Protein 9A62 (pdb70)

Radius of gyration: 23.17 Å; Cα contacts (8 Å, |Δi|>4): 1355; chains: 2; bounding box: 75×63×53 Å

Structure (mmCIF, N/CA/C/O backbone):
data_9A62
#
_entry.id   9A62
#
loop_
_entity.id
_entity.type
_entity.pdbx_description
1 POLYMER GATA_BACSU
2 POLYMER GATC_BACSU
#
loop_
_atom_site.group_PDB
_atom_site.id
_atom_site.type_symbol
_atom_site.label_atom_id
_atom_site.label_alt_id
_atom_site.label_comp_id
_atom_site.label_asym_id
_atom_site.label_entity_id
_atom_site.label_seq_id
_atom_site.pdbx_PDB_ins_code
_atom_site.Cartn_x
_atom_site.Cartn_y
_atom_site.Cartn_z
_atom_site.occupancy
_atom_site.B_iso_or_equiv
_atom_site.auth_seq_id
_atom_site.auth_comp_id
_atom_site.auth_asym_id
_atom_site.auth_atom_id
_atom_site.pdbx_PDB_model_num
ATOM 1 N N . MET A 1 1 ? 16.275 -27.143 0.053 1.000 0.790 1 MET A N 1
ATOM 2 C CA . MET A 1 1 ? 16.332 -25.755 -0.445 1.000 0.790 1 MET A CA 1
ATOM 3 C C . MET A 1 1 ? 14.973 -25.458 -1.043 1.000 0.790 1 MET A C 1
ATOM 4 O O . MET A 1 1 ? 14.443 -26.369 -1.671 1.000 0.790 1 MET A O 1
ATOM 20 N N . SER A 1 2 ? 14.385 -24.292 -0.768 1.000 0.900 2 SER A N 1
ATOM 21 C CA . SER A 1 2 ? 13.067 -23.946 -1.320 1.000 0.900 2 SER A CA 1
ATOM 22 C C . SER A 1 2 ? 13.224 -23.544 -2.779 1.000 0.900 2 SER A C 1
ATOM 23 O O . SER A 1 2 ? 14.221 -22.912 -3.129 1.000 0.900 2 SER A O 1
ATOM 31 N N . LEU A 1 3 ? 12.238 -23.858 -3.626 1.000 0.930 3 LEU A N 1
ATOM 32 C CA . LEU A 1 3 ? 12.234 -23.353 -5.004 1.000 0.930 3 LEU A CA 1
ATOM 33 C C . LEU A 1 3 ? 12.268 -21.827 -5.027 1.000 0.930 3 LEU A C 1
ATOM 34 O O . LEU A 1 3 ? 12.890 -21.235 -5.899 1.000 0.930 3 LEU A O 1
ATOM 50 N N . PHE A 1 4 ? 11.681 -21.178 -4.027 1.000 0.930 4 PHE A N 1
ATOM 51 C CA . PHE A 1 4 ? 11.655 -19.727 -3.958 1.000 0.930 4 PHE A CA 1
ATOM 52 C C . PHE A 1 4 ? 12.992 -19.119 -3.502 1.000 0.930 4 PHE A C 1
ATOM 53 O O . PHE A 1 4 ? 13.160 -17.905 -3.539 1.000 0.930 4 PHE A O 1
ATOM 70 N N . ASP A 1 5 ? 13.991 -19.925 -3.144 1.000 0.920 5 ASP A N 1
ATOM 71 C CA . ASP A 1 5 ? 15.357 -19.420 -2.961 1.000 0.920 5 ASP A CA 1
ATOM 72 C C . ASP A 1 5 ? 15.987 -18.980 -4.292 1.000 0.920 5 ASP A C 1
ATOM 73 O O . ASP A 1 5 ? 16.946 -18.210 -4.288 1.000 0.920 5 ASP A O 1
ATOM 82 N N . HIS A 1 6 ? 15.423 -19.445 -5.407 1.000 0.940 6 HIS A N 1
ATOM 83 C CA . HIS A 1 6 ? 15.765 -19.016 -6.751 1.000 0.940 6 HIS A CA 1
ATOM 84 C C . HIS A 1 6 ? 15.002 -17.754 -7.145 1.000 0.940 6 HIS A C 1
ATOM 85 O O . HIS A 1 6 ? 13.809 -17.604 -6.870 1.000 0.940 6 HIS A O 1
ATOM 99 N N . LYS A 1 7 ? 15.694 -16.873 -7.862 1.000 0.920 7 LYS A N 1
ATOM 100 C CA . LYS A 1 7 ? 15.096 -15.708 -8.525 1.000 0.920 7 LYS A CA 1
ATOM 101 C C . LYS A 1 7 ? 14.355 -16.109 -9.798 1.000 0.920 7 LYS A C 1
ATOM 102 O O . LYS A 1 7 ? 14.579 -17.189 -10.352 1.000 0.920 7 LYS A O 1
ATOM 121 N N . ILE A 1 8 ? 13.506 -15.228 -10.318 1.000 0.950 8 ILE A N 1
ATOM 122 C CA . ILE A 1 8 ? 12.656 -15.537 -11.477 1.000 0.950 8 ILE A CA 1
ATOM 123 C C . ILE A 1 8 ? 13.430 -15.994 -12.713 1.000 0.950 8 ILE A C 1
ATOM 124 O O . ILE A 1 8 ? 12.987 -16.896 -13.423 1.000 0.950 8 ILE A O 1
ATOM 140 N N . THR A 1 9 ? 14.591 -15.399 -12.981 1.000 0.940 9 THR A N 1
ATOM 141 C CA . THR A 1 9 ? 15.428 -15.774 -14.125 1.000 0.940 9 THR A CA 1
ATOM 142 C C . THR A 1 9 ? 15.936 -17.212 -14.008 1.000 0.940 9 THR A C 1
ATOM 143 O O . THR A 1 9 ? 15.951 -17.934 -15.005 1.000 0.940 9 THR A O 1
ATOM 154 N N . GLU A 1 10 ? 16.270 -17.666 -12.799 1.000 0.950 10 GLU A N 1
ATOM 155 C CA . GLU A 1 10 ? 16.669 -19.050 -12.518 1.000 0.950 10 GLU A CA 1
ATOM 156 C C . GLU A 1 10 ? 15.477 -20.009 -12.588 1.000 0.950 10 GLU A C 1
ATOM 157 O O . GLU A 1 10 ? 15.559 -21.034 -13.264 1.000 0.950 10 GLU A O 1
ATOM 169 N N . LEU A 1 11 ? 14.343 -19.656 -11.974 1.000 0.960 11 LEU A N 1
ATOM 170 C CA . LEU A 1 11 ? 13.116 -20.458 -12.032 1.000 0.960 11 LEU A CA 1
ATOM 171 C C . LEU A 1 11 ? 12.649 -20.689 -13.475 1.000 0.960 11 LEU A C 1
ATOM 172 O O . LEU A 1 11 ? 12.341 -21.818 -13.856 1.000 0.960 11 LEU A O 1
ATOM 188 N N . LYS A 1 12 ? 12.676 -19.648 -14.317 1.000 0.930 12 LYS A N 1
ATOM 189 C CA . LYS A 1 12 ? 12.365 -19.765 -15.750 1.000 0.930 12 LYS A CA 1
ATOM 190 C C . LYS A 1 12 ? 13.324 -20.704 -16.479 1.000 0.930 12 LYS A C 1
ATOM 191 O O . LYS A 1 12 ? 12.882 -21.495 -17.312 1.000 0.930 12 LYS A O 1
ATOM 210 N N . GLN A 1 13 ? 14.622 -20.654 -16.167 1.000 0.930 13 GLN A N 1
ATOM 211 C CA . GLN A 1 13 ? 15.585 -21.606 -16.728 1.000 0.930 13 GLN A CA 1
ATOM 212 C C . GLN A 1 13 ? 15.284 -23.047 -16.290 1.000 0.930 13 GLN A C 1
ATOM 213 O O . GLN A 1 13 ? 15.373 -23.948 -17.124 1.000 0.930 13 GLN A O 1
ATOM 227 N N . LEU A 1 14 ? 14.907 -23.272 -15.025 1.000 0.960 14 LEU A N 1
ATOM 228 C CA . LEU A 1 14 ? 14.545 -24.599 -14.506 1.000 0.960 14 LEU A CA 1
ATOM 229 C C . LEU A 1 14 ? 13.287 -25.161 -15.188 1.000 0.960 14 LEU A C 1
ATOM 230 O O . LEU A 1 14 ? 13.272 -26.337 -15.555 1.000 0.960 14 LEU A O 1
ATOM 246 N N . ILE A 1 15 ? 12.272 -24.325 -15.431 1.000 0.940 15 ILE A N 1
ATOM 247 C CA . ILE A 1 15 ? 11.062 -24.711 -16.180 1.000 0.940 15 ILE A CA 1
ATOM 248 C C . ILE A 1 15 ? 11.418 -25.082 -17.625 1.000 0.940 15 ILE A C 1
ATOM 249 O O . ILE A 1 15 ? 11.050 -26.154 -18.104 1.000 0.940 15 ILE A O 1
ATOM 265 N N . HIS A 1 16 ? 12.186 -24.238 -18.324 1.000 0.900 16 HIS A N 1
ATOM 266 C CA . HIS A 1 16 ? 12.551 -24.483 -19.725 1.000 0.900 16 HIS A CA 1
ATOM 267 C C . HIS A 1 16 ? 13.413 -25.744 -19.904 1.000 0.900 16 HIS A C 1
ATOM 268 O O . HIS A 1 16 ? 13.282 -26.462 -20.895 1.000 0.900 16 HIS A O 1
ATOM 282 N N . LYS A 1 17 ? 14.270 -26.054 -18.923 1.000 0.930 17 LYS A N 1
ATOM 283 C CA . LYS A 1 17 ? 15.047 -27.304 -18.873 1.000 0.930 17 LYS A CA 1
ATOM 284 C C . LYS A 1 17 ? 14.233 -28.519 -18.421 1.000 0.930 17 LYS A C 1
ATOM 285 O O . LYS A 1 17 ? 14.763 -29.628 -18.443 1.000 0.930 17 LYS A O 1
ATOM 304 N N . LYS A 1 18 ? 12.964 -28.332 -18.042 1.000 0.930 18 LYS A N 1
ATOM 305 C CA . LYS A 1 18 ? 12.065 -29.371 -17.513 1.000 0.930 18 LYS A CA 1
ATOM 306 C C . LYS A 1 18 ? 12.575 -30.015 -16.224 1.000 0.930 18 LYS A C 1
ATOM 307 O O . LYS A 1 18 ? 12.264 -31.169 -15.941 1.000 0.930 18 LYS A O 1
ATOM 326 N N . GLU A 1 19 ? 13.364 -29.271 -15.455 1.000 0.960 19 GLU A N 1
ATOM 327 C CA . GLU A 1 19 ? 13.811 -29.684 -14.124 1.000 0.960 19 GLU A CA 1
ATOM 328 C C . GLU A 1 19 ? 12.710 -29.455 -13.079 1.000 0.960 19 GLU A C 1
ATOM 329 O O . GLU A 1 19 ? 12.614 -30.224 -12.125 1.000 0.960 19 GLU A O 1
ATOM 341 N N . ILE A 1 20 ? 11.860 -28.440 -13.289 1.000 0.970 20 ILE A N 1
ATOM 342 C CA . ILE A 1 20 ? 10.651 -28.173 -12.496 1.000 0.970 20 ILE A CA 1
ATOM 343 C C . ILE A 1 20 ? 9.461 -27.864 -13.407 1.000 0.970 20 ILE A C 1
ATOM 344 O O . ILE A 1 20 ? 9.629 -27.486 -14.569 1.000 0.970 20 ILE A O 1
ATOM 360 N N . LYS A 1 21 ? 8.259 -27.986 -12.853 1.000 0.970 21 LYS A N 1
ATOM 361 C CA . LYS A 1 21 ? 6.986 -27.577 -13.451 1.000 0.970 21 LYS A CA 1
ATOM 362 C C . LYS A 1 21 ? 6.402 -26.354 -12.757 1.000 0.970 21 LYS A C 1
ATOM 363 O O . LYS A 1 21 ? 6.745 -26.040 -11.618 1.000 0.970 21 LYS A O 1
ATOM 382 N N . ILE A 1 22 ? 5.453 -25.700 -13.414 1.000 0.980 22 ILE A N 1
ATOM 383 C CA . ILE A 1 22 ? 4.662 -24.621 -12.818 1.000 0.980 22 ILE A CA 1
ATOM 384 C C . ILE A 1 22 ? 3.795 -25.178 -11.691 1.000 0.980 22 ILE A C 1
ATOM 385 O O . ILE A 1 22 ? 3.707 -24.559 -10.630 1.000 0.980 22 ILE A O 1
ATOM 401 N N . SER A 1 23 ? 3.238 -26.382 -11.858 1.000 0.980 23 SER A N 1
ATOM 402 C CA . SER A 1 23 ? 2.566 -27.077 -10.761 1.000 0.980 23 SER A CA 1
ATOM 403 C C . SER A 1 23 ? 3.453 -27.234 -9.525 1.000 0.980 23 SER A C 1
ATOM 404 O O . SER A 1 23 ? 2.937 -27.148 -8.417 1.000 0.980 23 SER A O 1
ATOM 412 N N . ASP A 1 24 ? 4.769 -27.422 -9.692 1.000 0.980 24 ASP A N 1
ATOM 413 C CA . ASP A 1 24 ? 5.701 -27.584 -8.567 1.000 0.980 24 ASP A CA 1
ATOM 414 C C . ASP A 1 24 ? 5.886 -26.273 -7.798 1.000 0.980 24 ASP A C 1
ATOM 415 O O . ASP A 1 24 ? 5.962 -26.285 -6.571 1.000 0.980 24 ASP A O 1
ATOM 424 N N . LEU A 1 25 ? 5.900 -25.135 -8.501 1.000 0.980 25 LEU A N 1
ATOM 425 C CA . LEU A 1 25 ? 5.935 -23.812 -7.875 1.000 0.980 25 LEU A CA 1
ATOM 426 C C . LEU A 1 25 ? 4.656 -23.535 -7.083 1.000 0.980 25 LEU A C 1
ATOM 427 O O . LEU A 1 25 ? 4.716 -23.057 -5.954 1.000 0.980 25 LEU A O 1
ATOM 443 N N . VAL A 1 26 ? 3.493 -23.860 -7.647 1.000 0.990 26 VAL A N 1
ATOM 444 C CA . VAL A 1 26 ? 2.211 -23.686 -6.951 1.000 0.990 26 VAL A CA 1
ATOM 445 C C . VAL A 1 26 ? 2.090 -24.638 -5.757 1.000 0.990 26 VAL A C 1
ATOM 446 O O . VAL A 1 26 ? 1.628 -24.232 -4.689 1.000 0.990 26 VAL A O 1
ATOM 459 N N . ASP A 1 27 ? 2.569 -25.877 -5.895 1.000 0.980 27 ASP A N 1
ATOM 460 C CA . ASP A 1 27 ? 2.694 -26.838 -4.796 1.000 0.980 27 ASP A CA 1
ATOM 461 C C . ASP A 1 27 ? 3.585 -26.315 -3.667 1.000 0.980 27 ASP A C 1
ATOM 462 O O . ASP A 1 27 ? 3.220 -26.463 -2.501 1.000 0.980 27 ASP A O 1
ATOM 471 N N . GLU A 1 28 ? 4.741 -25.729 -3.996 1.000 0.980 28 GLU A N 1
ATOM 472 C CA . GLU A 1 28 ? 5.673 -25.152 -3.020 1.000 0.980 28 GLU A CA 1
ATOM 473 C C . GLU A 1 28 ? 4.986 -24.055 -2.198 1.000 0.980 28 GLU A C 1
ATOM 474 O O . GLU A 1 28 ? 5.075 -24.066 -0.968 1.000 0.980 28 GLU A O 1
ATOM 486 N N . SER A 1 29 ? 4.226 -23.169 -2.852 1.000 0.990 29 SER A N 1
ATOM 487 C CA . SER A 1 29 ? 3.452 -22.130 -2.165 1.000 0.990 29 SER A CA 1
ATOM 488 C C . SER A 1 29 ? 2.451 -22.718 -1.181 1.000 0.990 29 SER A C 1
ATOM 489 O O . SER A 1 29 ? 2.512 -22.415 0.010 1.000 0.990 29 SER A O 1
ATOM 497 N N . TYR A 1 30 ? 1.551 -23.592 -1.637 1.000 0.990 30 TYR A N 1
ATOM 498 C CA . TYR A 1 30 ? 0.518 -24.133 -0.750 1.000 0.990 30 TYR A CA 1
ATOM 499 C C . TYR A 1 30 ? 1.094 -25.011 0.365 1.000 0.990 30 TYR A C 1
ATOM 500 O O . TYR A 1 30 ? 0.600 -24.953 1.490 1.000 0.990 30 TYR A O 1
ATOM 518 N N . LYS A 1 31 ? 2.179 -25.756 0.112 1.000 0.980 31 LYS A N 1
ATOM 519 C CA . LYS A 1 31 ? 2.890 -26.505 1.163 1.000 0.980 31 LYS A CA 1
ATOM 520 C C . LYS A 1 31 ? 3.481 -25.578 2.212 1.000 0.980 31 LYS A C 1
ATOM 521 O O . LYS A 1 31 ? 3.375 -25.869 3.402 1.000 0.980 31 LYS A O 1
ATOM 540 N N . ARG A 1 32 ? 4.104 -24.475 1.791 1.000 0.980 32 ARG A N 1
ATOM 541 C CA . ARG A 1 32 ? 4.692 -23.522 2.729 1.000 0.980 32 ARG A CA 1
ATOM 542 C C . ARG A 1 32 ? 3.617 -22.803 3.535 1.000 0.980 32 ARG A C 1
ATOM 543 O O . ARG A 1 32 ? 3.751 -22.759 4.752 1.000 0.980 32 ARG A O 1
ATOM 564 N N . ILE A 1 33 ? 2.535 -22.356 2.897 1.000 0.990 33 ILE A N 1
ATOM 565 C CA . ILE A 1 33 ? 1.366 -21.759 3.567 1.000 0.990 33 ILE A CA 1
ATOM 566 C C . ILE A 1 33 ? 0.820 -22.713 4.632 1.000 0.990 33 ILE A C 1
ATOM 567 O O . ILE A 1 33 ? 0.675 -22.336 5.790 1.000 0.990 33 ILE A O 1
ATOM 583 N N . GLN A 1 34 ? 0.603 -23.984 4.283 1.000 0.980 34 GLN A N 1
ATOM 584 C CA . GLN A 1 34 ? 0.098 -24.985 5.226 1.000 0.980 34 GLN A CA 1
ATOM 585 C C . GLN A 1 34 ? 1.058 -25.248 6.402 1.000 0.980 34 GLN A C 1
ATOM 586 O O . GLN A 1 34 ? 0.624 -25.728 7.448 1.000 0.980 34 GLN A O 1
ATOM 600 N N . ALA A 1 35 ? 2.348 -24.944 6.237 1.000 0.980 35 ALA A N 1
ATOM 601 C CA . ALA A 1 35 ? 3.374 -25.145 7.251 1.000 0.980 35 ALA A CA 1
ATOM 602 C C . ALA A 1 35 ? 3.604 -23.938 8.178 1.000 0.980 35 ALA A C 1
ATOM 603 O O . ALA A 1 35 ? 4.116 -24.151 9.279 1.000 0.980 35 ALA A O 1
ATOM 610 N N . VAL A 1 36 ? 3.314 -22.699 7.742 1.000 0.980 36 VAL A N 1
ATOM 611 C CA . VAL A 1 36 ? 3.667 -21.486 8.514 1.000 0.980 36 VAL A CA 1
ATOM 612 C C . VAL A 1 36 ? 2.576 -20.422 8.637 1.000 0.980 36 VAL A C 1
ATOM 613 O O . VAL A 1 36 ? 2.686 -19.582 9.533 1.000 0.980 36 VAL A O 1
ATOM 626 N N . ASP A 1 37 ? 1.526 -20.432 7.811 1.000 0.980 37 ASP A N 1
ATOM 627 C CA . ASP A 1 37 ? 0.513 -19.362 7.829 1.000 0.980 37 ASP A CA 1
ATOM 628 C C . ASP A 1 37 ? -0.365 -19.418 9.092 1.000 0.980 37 ASP A C 1
ATOM 629 O O . ASP A 1 37 ? -0.907 -18.407 9.530 1.000 0.980 37 ASP A O 1
ATOM 638 N N . ASP A 1 38 ? -0.448 -20.567 9.770 1.000 0.980 38 ASP A N 1
ATOM 639 C C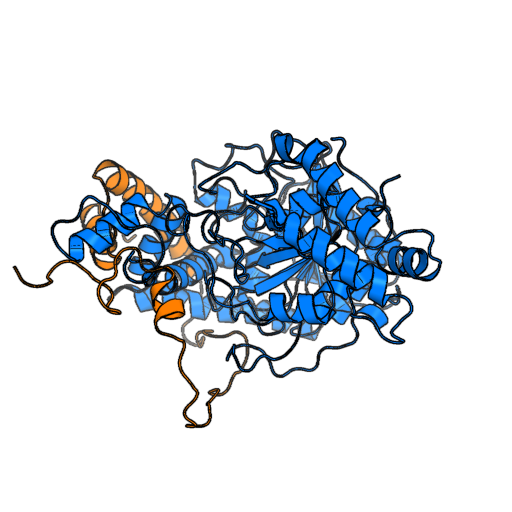A . ASP A 1 38 ? -1.074 -20.672 11.093 1.000 0.980 38 ASP A CA 1
ATOM 640 C C . ASP A 1 38 ? -0.336 -19.833 12.154 1.000 0.980 38 ASP A C 1
ATOM 641 O O . ASP A 1 38 ? -0.966 -19.289 13.067 1.000 0.980 38 ASP A O 1
ATOM 650 N N . LYS A 1 39 ? 0.983 -19.663 12.000 1.000 0.980 39 LYS A N 1
ATOM 651 C CA . LYS A 1 39 ? 1.820 -18.789 12.827 1.000 0.980 39 LYS A CA 1
ATOM 652 C C . LYS A 1 39 ? 1.836 -17.356 12.304 1.000 0.980 39 LYS A C 1
ATOM 653 O O . LYS A 1 39 ? 1.658 -16.439 13.096 1.000 0.980 39 LYS A O 1
ATOM 672 N N . VAL A 1 40 ? 2.076 -17.155 11.009 1.000 0.980 40 VAL A N 1
ATOM 673 C CA . VAL A 1 40 ? 2.319 -15.830 10.405 1.000 0.980 40 VAL A CA 1
ATOM 674 C C . VAL A 1 40 ? 1.019 -15.072 10.135 1.000 0.980 40 VAL A C 1
ATOM 675 O O . VAL A 1 40 ? 0.983 -13.855 10.313 1.000 0.980 40 VAL A O 1
ATOM 688 N N . GLN A 1 41 ? -0.059 -15.776 9.776 1.000 0.990 41 GLN A N 1
ATOM 689 C CA . GLN A 1 41 ? -1.392 -15.226 9.509 1.000 0.990 41 GLN A CA 1
ATOM 690 C C . GLN A 1 41 ? -1.380 -14.170 8.390 1.000 0.990 41 GLN A C 1
ATOM 691 O O . GLN A 1 41 ? -1.994 -13.106 8.516 1.000 0.990 41 GLN A O 1
ATOM 705 N N . ALA A 1 42 ? -0.644 -14.421 7.309 1.000 0.990 42 ALA A N 1
ATOM 706 C CA . ALA A 1 42 ? -0.508 -13.506 6.184 1.000 0.990 42 ALA A CA 1
ATOM 707 C C . ALA A 1 42 ? -1.681 -13.599 5.201 1.000 0.990 42 ALA A C 1
ATOM 708 O O . ALA A 1 42 ? -2.061 -12.572 4.635 1.000 0.990 42 ALA A O 1
ATOM 715 N N . PHE A 1 43 ? -2.292 -14.773 5.009 1.000 0.990 43 PHE A N 1
ATOM 716 C CA . PHE A 1 43 ? -3.405 -14.947 4.068 1.000 0.990 43 PHE A CA 1
ATOM 717 C C . PHE A 1 43 ? -4.792 -14.790 4.717 1.000 0.990 43 PHE A C 1
ATOM 718 O O . PHE A 1 43 ? -5.084 -15.271 5.817 1.000 0.990 43 PHE A O 1
ATOM 735 N N . LEU A 1 44 ? -5.710 -14.147 3.988 1.000 0.990 44 LEU A N 1
ATOM 736 C CA . LEU A 1 44 ? -7.145 -14.116 4.299 1.000 0.990 44 LEU A CA 1
ATOM 737 C C . LEU A 1 44 ? -7.922 -15.165 3.512 1.000 0.990 44 LEU A C 1
ATOM 738 O O . LEU A 1 44 ? -8.754 -15.866 4.086 1.000 0.990 44 LEU A O 1
ATOM 754 N N . ALA A 1 45 ? -7.636 -15.272 2.216 1.000 0.980 45 ALA A N 1
ATOM 755 C CA . ALA A 1 45 ? -8.276 -16.215 1.311 1.000 0.980 45 ALA A CA 1
ATOM 756 C C . ALA A 1 45 ? -7.226 -16.876 0.419 1.000 0.980 45 ALA A C 1
ATOM 757 O O . ALA A 1 45 ? -6.295 -16.216 -0.035 1.000 0.980 45 ALA A O 1
ATOM 764 N N . LEU A 1 46 ? -7.403 -18.164 0.140 1.000 0.990 46 LEU A N 1
ATOM 765 C CA . LEU A 1 46 ? -6.602 -18.919 -0.820 1.000 0.990 46 LEU A CA 1
ATOM 766 C C . LEU A 1 46 ? -7.457 -19.222 -2.048 1.000 0.990 46 LEU A C 1
ATOM 767 O O . LEU A 1 46 ? -8.646 -19.504 -1.909 1.000 0.990 46 LEU A O 1
ATOM 783 N N . ASP A 1 47 ? -6.851 -19.190 -3.231 1.000 0.980 47 ASP A N 1
ATOM 784 C CA . ASP A 1 47 ? -7.516 -19.518 -4.500 1.000 0.980 47 ASP A CA 1
ATOM 785 C C . ASP A 1 47 ? -7.017 -20.854 -5.076 1.000 0.980 47 ASP A C 1
ATOM 786 O O . ASP A 1 47 ? -6.777 -20.999 -6.272 1.000 0.980 47 ASP A O 1
ATOM 795 N N . GLU A 1 48 ? -6.820 -21.837 -4.192 1.000 0.980 48 GLU A N 1
ATOM 796 C CA . GLU A 1 48 ? -6.063 -23.065 -4.465 1.000 0.980 48 GLU A CA 1
ATOM 797 C C . GLU A 1 48 ? -6.572 -23.878 -5.653 1.000 0.980 48 GLU A C 1
ATOM 798 O O . GLU A 1 48 ? -5.775 -24.322 -6.480 1.000 0.980 48 GLU A O 1
ATOM 810 N N . GLU A 1 49 ? -7.885 -24.047 -5.783 1.000 0.980 49 GLU A N 1
ATOM 811 C CA . GLU A 1 49 ? -8.463 -24.821 -6.882 1.000 0.980 49 GLU A CA 1
ATOM 812 C C . GLU A 1 49 ? -8.129 -24.200 -8.247 1.000 0.980 49 GLU A C 1
ATOM 813 O O . GLU A 1 49 ? -7.621 -24.884 -9.140 1.000 0.980 49 GLU A O 1
ATOM 825 N N . ARG A 1 50 ? -8.341 -22.885 -8.391 1.000 0.980 50 ARG A N 1
ATOM 826 C CA . ARG A 1 50 ? -8.040 -22.157 -9.631 1.000 0.980 50 ARG A CA 1
ATOM 827 C C . ARG A 1 50 ? -6.545 -22.048 -9.880 1.000 0.980 50 ARG A C 1
ATOM 828 O O . ARG A 1 50 ? -6.122 -22.249 -11.015 1.000 0.980 50 ARG A O 1
ATOM 849 N N . ALA A 1 51 ? -5.748 -21.791 -8.845 1.000 0.990 51 ALA A N 1
ATOM 850 C CA . ALA A 1 51 ? -4.296 -21.729 -8.963 1.000 0.990 51 ALA A CA 1
ATOM 851 C C . ALA A 1 51 ? -3.722 -23.048 -9.503 1.000 0.990 51 ALA A C 1
ATOM 852 O O . ALA A 1 51 ? -2.930 -23.038 -10.443 1.000 0.990 51 ALA A O 1
ATOM 859 N N . ARG A 1 52 ? -4.168 -24.193 -8.967 1.000 0.990 52 ARG A N 1
ATOM 860 C CA . ARG A 1 52 ? -3.741 -25.528 -9.419 1.000 0.990 52 ARG A CA 1
ATOM 861 C C . ARG A 1 52 ? -4.233 -25.862 -10.825 1.000 0.990 52 ARG A C 1
ATOM 862 O O . ARG A 1 52 ? -3.486 -26.458 -11.600 1.000 0.990 52 ARG A O 1
ATOM 883 N N . ALA A 1 53 ? -5.470 -25.493 -11.158 1.000 0.980 53 ALA A N 1
ATOM 884 C CA . ALA A 1 53 ? -6.011 -25.693 -12.498 1.000 0.980 53 ALA A CA 1
ATOM 885 C C . ALA A 1 53 ? -5.235 -24.876 -13.547 1.000 0.980 53 ALA A C 1
ATOM 886 O O . ALA A 1 53 ? -4.810 -25.435 -14.556 1.000 0.980 53 ALA A O 1
ATOM 893 N N . TYR A 1 54 ? -4.980 -23.592 -13.276 1.000 0.980 54 TYR A N 1
ATOM 894 C CA . TYR A 1 54 ? -4.245 -22.717 -14.189 1.000 0.980 54 TYR A CA 1
ATOM 895 C C . TYR A 1 54 ? -2.772 -23.116 -14.314 1.000 0.980 54 TYR A C 1
ATOM 896 O O . TYR A 1 54 ? -2.239 -23.167 -15.417 1.000 0.980 54 TYR A O 1
ATOM 914 N N . ALA A 1 55 ? -2.120 -23.497 -13.211 1.000 0.980 55 ALA A N 1
ATOM 915 C CA . ALA A 1 55 ? -0.762 -24.037 -13.251 1.000 0.980 55 ALA A CA 1
ATOM 916 C C . ALA A 1 55 ? -0.638 -25.224 -14.216 1.000 0.980 55 ALA A C 1
ATOM 917 O O . ALA A 1 55 ? 0.308 -25.287 -14.997 1.000 0.980 55 ALA A O 1
ATOM 924 N N . LYS A 1 56 ? -1.628 -26.127 -14.201 1.000 0.970 56 LYS A N 1
ATOM 925 C CA . LYS A 1 56 ? -1.680 -27.278 -15.103 1.000 0.970 56 LYS A CA 1
ATOM 926 C C . LYS A 1 56 ? -1.866 -26.866 -16.572 1.000 0.970 56 LYS A C 1
ATOM 927 O O . LYS A 1 56 ? -1.208 -27.443 -17.431 1.000 0.970 56 LYS A O 1
ATOM 946 N N . GLU A 1 57 ? -2.701 -25.863 -16.866 1.000 0.970 57 GLU A N 1
ATOM 947 C CA . GLU A 1 57 ? -2.800 -25.286 -18.223 1.000 0.970 57 GLU A CA 1
ATOM 948 C C . GLU A 1 57 ? -1.460 -24.701 -18.688 1.000 0.970 57 GLU A C 1
ATOM 949 O O . GLU A 1 57 ? -1.041 -24.922 -19.826 1.000 0.970 57 GLU A O 1
ATOM 961 N N . LEU A 1 58 ? -0.755 -23.986 -17.807 1.000 0.970 58 LEU A N 1
ATOM 962 C CA . LEU A 1 58 ? 0.538 -23.401 -18.148 1.000 0.970 58 LEU A CA 1
ATOM 963 C C . LEU A 1 58 ? 1.621 -24.469 -18.356 1.000 0.970 58 LEU A C 1
ATOM 964 O O . LEU A 1 58 ? 2.421 -24.319 -19.279 1.000 0.970 58 LEU A O 1
ATOM 980 N N . ASP A 1 59 ? 1.616 -25.557 -17.577 1.000 0.960 59 ASP A N 1
ATOM 981 C CA . ASP A 1 59 ? 2.504 -26.713 -17.776 1.000 0.960 59 ASP A CA 1
ATOM 982 C C . ASP A 1 59 ? 2.338 -27.337 -19.168 1.000 0.960 59 ASP A C 1
ATOM 983 O O . ASP A 1 59 ? 3.316 -27.737 -19.801 1.000 0.960 59 ASP A O 1
ATOM 992 N N . GLU A 1 60 ? 1.104 -27.397 -19.670 1.000 0.930 60 GLU A N 1
ATOM 993 C CA . GLU A 1 60 ? 0.798 -27.894 -21.015 1.000 0.930 60 GLU A CA 1
ATOM 994 C C . GLU A 1 60 ? 1.210 -26.891 -22.107 1.000 0.930 60 GLU A C 1
ATOM 995 O O . GLU A 1 60 ? 1.557 -27.278 -23.226 1.000 0.930 60 GLU A O 1
ATOM 1007 N N . ALA A 1 61 ? 1.236 -25.599 -21.779 1.000 0.900 61 ALA A N 1
ATOM 1008 C CA . ALA A 1 61 ? 1.581 -24.528 -22.702 1.000 0.900 61 ALA A CA 1
ATOM 1009 C C . ALA A 1 61 ? 3.095 -24.258 -22.830 1.000 0.900 61 ALA A C 1
ATOM 1010 O O . ALA A 1 61 ? 3.470 -23.458 -23.693 1.000 0.900 61 ALA A O 1
ATOM 1017 N N . VAL A 1 62 ? 3.951 -24.904 -22.018 1.000 0.890 62 VAL A N 1
ATOM 1018 C CA . VAL A 1 62 ? 5.418 -24.698 -22.002 1.000 0.890 62 VAL A CA 1
ATOM 1019 C C . VAL A 1 62 ? 6.048 -24.973 -23.368 1.000 0.890 62 VAL A C 1
ATOM 1020 O O . VAL A 1 62 ? 6.795 -24.150 -23.882 1.000 0.890 62 VAL A O 1
ATOM 1033 N N . ASP A 1 63 ? 5.742 -26.118 -23.981 1.000 0.850 63 ASP A N 1
ATOM 1034 C CA . ASP A 1 63 ? 6.351 -26.512 -25.262 1.000 0.850 63 ASP A CA 1
ATOM 1035 C C . ASP A 1 63 ? 5.609 -25.931 -26.483 1.000 0.850 63 ASP A C 1
ATOM 1036 O O . ASP A 1 63 ? 6.124 -25.952 -27.602 1.000 0.850 63 ASP A O 1
ATOM 1045 N N . GLY A 1 64 ? 4.374 -25.454 -26.296 1.000 0.820 64 GLY A N 1
ATOM 1046 C CA . GLY A 1 64 ? 3.480 -25.051 -27.386 1.000 0.820 64 GLY A CA 1
ATOM 1047 C C . GLY A 1 64 ? 3.652 -23.609 -27.863 1.000 0.820 64 GLY A C 1
ATOM 1048 O O . GLY A 1 64 ? 3.028 -23.223 -28.853 1.000 0.820 64 GLY A O 1
ATOM 1052 N N . ARG A 1 65 ? 4.453 -22.795 -27.165 1.000 0.820 65 ARG A N 1
ATOM 1053 C CA . ARG A 1 65 ? 4.589 -21.356 -27.429 1.000 0.820 65 ARG A CA 1
ATOM 1054 C C . ARG A 1 65 ? 6.049 -20.923 -27.394 1.000 0.820 65 ARG A C 1
ATOM 1055 O O . ARG A 1 65 ? 6.834 -21.415 -26.597 1.000 0.820 65 ARG A O 1
ATOM 1076 N N . SER A 1 66 ? 6.406 -19.994 -28.279 1.000 0.800 66 SER A N 1
ATOM 1077 C CA . SER A 1 66 ? 7.746 -19.393 -28.322 1.000 0.800 66 SER A CA 1
ATOM 1078 C C . SER A 1 66 ? 7.905 -18.223 -27.356 1.000 0.800 66 SER A C 1
ATOM 1079 O O . SER A 1 66 ? 9.024 -17.886 -26.983 1.000 0.800 66 SER A O 1
ATOM 1087 N N . GLU A 1 67 ? 6.796 -17.586 -26.992 1.000 0.890 67 GLU A N 1
ATOM 1088 C CA . GLU A 1 67 ? 6.763 -16.437 -26.098 1.000 0.890 67 GLU A CA 1
ATOM 1089 C C . GLU A 1 67 ? 5.835 -16.728 -24.925 1.000 0.890 67 GLU A C 1
ATOM 1090 O O . GLU A 1 67 ? 4.741 -17.275 -25.091 1.000 0.890 67 GLU A O 1
ATOM 1102 N N . HIS A 1 68 ? 6.303 -16.342 -23.744 1.000 0.920 68 HIS A N 1
ATOM 1103 C CA . HIS A 1 68 ? 5.592 -16.459 -22.484 1.000 0.920 68 HIS A CA 1
ATOM 1104 C C . HIS A 1 68 ? 5.537 -15.096 -21.799 1.000 0.920 68 HIS A C 1
ATOM 1105 O O . HIS A 1 68 ? 6.377 -14.224 -22.041 1.000 0.920 68 HIS A O 1
ATOM 1119 N N . GLY A 1 69 ? 4.567 -14.940 -20.909 1.000 0.940 69 GLY A N 1
ATOM 1120 C CA . GLY A 1 69 ? 4.371 -13.759 -20.095 1.000 0.940 69 GLY A CA 1
ATOM 1121 C C . GLY A 1 69 ? 5.576 -13.449 -19.210 1.000 0.940 69 GLY A C 1
ATOM 1122 O O . GLY A 1 69 ? 6.394 -14.303 -18.842 1.000 0.940 69 GLY A O 1
ATOM 1126 N N . LEU A 1 70 ? 5.689 -12.176 -18.838 1.000 0.950 70 LEU A N 1
ATOM 1127 C CA . LEU A 1 70 ? 6.827 -11.685 -18.069 1.000 0.950 70 LEU A CA 1
ATOM 1128 C C . LEU A 1 70 ? 6.960 -12.370 -16.695 1.000 0.950 70 LEU A C 1
ATOM 1129 O O . LEU A 1 70 ? 8.068 -12.459 -16.169 1.000 0.950 70 LEU A O 1
ATOM 1145 N N . LEU A 1 71 ? 5.876 -12.926 -16.157 1.000 0.980 71 LEU A N 1
ATOM 1146 C CA . LEU A 1 71 ? 5.798 -13.634 -14.880 1.000 0.980 71 LEU A CA 1
ATOM 1147 C C . LEU A 1 71 ? 5.341 -15.093 -15.048 1.000 0.980 71 LEU A C 1
ATOM 1148 O O . LEU A 1 71 ? 4.766 -15.655 -14.123 1.000 0.980 71 LEU A O 1
ATOM 1164 N N . PHE A 1 72 ? 5.606 -15.703 -16.208 1.000 0.970 72 PHE A N 1
ATOM 1165 C CA . PHE A 1 72 ? 5.131 -17.041 -16.570 1.000 0.970 72 PHE A CA 1
ATOM 1166 C C . PHE A 1 72 ? 5.249 -18.083 -15.451 1.000 0.970 72 PHE A C 1
ATOM 1167 O O . PHE A 1 72 ? 6.350 -18.493 -15.079 1.000 0.970 72 PHE A O 1
ATOM 1184 N N . GLY A 1 73 ? 4.093 -18.496 -14.927 1.000 0.970 73 GLY A N 1
ATOM 1185 C CA . GLY A 1 73 ? 3.950 -19.523 -13.899 1.000 0.970 73 GLY A CA 1
ATOM 1186 C C . GLY A 1 73 ? 4.321 -19.089 -12.482 1.000 0.970 73 GLY A C 1
ATOM 1187 O O . GLY A 1 73 ? 4.293 -19.918 -11.576 1.000 0.970 73 GLY A O 1
ATOM 1191 N N . MET A 1 74 ? 4.689 -17.825 -12.259 1.000 0.980 74 MET A N 1
ATOM 1192 C CA . MET A 1 74 ? 5.154 -17.373 -10.950 1.000 0.980 74 MET A CA 1
ATOM 1193 C C . MET A 1 74 ? 3.985 -17.244 -9.962 1.000 0.980 74 MET A C 1
ATOM 1194 O O . MET A 1 74 ? 3.031 -16.512 -10.247 1.000 0.980 74 MET A O 1
ATOM 1208 N N . PRO A 1 75 ? 4.057 -17.900 -8.788 1.000 0.990 75 PRO A N 1
ATOM 1209 C CA . PRO A 1 75 ? 3.081 -17.726 -7.719 1.000 0.990 75 PRO A CA 1
ATOM 1210 C C . PRO A 1 75 ? 3.101 -16.296 -7.173 1.000 0.990 75 PRO A C 1
ATOM 1211 O O . PRO A 1 75 ? 4.170 -15.757 -6.874 1.000 0.990 75 PRO A O 1
ATOM 1222 N N . ILE A 1 76 ? 1.928 -15.690 -6.999 1.000 0.990 76 ILE A N 1
ATOM 1223 C CA . ILE A 1 76 ? 1.800 -14.337 -6.454 1.000 0.990 76 ILE A CA 1
ATOM 1224 C C . ILE A 1 76 ? 0.654 -14.219 -5.449 1.000 0.990 76 ILE A C 1
ATOM 1225 O O . ILE A 1 76 ? -0.459 -14.687 -5.684 1.000 0.990 76 ILE A O 1
ATOM 1241 N N . GLY A 1 77 ? 0.913 -13.553 -4.325 1.000 0.990 77 GLY A N 1
ATOM 1242 C CA . GLY A 1 77 ? -0.134 -13.110 -3.405 1.000 0.990 77 GLY A CA 1
ATOM 1243 C C . GLY A 1 77 ? -0.602 -11.685 -3.727 1.000 0.990 77 GLY A C 1
ATOM 1244 O O . GLY A 1 77 ? 0.197 -10.820 -4.084 1.000 0.990 77 GLY A O 1
ATOM 1248 N N . VAL A 1 78 ? -1.887 -11.388 -3.543 1.000 0.990 78 VAL A N 1
ATOM 1249 C CA . VAL A 1 78 ? -2.451 -10.060 -3.846 1.000 0.990 78 VAL A CA 1
ATOM 1250 C C . VAL A 1 78 ? -3.053 -9.438 -2.588 1.000 0.990 78 VAL A C 1
ATOM 1251 O O . VAL A 1 78 ? -3.912 -10.045 -1.958 1.000 0.990 78 VAL A O 1
ATOM 1264 N N . LYS A 1 79 ? -2.651 -8.216 -2.215 1.000 0.990 79 LYS A N 1
ATOM 1265 C CA . LYS A 1 79 ? -3.260 -7.497 -1.082 1.000 0.990 79 LYS A CA 1
ATOM 1266 C C . LYS A 1 79 ? -4.776 -7.382 -1.225 1.000 0.990 79 LYS A C 1
ATOM 1267 O O . LYS A 1 79 ? -5.294 -7.095 -2.305 1.000 0.990 79 LYS A O 1
ATOM 1286 N N . ASP A 1 80 ? -5.491 -7.550 -0.119 1.000 0.990 80 ASP A N 1
ATOM 1287 C CA . ASP A 1 80 ? -6.947 -7.664 -0.129 1.000 0.990 80 ASP A CA 1
ATOM 1288 C C . ASP A 1 80 ? -7.736 -6.350 -0.325 1.000 0.990 80 ASP A C 1
ATOM 1289 O O . ASP A 1 80 ? -8.956 -6.320 -0.181 1.000 0.990 80 ASP A O 1
ATOM 1298 N N . ASN A 1 81 ? -7.077 -5.256 -0.717 1.000 0.990 81 ASN A N 1
ATOM 1299 C CA . ASN A 1 81 ? -7.733 -4.056 -1.257 1.000 0.990 81 ASN A CA 1
ATOM 1300 C C . ASN A 1 81 ? -7.603 -3.912 -2.775 1.000 0.990 81 ASN A C 1
ATOM 1301 O O . ASN A 1 81 ? -8.095 -2.938 -3.345 1.000 0.990 81 ASN A O 1
ATOM 1312 N N . ILE A 1 82 ? -6.965 -4.872 -3.436 1.000 0.990 82 ILE A N 1
ATOM 1313 C CA . ILE A 1 82 ? -6.921 -4.964 -4.890 1.000 0.990 82 ILE A CA 1
ATOM 1314 C C . ILE A 1 82 ? -8.030 -5.923 -5.313 1.000 0.990 82 ILE A C 1
ATOM 1315 O O . ILE A 1 82 ? -8.145 -7.042 -4.812 1.000 0.990 82 ILE A O 1
ATOM 1331 N N . VAL A 1 83 ? -8.898 -5.466 -6.203 1.000 0.990 83 VAL A N 1
ATOM 1332 C CA . VAL A 1 83 ? -10.087 -6.197 -6.639 1.000 0.990 83 VAL A CA 1
ATOM 1333 C C . VAL A 1 83 ? -9.711 -7.347 -7.580 1.000 0.990 83 VAL A C 1
ATOM 1334 O O . VAL A 1 83 ? -8.942 -7.159 -8.521 1.000 0.990 83 VAL A O 1
ATOM 1347 N N . THR A 1 84 ? -10.275 -8.533 -7.335 1.000 0.990 84 THR A N 1
ATOM 1348 C CA . THR A 1 84 ? -10.000 -9.765 -8.092 1.000 0.990 84 THR A CA 1
ATOM 1349 C C . THR A 1 84 ? -11.320 -10.477 -8.388 1.000 0.990 84 THR A C 1
ATOM 1350 O O . THR A 1 84 ? -12.066 -10.805 -7.468 1.000 0.990 84 THR A O 1
ATOM 1361 N N . LYS A 1 85 ? -11.651 -10.703 -9.657 1.000 0.980 85 LYS A N 1
ATOM 1362 C CA . LYS A 1 85 ? -12.958 -11.214 -10.071 1.000 0.980 85 LYS A CA 1
ATOM 1363 C C . LYS A 1 85 ? -13.210 -12.618 -9.531 1.000 0.980 85 LYS A C 1
ATOM 1364 O O . LYS A 1 85 ? -12.431 -13.546 -9.746 1.000 0.980 85 LYS A O 1
ATOM 1383 N N . GLY A 1 86 ? -14.351 -12.795 -8.869 1.000 0.960 86 GLY A N 1
ATOM 1384 C CA . GLY A 1 86 ? -14.735 -14.084 -8.297 1.000 0.960 86 GLY A CA 1
ATOM 1385 C C . GLY A 1 86 ? -13.844 -14.536 -7.137 1.000 0.960 86 GLY A C 1
ATOM 1386 O O . GLY A 1 86 ? -13.885 -15.709 -6.775 1.000 0.960 86 GLY A O 1
ATOM 1390 N N . LEU A 1 87 ? -12.981 -13.668 -6.604 1.000 0.980 87 LEU A N 1
ATOM 1391 C CA . LEU A 1 87 ? -12.186 -13.936 -5.415 1.000 0.980 87 LEU A CA 1
ATOM 1392 C C . LEU A 1 87 ? -12.478 -12.837 -4.397 1.000 0.980 87 LEU A C 1
ATOM 1393 O O . LEU A 1 87 ? -12.208 -11.663 -4.639 1.000 0.980 87 LEU A O 1
ATOM 1409 N N . ARG A 1 88 ? -13.056 -13.252 -3.266 1.000 0.980 88 ARG A N 1
ATOM 1410 C CA . ARG A 1 88 ? -13.488 -12.398 -2.153 1.000 0.980 88 ARG A CA 1
ATOM 1411 C C . ARG A 1 88 ? -12.459 -11.296 -1.868 1.000 0.980 88 ARG A C 1
ATOM 1412 O O . ARG A 1 88 ? -11.300 -11.605 -1.617 1.000 0.980 88 ARG A O 1
ATOM 1433 N N . THR A 1 89 ? -12.907 -10.039 -1.881 1.000 0.990 89 THR A N 1
ATOM 1434 C CA . THR A 1 89 ? -12.091 -8.865 -1.532 1.000 0.990 89 THR A CA 1
ATOM 1435 C C . THR A 1 89 ? -12.747 -8.167 -0.351 1.000 0.990 89 THR A C 1
ATOM 1436 O O . THR A 1 89 ? -13.811 -7.579 -0.502 1.000 0.990 89 THR A O 1
ATOM 1447 N N . THR A 1 90 ? -12.134 -8.213 0.825 1.000 0.990 90 THR A N 1
ATOM 1448 C CA . THR A 1 90 ? -12.730 -7.687 2.066 1.000 0.990 90 THR A CA 1
ATOM 1449 C C . THR A 1 90 ? -12.091 -6.388 2.541 1.000 0.990 90 THR A C 1
ATOM 1450 O O . THR A 1 90 ? -12.647 -5.710 3.402 1.000 0.990 90 THR A O 1
ATOM 1461 N N . CYS A 1 91 ? -10.909 -6.034 2.023 1.000 0.990 91 CYS A N 1
ATOM 1462 C CA . CYS A 1 91 ? -10.085 -4.945 2.561 1.000 0.990 91 CYS A CA 1
ATOM 1463 C C . CYS A 1 91 ? -9.814 -5.096 4.067 1.000 0.990 91 CYS A C 1
ATOM 1464 O O . CYS A 1 91 ? -9.687 -4.091 4.769 1.000 0.990 91 CYS A O 1
ATOM 1472 N N . SER A 1 92 ? -9.790 -6.339 4.557 1.000 0.990 92 SER A N 1
ATOM 1473 C CA . SER A 1 92 ? -9.741 -6.680 5.980 1.000 0.990 92 SER A CA 1
ATOM 1474 C C . SER A 1 92 ? -10.827 -6.006 6.828 1.000 0.990 92 SER A C 1
ATOM 1475 O O . SER A 1 92 ? -10.595 -5.722 8.000 1.000 0.990 92 SER A O 1
ATOM 1483 N N . SER A 1 93 ? -11.999 -5.724 6.250 1.000 0.990 93 SER A N 1
ATOM 1484 C CA . SER A 1 93 ? -13.107 -5.038 6.914 1.000 0.990 93 SER A CA 1
ATOM 1485 C C . SER A 1 93 ? -14.367 -5.885 6.931 1.000 0.990 93 SER A C 1
ATOM 1486 O O . SER A 1 93 ? -14.791 -6.417 5.901 1.000 0.990 93 SER A O 1
ATOM 1494 N N . LYS A 1 94 ? -15.052 -5.894 8.079 1.000 0.990 94 LYS A N 1
ATOM 1495 C CA . LYS A 1 94 ? -16.372 -6.515 8.211 1.000 0.990 94 LYS A CA 1
ATOM 1496 C C . LYS A 1 94 ? -17.380 -5.924 7.220 1.000 0.990 94 LYS A C 1
ATOM 1497 O O . LYS A 1 94 ? -18.213 -6.654 6.694 1.000 0.990 94 LYS A O 1
ATOM 1516 N N . ILE A 1 95 ? -17.276 -4.635 6.882 1.000 0.980 95 ILE A N 1
ATOM 1517 C CA . ILE A 1 95 ? -18.211 -3.993 5.947 1.000 0.980 95 ILE A CA 1
ATOM 1518 C C . ILE A 1 95 ? -18.185 -4.596 4.530 1.000 0.980 95 ILE A C 1
ATOM 1519 O O . ILE A 1 95 ? -19.121 -4.382 3.763 1.000 0.980 95 ILE A O 1
ATOM 1535 N N . LEU A 1 96 ? -17.137 -5.349 4.176 1.000 0.990 96 LEU A N 1
ATOM 1536 C CA . LEU A 1 96 ? -16.983 -6.050 2.896 1.000 0.990 96 LEU A CA 1
ATOM 1537 C C . LEU A 1 96 ? -16.772 -7.564 3.071 1.000 0.990 96 LEU A C 1
ATOM 1538 O O . LEU A 1 96 ? -16.312 -8.234 2.147 1.000 0.990 96 LEU A O 1
ATOM 1554 N N . GLU A 1 97 ? -17.141 -8.138 4.219 1.000 0.980 97 GLU A N 1
ATOM 1555 C CA . GLU A 1 97 ? -16.907 -9.558 4.530 1.000 0.980 97 GLU A CA 1
ATOM 1556 C C . GLU A 1 97 ? -17.504 -10.543 3.517 1.000 0.980 97 GLU A C 1
ATOM 1557 O O . GLU A 1 97 ? -17.002 -11.653 3.328 1.000 0.980 97 GLU A O 1
ATOM 1569 N N . ASN A 1 98 ? -18.565 -10.126 2.834 1.000 0.950 98 ASN A N 1
ATOM 1570 C CA . ASN A 1 98 ? -19.337 -10.879 1.856 1.000 0.950 98 ASN A CA 1
ATOM 1571 C C . ASN A 1 98 ? -19.178 -10.343 0.417 1.000 0.950 98 ASN A C 1
ATOM 1572 O O . ASN A 1 98 ? -19.933 -10.758 -0.459 1.000 0.950 98 ASN A O 1
ATOM 1583 N N . PHE A 1 99 ? -18.213 -9.453 0.147 1.000 0.970 99 PHE A N 1
ATOM 1584 C CA . PHE A 1 99 ? -18.052 -8.831 -1.173 1.000 0.970 99 PHE A CA 1
ATOM 1585 C C . PHE A 1 99 ? -17.291 -9.718 -2.167 1.000 0.970 99 PHE A C 1
ATOM 1586 O O . PHE A 1 99 ? -16.084 -9.929 -2.052 1.000 0.970 99 PHE A O 1
ATOM 1603 N N . ASP A 1 100 ? -17.985 -10.221 -3.185 1.000 0.960 100 ASP A N 1
ATOM 1604 C CA . ASP A 1 100 ? -17.394 -11.021 -4.257 1.000 0.960 100 ASP A CA 1
ATOM 1605 C C . ASP A 1 100 ? -17.334 -10.227 -5.578 1.000 0.960 100 ASP A C 1
ATOM 1606 O O . ASP A 1 100 ? -18.364 -10.049 -6.247 1.000 0.960 100 ASP A O 1
ATOM 1615 N N . PRO A 1 101 ? -16.153 -9.723 -5.982 1.000 0.970 101 PRO A N 1
ATOM 1616 C CA . PRO A 1 101 ? -16.048 -8.825 -7.120 1.000 0.970 101 PRO A CA 1
ATOM 1617 C C . PRO A 1 101 ? -16.514 -9.417 -8.453 1.000 0.970 101 PRO A C 1
ATOM 1618 O O . PRO A 1 101 ? -16.308 -10.590 -8.766 1.000 0.970 101 PRO A O 1
ATOM 1629 N N . ILE A 1 102 ? -17.093 -8.556 -9.291 1.000 0.960 102 ILE A N 1
ATOM 1630 C CA . ILE A 1 102 ? -17.585 -8.897 -10.641 1.000 0.960 102 ILE A CA 1
ATOM 1631 C C . ILE A 1 102 ? -16.606 -8.523 -11.764 1.000 0.960 102 ILE A C 1
ATOM 1632 O O . ILE A 1 102 ? -16.852 -8.815 -12.935 1.000 0.960 102 ILE A O 1
ATOM 1648 N N . TYR A 1 103 ? -15.491 -7.887 -11.419 1.000 0.970 103 TYR A N 1
ATOM 1649 C CA . TYR A 1 103 ? -14.469 -7.409 -12.344 1.000 0.970 103 TYR A CA 1
ATOM 1650 C C . TYR A 1 103 ? -13.081 -7.553 -11.713 1.000 0.970 103 TYR A C 1
ATOM 1651 O O . TYR A 1 103 ? -12.980 -7.771 -10.507 1.000 0.970 103 TYR A O 1
ATOM 1669 N N . ASP A 1 104 ? -12.036 -7.440 -12.529 1.000 0.980 104 ASP A N 1
ATOM 1670 C CA . ASP A 1 104 ? -10.640 -7.437 -12.088 1.000 0.980 104 ASP A CA 1
ATOM 1671 C C . ASP A 1 104 ? -10.095 -6.013 -12.038 1.000 0.980 104 ASP A C 1
ATOM 1672 O O . ASP A 1 104 ? -10.426 -5.175 -12.881 1.000 0.980 104 ASP A O 1
ATOM 1681 N N . ALA A 1 105 ? -9.218 -5.743 -11.073 1.000 0.990 105 ALA A N 1
ATOM 1682 C CA . ALA A 1 105 ? -8.356 -4.576 -11.149 1.000 0.990 105 ALA A CA 1
ATOM 1683 C C . ALA A 1 105 ? -7.456 -4.654 -12.387 1.000 0.990 105 ALA A C 1
ATOM 1684 O O . ALA A 1 105 ? -7.029 -5.738 -12.787 1.000 0.990 105 ALA A O 1
ATOM 1691 N N . THR A 1 106 ? -7.075 -3.502 -12.938 1.000 0.990 106 THR A N 1
ATOM 1692 C CA . THR A 1 106 ? -6.191 -3.463 -14.114 1.000 0.990 106 THR A CA 1
ATOM 1693 C C . THR A 1 106 ? -4.869 -4.179 -13.847 1.000 0.990 106 THR A C 1
ATOM 1694 O O . THR A 1 106 ? -4.355 -4.874 -14.719 1.000 0.990 106 THR A O 1
ATOM 1705 N N . VAL A 1 107 ? -4.328 -4.075 -12.627 1.000 0.990 107 VAL A N 1
ATOM 1706 C CA . VAL A 1 107 ? -3.113 -4.814 -12.251 1.000 0.990 107 VAL A CA 1
ATOM 1707 C C . VAL A 1 107 ? -3.325 -6.325 -12.243 1.000 0.990 107 VAL A C 1
ATOM 1708 O O . VAL A 1 107 ? -2.417 -7.048 -12.618 1.000 0.990 107 VAL A O 1
ATOM 1721 N N . VAL A 1 108 ? -4.514 -6.814 -11.876 1.000 0.990 108 VAL A N 1
ATOM 1722 C CA . VAL A 1 108 ? -4.833 -8.249 -11.901 1.000 0.990 108 VAL A CA 1
ATOM 1723 C C . VAL A 1 108 ? -4.939 -8.742 -13.341 1.000 0.990 108 VAL A C 1
ATOM 1724 O O . VAL A 1 108 ? -4.395 -9.794 -13.655 1.000 0.990 108 VAL A O 1
ATOM 1737 N N . GLN A 1 109 ? -5.545 -7.960 -14.236 1.000 0.990 109 GLN A N 1
ATOM 1738 C CA . GLN A 1 109 ? -5.541 -8.265 -15.670 1.000 0.990 109 GLN A CA 1
ATOM 1739 C C . GLN A 1 109 ? -4.118 -8.328 -16.231 1.000 0.990 109 GLN A C 1
ATOM 1740 O O . GLN A 1 109 ? -3.748 -9.302 -16.870 1.000 0.990 109 GLN A O 1
ATOM 1754 N N . ARG A 1 110 ? -3.269 -7.355 -15.894 1.000 0.990 110 ARG A N 1
ATOM 1755 C CA . ARG A 1 110 ? -1.861 -7.362 -16.312 1.000 0.990 110 ARG A CA 1
ATOM 1756 C C . ARG A 1 110 ? -1.059 -8.526 -15.725 1.000 0.990 110 ARG A C 1
ATOM 1757 O O . ARG A 1 110 ? -0.151 -9.022 -16.379 1.000 0.990 110 ARG A O 1
ATOM 1778 N N . LEU A 1 111 ? -1.381 -8.978 -14.510 1.000 0.990 111 LEU A N 1
ATOM 1779 C CA . LEU A 1 111 ? -0.802 -10.199 -13.943 1.000 0.990 111 LEU A CA 1
ATOM 1780 C C . LEU A 1 111 ? -1.218 -11.443 -14.736 1.000 0.990 111 LEU A C 1
ATOM 1781 O O . LEU A 1 111 ? -0.374 -12.305 -14.969 1.000 0.990 111 LEU A O 1
ATOM 1797 N N . GLN A 1 112 ? -2.482 -11.527 -15.163 1.000 0.980 112 GLN A N 1
ATOM 1798 C CA . GLN A 1 112 ? -2.968 -12.604 -16.033 1.000 0.980 112 GLN A CA 1
ATOM 1799 C C . GLN A 1 112 ? -2.266 -12.561 -17.397 1.000 0.980 112 GLN A C 1
ATOM 1800 O O . GLN A 1 112 ? -1.766 -13.589 -17.844 1.000 0.980 112 GLN A O 1
ATOM 1814 N N . ASP A 1 113 ? -2.135 -11.376 -18.002 1.000 0.980 113 ASP A N 1
ATOM 1815 C CA . ASP A 1 113 ? -1.402 -11.170 -19.261 1.000 0.980 113 ASP A CA 1
ATOM 1816 C C . ASP A 1 113 ? 0.088 -11.532 -19.123 1.000 0.980 113 ASP A C 1
ATOM 1817 O O . ASP A 1 113 ? 0.708 -12.060 -20.045 1.000 0.980 113 ASP A O 1
ATOM 1826 N N . ALA A 1 114 ? 0.675 -11.275 -17.951 1.000 0.980 114 ALA A N 1
ATOM 1827 C CA . ALA A 1 114 ? 2.031 -11.687 -17.607 1.000 0.980 114 ALA A CA 1
ATOM 1828 C C . ALA A 1 114 ? 2.132 -13.163 -17.183 1.000 0.980 114 ALA A C 1
ATOM 1829 O O . ALA A 1 114 ? 3.239 -13.625 -16.912 1.000 0.980 114 ALA A O 1
ATOM 1836 N N . GLU A 1 115 ? 1.018 -13.896 -17.155 1.000 0.980 115 GLU A N 1
ATOM 1837 C CA . GLU A 1 115 ? 0.911 -15.318 -16.822 1.000 0.980 115 GLU A CA 1
ATOM 1838 C C . GLU A 1 115 ? 1.353 -15.679 -15.395 1.000 0.980 115 GLU A C 1
ATOM 1839 O O . GLU A 1 115 ? 1.845 -16.781 -15.145 1.000 0.980 115 GLU A O 1
ATOM 1851 N N . ALA A 1 116 ? 1.157 -14.762 -14.445 1.000 0.990 116 ALA A N 1
ATOM 1852 C CA . ALA A 1 116 ? 1.327 -15.041 -13.023 1.000 0.990 116 ALA A CA 1
ATOM 1853 C C . ALA A 1 116 ? 0.155 -15.877 -12.477 1.000 0.990 116 ALA A C 1
ATOM 1854 O O . ALA A 1 116 ? -0.991 -15.725 -12.906 1.000 0.990 116 ALA A O 1
ATOM 1861 N N . VAL A 1 117 ? 0.422 -16.722 -11.479 1.000 0.990 117 VAL A N 1
ATOM 1862 C CA . VAL A 1 117 ? -0.597 -17.562 -10.833 1.000 0.990 117 VAL A CA 1
ATOM 1863 C C . VAL A 1 117 ? -0.975 -16.960 -9.482 1.000 0.990 117 VAL A C 1
ATOM 1864 O O . VAL A 1 117 ? -0.165 -16.928 -8.556 1.000 0.990 117 VAL A O 1
ATOM 1877 N N . THR A 1 118 ? -2.212 -16.477 -9.351 1.000 0.990 118 THR A N 1
ATOM 1878 C CA . THR A 1 118 ? -2.695 -15.889 -8.090 1.000 0.990 118 THR A CA 1
ATOM 1879 C C . THR A 1 118 ? -2.909 -16.984 -7.049 1.000 0.990 118 THR A C 1
ATOM 1880 O O . THR A 1 118 ? -3.734 -17.868 -7.242 1.000 0.990 118 THR A O 1
ATOM 1891 N N . ILE A 1 119 ? -2.186 -16.905 -5.933 1.000 0.990 119 ILE A N 1
ATOM 1892 C CA . ILE A 1 119 ? -2.248 -17.886 -4.840 1.000 0.990 119 ILE A CA 1
ATOM 1893 C C . ILE A 1 119 ? -3.367 -17.568 -3.851 1.000 0.990 119 ILE A C 1
ATOM 1894 O O . ILE A 1 119 ? -4.007 -18.473 -3.306 1.000 0.990 119 ILE A O 1
ATOM 1910 N N . GLY A 1 120 ? -3.625 -16.284 -3.622 1.000 0.990 120 GLY A N 1
ATOM 1911 C CA . GLY A 1 120 ? -4.629 -15.848 -2.667 1.000 0.990 120 GLY A CA 1
ATOM 1912 C C . GLY A 1 120 ? -4.563 -14.360 -2.344 1.000 0.990 120 GLY A C 1
ATOM 1913 O O . GLY A 1 120 ? -3.808 -13.593 -2.952 1.000 0.990 120 GLY A O 1
ATOM 1917 N N . LYS A 1 121 ? -5.377 -13.973 -1.362 1.000 0.990 121 LYS A N 1
ATOM 1918 C CA . LYS A 1 121 ? -5.522 -12.614 -0.849 1.000 0.990 121 LYS A CA 1
ATOM 1919 C C . LYS A 1 121 ? -4.807 -12.443 0.482 1.000 0.990 121 LYS A C 1
ATOM 1920 O O . LYS A 1 121 ? -4.998 -13.244 1.397 1.000 0.990 121 LYS A O 1
ATOM 1939 N N . LEU A 1 122 ? -4.013 -11.386 0.585 1.000 0.990 122 LEU A N 1
ATOM 1940 C CA . LEU A 1 122 ? -3.149 -11.107 1.729 1.000 0.990 122 LEU A CA 1
ATOM 1941 C C . LEU A 1 122 ? -3.793 -10.108 2.690 1.000 0.990 122 LEU A C 1
ATOM 1942 O O . LEU A 1 122 ? -4.391 -9.117 2.263 1.000 0.990 122 LEU A O 1
ATOM 1958 N N . ASN A 1 123 ? -3.629 -10.376 3.982 1.000 0.990 123 ASN A N 1
ATOM 1959 C CA . ASN A 1 123 ? -4.140 -9.567 5.076 1.000 0.990 123 ASN A CA 1
ATOM 1960 C C . ASN A 1 123 ? -3.481 -8.182 5.125 1.000 0.990 123 ASN A C 1
ATOM 1961 O O . ASN A 1 123 ? -2.382 -7.948 4.612 1.000 0.990 123 ASN A O 1
ATOM 1972 N N . MET A 1 124 ? -4.182 -7.252 5.756 1.000 0.990 124 MET A N 1
ATOM 1973 C CA . MET A 1 124 ? -3.841 -5.842 5.796 1.000 0.990 124 MET A CA 1
ATOM 1974 C C . MET A 1 124 ? -4.547 -5.133 6.951 1.000 0.990 124 MET A C 1
ATOM 1975 O O . MET A 1 124 ? -5.513 -5.655 7.504 1.000 0.990 124 MET A O 1
ATOM 1989 N N . ASP A 1 125 ? -4.100 -3.922 7.288 1.000 0.990 125 ASP A N 1
ATOM 1990 C CA . ASP A 1 125 ? -4.938 -3.016 8.079 1.000 0.990 125 ASP A CA 1
ATOM 1991 C C . ASP A 1 125 ? -6.231 -2.694 7.320 1.000 0.990 125 ASP A C 1
ATOM 1992 O O . ASP A 1 125 ? -6.211 -2.503 6.097 1.000 0.990 125 ASP A O 1
ATOM 2001 N N . GLU A 1 126 ? -7.338 -2.592 8.053 1.000 0.990 126 GLU A N 1
ATOM 2002 C CA . GLU A 1 126 ? -8.662 -2.303 7.506 1.000 0.990 126 GLU A CA 1
ATOM 2003 C C . GLU A 1 126 ? -8.645 -1.071 6.583 1.000 0.990 126 GLU A C 1
ATOM 2004 O O . GLU A 1 126 ? -8.173 0.004 6.959 1.000 0.990 126 GLU A O 1
ATOM 2016 N N . PHE A 1 127 ? -9.126 -1.227 5.344 1.000 0.990 127 PHE A N 1
ATOM 2017 C CA . PHE A 1 127 ? -9.108 -0.174 4.311 1.000 0.990 127 PHE A CA 1
ATOM 2018 C C . PHE A 1 127 ? -7.745 0.499 4.090 1.000 0.990 127 PHE A C 1
ATOM 2019 O O . PHE A 1 127 ? -7.668 1.649 3.663 1.000 0.990 127 PHE A O 1
ATOM 2036 N N . ALA A 1 128 ? -6.660 -0.231 4.340 1.000 0.990 128 ALA A N 1
ATOM 2037 C CA . ALA A 1 128 ? -5.290 0.250 4.249 1.000 0.990 128 ALA A CA 1
ATOM 2038 C C . ALA A 1 128 ? -4.918 1.326 5.290 1.000 0.990 128 ALA A C 1
ATOM 2039 O O . ALA A 1 128 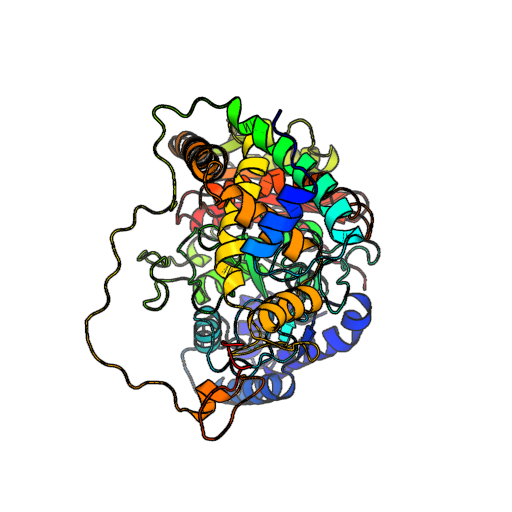? -3.889 1.985 5.132 1.000 0.990 128 ALA A O 1
ATOM 2046 N N . MET A 1 129 ? -5.711 1.475 6.358 1.000 0.980 129 MET A N 1
ATOM 2047 C CA . MET A 1 129 ? -5.530 2.490 7.398 1.000 0.980 129 MET A CA 1
ATOM 2048 C C . MET A 1 129 ? -4.821 1.906 8.620 1.000 0.980 129 MET A C 1
ATOM 2049 O O . MET A 1 129 ? -5.440 1.424 9.567 1.000 0.980 129 MET A O 1
ATOM 2063 N N . GLY A 1 130 ? -3.495 1.960 8.596 1.000 0.960 130 GLY A N 1
ATOM 2064 C CA . GLY A 1 130 ? -2.659 1.527 9.705 1.000 0.960 130 GLY A CA 1
ATOM 2065 C C . GLY A 1 130 ? -1.237 1.217 9.264 1.000 0.960 130 GLY A C 1
ATOM 2066 O O . GLY A 1 130 ? -0.917 1.221 8.070 1.000 0.960 130 GLY A O 1
ATOM 2070 N N . SER A 1 131 ? -0.406 0.971 10.268 1.000 0.970 131 SER A N 1
ATOM 2071 C CA . SER A 1 131 ? 1.048 0.878 10.144 1.000 0.970 131 SER A CA 1
ATOM 2072 C C . SER A 1 131 ? 1.580 -0.400 10.810 1.000 0.970 131 SER A C 1
ATOM 2073 O O . SER A 1 131 ? 2.781 -0.515 11.044 1.000 0.970 131 SER A O 1
ATOM 2081 N N . SER A 1 132 ? 0.699 -1.364 11.117 1.000 0.980 132 SER A N 1
ATOM 2082 C CA . SER A 1 132 ? 1.054 -2.607 11.816 1.000 0.980 132 SER A CA 1
ATOM 2083 C C . SER A 1 132 ? 0.269 -3.855 11.397 1.000 0.980 132 SER A C 1
ATOM 2084 O O . SER A 1 132 ? 0.642 -4.953 11.801 1.000 0.980 132 SER A O 1
ATOM 2092 N N . THR A 1 133 ? -0.782 -3.733 10.581 1.000 0.980 133 THR A N 1
ATOM 2093 C CA . THR A 1 133 ? -1.733 -4.816 10.242 1.000 0.980 133 THR A CA 1
ATOM 2094 C C . THR A 1 133 ? -2.580 -5.300 11.431 1.000 0.980 133 THR A C 1
ATOM 2095 O O . THR A 1 133 ? -3.371 -6.235 11.311 1.000 0.980 133 THR A O 1
ATOM 2106 N N . GLU A 1 134 ? -2.494 -4.626 12.580 1.000 0.980 134 GLU A N 1
ATOM 2107 C CA . GLU A 1 134 ? -3.301 -4.927 13.767 1.000 0.980 134 GLU A CA 1
ATOM 2108 C C . GLU A 1 134 ? -4.760 -4.476 13.626 1.000 0.980 134 GLU A C 1
ATOM 2109 O O . GLU A 1 134 ? -5.622 -4.998 14.329 1.000 0.980 134 GLU A O 1
ATOM 2121 N N . ASN A 1 135 ? -5.063 -3.545 12.710 1.000 0.970 135 ASN A N 1
ATOM 2122 C CA . ASN A 1 135 ? -6.433 -3.074 12.494 1.000 0.970 135 ASN A CA 1
ATOM 2123 C C . ASN A 1 135 ? -7.272 -4.030 11.634 1.000 0.970 135 ASN A C 1
ATOM 2124 O O . ASN A 1 135 ? -8.434 -3.731 11.376 1.000 0.970 135 ASN A O 1
ATOM 2135 N N . SER A 1 136 ? -6.718 -5.146 11.151 1.000 0.990 136 SER A N 1
ATOM 2136 C CA . SER A 1 136 ? -7.494 -6.147 10.410 1.000 0.990 136 SER A CA 1
ATOM 2137 C C . SER A 1 136 ? -8.688 -6.637 11.233 1.000 0.990 136 SER A C 1
ATOM 2138 O O . SER A 1 136 ? -8.532 -7.068 12.374 1.000 0.990 136 SER A O 1
ATOM 2146 N N . ALA A 1 137 ? -9.881 -6.657 10.635 1.000 0.990 137 ALA A N 1
ATOM 2147 C CA . ALA A 1 137 ? -11.089 -7.157 11.289 1.000 0.990 137 ALA A CA 1
ATOM 2148 C C . ALA A 1 137 ? -11.099 -8.685 11.497 1.000 0.990 137 ALA A C 1
ATOM 2149 O O . ALA A 1 137 ? -11.991 -9.198 12.172 1.000 0.990 137 ALA A O 1
ATOM 2156 N N . TYR A 1 138 ? -10.148 -9.422 10.911 1.000 0.980 138 TYR A N 1
ATOM 2157 C CA . TYR A 1 138 ? -10.180 -10.887 10.884 1.000 0.980 138 TYR A CA 1
ATOM 2158 C C . TYR A 1 138 ? -9.082 -11.532 11.712 1.000 0.980 138 TYR A C 1
ATOM 2159 O O . TYR A 1 138 ? -9.351 -12.444 12.494 1.000 0.980 138 TYR A O 1
ATOM 2177 N N . LYS A 1 139 ? -7.831 -11.129 11.479 1.000 0.970 139 LYS A N 1
ATOM 2178 C CA . LYS A 1 139 ? -6.661 -11.836 11.999 1.000 0.970 139 LYS A CA 1
ATOM 2179 C C . LYS A 1 139 ? -5.505 -10.880 12.201 1.000 0.970 139 LYS A C 1
ATOM 2180 O O . LYS A 1 139 ? -5.352 -9.906 11.470 1.000 0.970 139 LYS A O 1
ATOM 2199 N N . LEU A 1 140 ? -4.639 -11.241 13.130 1.000 0.970 140 LEU A N 1
ATOM 2200 C CA . LEU A 1 140 ? -3.420 -10.515 13.420 1.000 0.970 140 LEU A CA 1
ATOM 2201 C C . LEU A 1 140 ? -2.240 -11.159 12.686 1.000 0.970 140 LEU A C 1
ATOM 2202 O O . LEU A 1 140 ? -1.753 -12.204 13.119 1.000 0.970 140 LEU A O 1
ATOM 2218 N N . THR A 1 141 ? -1.785 -10.537 11.597 1.000 0.990 141 THR A N 1
ATOM 2219 C CA . THR A 1 141 ? -0.545 -10.950 10.923 1.000 0.990 141 THR A CA 1
ATOM 2220 C C . THR A 1 141 ? 0.653 -10.642 11.812 1.000 0.990 141 THR A C 1
ATOM 2221 O O . THR A 1 141 ? 0.701 -9.601 12.465 1.000 0.990 141 THR A O 1
ATOM 2232 N N . LYS A 1 142 ? 1.629 -11.545 11.825 1.000 0.990 142 LYS A N 1
ATOM 2233 C CA . LYS A 1 142 ? 2.833 -11.473 12.652 1.000 0.990 142 LYS A CA 1
ATOM 2234 C C . LYS A 1 142 ? 4.074 -11.378 11.782 1.000 0.990 142 LYS A C 1
ATOM 2235 O O . LYS A 1 142 ? 4.085 -11.857 10.650 1.000 0.990 142 LYS A O 1
ATOM 2254 N N . ASN A 1 143 ? 5.130 -10.770 12.308 1.000 0.990 143 ASN A N 1
ATOM 2255 C CA . ASN A 1 143 ? 6.395 -10.686 11.597 1.000 0.990 143 ASN A CA 1
ATOM 2256 C C . ASN A 1 143 ? 7.087 -12.063 11.565 1.000 0.990 143 ASN A C 1
ATOM 2257 O O . ASN A 1 143 ? 7.345 -12.632 12.627 1.000 0.990 143 ASN A O 1
ATOM 2268 N N . PRO A 1 144 ? 7.453 -12.595 10.387 1.000 0.990 144 PRO A N 1
ATOM 2269 C CA . PRO A 1 144 ? 8.206 -13.846 10.290 1.000 0.990 144 PRO A CA 1
ATOM 2270 C C . PRO A 1 144 ? 9.511 -13.859 11.095 1.000 0.990 144 PRO A C 1
ATOM 2271 O O . PRO A 1 144 ? 9.910 -14.909 11.585 1.000 0.990 144 PRO A O 1
ATOM 2282 N N . TRP A 1 145 ? 10.169 -12.705 11.250 1.000 0.990 145 TRP A N 1
ATOM 2283 C CA . TRP A 1 145 ? 11.436 -12.578 11.982 1.000 0.990 145 TRP A CA 1
ATOM 2284 C C . TRP A 1 145 ? 11.270 -12.659 13.497 1.000 0.990 145 TRP A C 1
ATOM 2285 O O . TRP A 1 145 ? 12.202 -13.040 14.201 1.000 0.990 145 TRP A O 1
ATOM 2306 N N . ASN A 1 146 ? 10.097 -12.291 14.005 1.000 0.990 146 ASN A N 1
ATOM 2307 C CA . ASN A 1 146 ? 9.739 -12.415 15.407 1.000 0.990 146 ASN A CA 1
ATOM 2308 C C . ASN A 1 146 ? 8.212 -12.392 15.527 1.000 0.990 146 ASN A C 1
ATOM 2309 O O . ASN A 1 146 ? 7.581 -11.358 15.328 1.000 0.990 146 ASN A O 1
ATOM 2320 N N . LEU A 1 147 ? 7.615 -13.525 15.897 1.000 0.980 147 LEU A N 1
ATOM 2321 C CA . LEU A 1 147 ? 6.159 -13.673 15.955 1.000 0.980 147 LEU A CA 1
ATOM 2322 C C . LEU A 1 147 ? 5.482 -12.798 17.035 1.000 0.980 147 LEU A C 1
ATOM 2323 O O . LEU A 1 147 ? 4.254 -12.712 17.060 1.000 0.980 147 LEU A O 1
ATOM 2339 N N . ASP A 1 148 ? 6.251 -12.139 17.904 1.000 0.980 148 ASP A N 1
ATOM 2340 C CA . ASP A 1 148 ? 5.742 -11.163 18.875 1.000 0.980 148 ASP A CA 1
ATOM 2341 C C . ASP A 1 148 ? 5.747 -9.716 18.338 1.000 0.980 148 ASP A C 1
ATOM 2342 O O . ASP A 1 148 ? 5.274 -8.800 19.020 1.000 0.980 148 ASP A O 1
ATOM 2351 N N . THR A 1 149 ? 6.274 -9.482 17.130 1.000 0.990 149 THR A N 1
ATOM 2352 C CA . THR A 1 149 ? 6.334 -8.159 16.495 1.000 0.990 149 THR A CA 1
ATOM 2353 C C . THR A 1 149 ? 5.424 -8.047 15.281 1.000 0.990 149 THR A C 1
ATOM 2354 O O . THR A 1 149 ? 4.975 -9.031 14.683 1.000 0.990 149 THR A O 1
ATOM 2365 N N . VAL A 1 150 ? 5.112 -6.801 14.935 1.000 0.990 150 VAL A N 1
ATOM 2366 C CA . VAL A 1 150 ? 4.227 -6.485 13.817 1.000 0.990 150 VAL A CA 1
ATOM 2367 C C . VAL A 1 150 ? 4.965 -6.634 12.478 1.000 0.990 150 VAL A C 1
ATOM 2368 O O . VAL A 1 150 ? 6.155 -6.317 12.380 1.000 0.990 150 VAL A O 1
ATOM 2381 N N . PRO A 1 151 ? 4.288 -7.070 11.406 1.000 0.990 151 PRO A N 1
ATOM 2382 C CA . PRO A 1 151 ? 4.859 -7.104 10.057 1.000 0.990 151 PRO A CA 1
ATOM 2383 C C . PRO A 1 151 ? 4.914 -5.712 9.401 1.000 0.990 151 PRO A C 1
ATOM 2384 O O . PRO A 1 151 ? 5.401 -5.572 8.285 1.000 0.990 151 PRO A O 1
ATOM 2395 N N . GLY A 1 152 ? 4.379 -4.687 10.069 1.000 0.980 152 GLY A N 1
ATOM 2396 C CA . GLY A 1 152 ? 4.157 -3.357 9.507 1.000 0.980 152 GLY A CA 1
ATOM 2397 C C . GLY A 1 152 ? 2.785 -3.257 8.848 1.000 0.980 152 GLY A C 1
ATOM 2398 O O . GLY A 1 152 ? 1.994 -4.203 8.858 1.000 0.980 152 GLY A O 1
ATOM 2402 N N . GLY A 1 153 ? 2.471 -2.102 8.276 1.000 0.980 153 GLY A N 1
ATOM 2403 C CA . GLY A 1 153 ? 1.181 -1.861 7.659 1.000 0.980 153 GLY A CA 1
ATOM 2404 C C . GLY A 1 153 ? 1.189 -0.805 6.558 1.000 0.980 153 GLY A C 1
ATOM 2405 O O . GLY A 1 153 ? 2.133 -0.052 6.372 1.000 0.980 153 GLY A O 1
ATOM 2409 N N . SER A 1 154 ? 0.143 -0.752 5.743 1.000 0.980 154 SER A N 1
ATOM 2410 C CA . SER A 1 154 ? -0.995 -1.669 5.771 1.000 0.980 154 SER A CA 1
ATOM 2411 C C . SER A 1 154 ? -0.797 -2.933 4.936 1.000 0.980 154 SER A C 1
ATOM 2412 O O . SER A 1 154 ? -1.657 -3.798 4.969 1.000 0.980 154 SER A O 1
ATOM 2420 N N . SER A 1 155 ? 0.295 -3.083 4.175 1.000 0.990 155 SER A N 1
ATOM 2421 C CA . SER A 1 155 ? 0.571 -4.316 3.405 1.000 0.990 155 SER A CA 1
ATOM 2422 C C . SER A 1 155 ? 1.378 -5.349 4.207 1.000 0.990 155 SER A C 1
ATOM 2423 O O . SER A 1 155 ? 2.266 -5.994 3.651 1.000 0.990 155 SER A O 1
ATOM 2431 N N . GLY A 1 156 ? 1.106 -5.500 5.509 1.000 0.990 156 GLY A N 1
ATOM 2432 C CA . GLY A 1 156 ? 1.855 -6.420 6.370 1.000 0.990 156 GLY A CA 1
ATOM 2433 C C . GLY A 1 156 ? 1.716 -7.879 5.951 1.000 0.990 156 GLY A C 1
ATOM 2434 O O . GLY A 1 156 ? 2.724 -8.573 5.900 1.000 0.990 156 GLY A O 1
ATOM 2438 N N . GLY A 1 157 ? 0.525 -8.334 5.540 1.000 0.990 157 GLY A N 1
ATOM 2439 C CA . GLY A 1 157 ? 0.353 -9.677 4.968 1.000 0.990 157 GLY A CA 1
ATOM 2440 C C . GLY A 1 157 ? 1.187 -9.884 3.703 1.000 0.990 157 GLY A C 1
ATOM 2441 O O . GLY A 1 157 ? 1.832 -10.916 3.552 1.000 0.990 157 GLY A O 1
ATOM 2445 N N . SER A 1 158 ? 1.264 -8.874 2.829 1.000 0.990 158 SER A N 1
ATOM 2446 C CA . SER A 1 158 ? 2.077 -8.942 1.609 1.000 0.990 158 SER A CA 1
ATOM 2447 C C . SER A 1 158 ? 3.568 -9.104 1.884 1.000 0.990 158 SER A C 1
ATOM 2448 O O . SER A 1 158 ? 4.220 -9.924 1.234 1.000 0.990 158 SER A O 1
ATOM 2456 N N . ALA A 1 159 ? 4.105 -8.348 2.841 1.000 0.990 159 ALA A N 1
ATOM 2457 C CA . ALA A 1 159 ? 5.511 -8.442 3.215 1.000 0.990 159 ALA A CA 1
ATOM 2458 C C . ALA A 1 159 ? 5.813 -9.715 4.018 1.000 0.990 159 ALA A C 1
ATOM 2459 O O . ALA A 1 159 ? 6.807 -10.389 3.743 1.000 0.990 159 ALA A O 1
ATOM 2466 N N . ALA A 1 160 ? 4.924 -10.088 4.941 1.000 0.990 160 ALA A N 1
ATOM 2467 C CA . ALA A 1 160 ? 5.056 -11.292 5.748 1.000 0.990 160 ALA A CA 1
ATOM 2468 C C . ALA A 1 160 ? 5.024 -12.567 4.895 1.000 0.990 160 ALA A C 1
ATOM 2469 O O . ALA A 1 160 ? 5.881 -13.422 5.086 1.000 0.990 160 ALA A O 1
ATOM 2476 N N . ALA A 1 161 ? 4.128 -12.674 3.908 1.000 0.990 161 ALA A N 1
ATOM 2477 C CA . ALA A 1 161 ? 4.054 -13.854 3.042 1.000 0.990 161 ALA A CA 1
ATOM 2478 C C . ALA A 1 161 ? 5.335 -14.068 2.219 1.000 0.990 161 ALA A C 1
ATOM 2479 O O . ALA A 1 161 ? 5.815 -15.194 2.068 1.000 0.990 161 ALA A O 1
ATOM 2486 N N . VAL A 1 162 ? 5.939 -12.982 1.723 1.000 0.990 162 VAL A N 1
ATOM 2487 C CA . VAL A 1 162 ? 7.210 -13.050 0.984 1.000 0.990 162 VAL A CA 1
ATOM 2488 C C . VAL A 1 162 ? 8.366 -13.417 1.915 1.000 0.990 162 VAL A C 1
ATOM 2489 O O . VAL A 1 162 ? 9.166 -14.299 1.593 1.000 0.990 162 VAL A O 1
ATOM 2502 N N . ALA A 1 163 ? 8.437 -12.791 3.091 1.000 0.990 163 ALA A N 1
ATOM 2503 C CA . ALA A 1 163 ? 9.482 -13.054 4.079 1.000 0.990 163 ALA A CA 1
ATOM 2504 C C . ALA A 1 163 ? 9.403 -14.477 4.657 1.000 0.990 163 ALA A C 1
ATOM 2505 O O . ALA A 1 163 ? 10.427 -15.136 4.824 1.000 0.990 163 ALA A O 1
ATOM 2512 N N . ALA A 1 164 ? 8.192 -14.985 4.900 1.000 0.980 164 ALA A N 1
ATOM 2513 C CA . ALA A 1 164 ? 7.949 -16.354 5.347 1.000 0.980 164 ALA A CA 1
ATOM 2514 C C . ALA A 1 164 ? 8.231 -17.403 4.256 1.000 0.980 164 ALA A C 1
ATOM 2515 O O . ALA A 1 164 ? 8.362 -18.596 4.558 1.000 0.980 164 ALA A O 1
ATOM 2522 N N . GLY A 1 165 ? 8.358 -16.967 2.998 1.000 0.980 165 GLY A N 1
ATOM 2523 C CA . GLY A 1 165 ? 8.603 -17.816 1.837 1.000 0.980 165 GLY A CA 1
ATOM 2524 C C . GLY A 1 165 ? 7.351 -18.496 1.289 1.000 0.980 165 GLY A C 1
ATOM 2525 O O . GLY A 1 165 ? 7.477 -19.475 0.571 1.000 0.980 165 GLY A O 1
ATOM 2529 N N . GLU A 1 166 ? 6.157 -18.014 1.619 1.000 0.990 166 GLU A N 1
ATOM 2530 C CA . GLU A 1 166 ? 4.888 -18.566 1.130 1.000 0.990 166 GLU A CA 1
ATOM 2531 C C . GLU A 1 166 ? 4.664 -18.258 -0.353 1.000 0.990 166 GLU A C 1
ATOM 2532 O O . GLU A 1 166 ? 4.151 -19.088 -1.105 1.000 0.990 166 GLU A O 1
ATOM 2544 N N . VAL A 1 167 ? 5.089 -17.071 -0.789 1.000 0.990 167 VAL A N 1
ATOM 2545 C CA . VAL A 1 167 ? 5.091 -16.653 -2.193 1.000 0.990 167 VAL A CA 1
ATOM 2546 C C . VAL A 1 167 ? 6.386 -15.907 -2.524 1.000 0.990 167 VAL A C 1
ATOM 2547 O O . VAL A 1 167 ? 6.901 -15.169 -1.685 1.000 0.990 167 VAL A O 1
ATOM 2560 N N . PRO A 1 168 ? 6.937 -16.060 -3.739 1.000 0.980 168 PRO A N 1
ATOM 2561 C CA . PRO A 1 168 ? 8.085 -15.268 -4.175 1.000 0.980 168 PRO A CA 1
ATOM 2562 C C . PRO A 1 168 ? 7.708 -13.814 -4.506 1.000 0.980 168 PRO A C 1
ATOM 2563 O O . PRO A 1 168 ? 8.546 -12.920 -4.376 1.000 0.980 168 PRO A O 1
ATOM 2574 N N . PHE A 1 169 ? 6.447 -13.572 -4.880 1.000 0.980 169 PHE A N 1
ATOM 2575 C CA . PHE A 1 169 ? 5.925 -12.264 -5.271 1.000 0.980 169 PHE A CA 1
ATOM 2576 C C . PHE A 1 169 ? 4.675 -11.906 -4.481 1.000 0.980 169 PHE A C 1
ATOM 2577 O O . PHE A 1 169 ? 3.797 -12.746 -4.264 1.000 0.980 169 PHE A O 1
ATOM 2594 N N . SER A 1 170 ? 4.527 -10.629 -4.142 1.000 0.990 170 SER A N 1
ATOM 2595 C CA . SER A 1 170 ? 3.240 -10.089 -3.731 1.000 0.990 170 SER A CA 1
ATOM 2596 C C . SER A 1 170 ? 3.010 -8.664 -4.225 1.000 0.990 170 SER A C 1
ATOM 2597 O O . SER A 1 170 ? 3.940 -7.914 -4.529 1.000 0.990 170 SER A O 1
ATOM 2605 N N . LEU A 1 171 ? 1.736 -8.285 -4.326 1.000 0.990 171 LEU A N 1
ATOM 2606 C CA . LEU A 1 171 ? 1.338 -6.892 -4.499 1.000 0.990 171 LEU A CA 1
ATOM 2607 C C . LEU A 1 171 ? 0.908 -6.294 -3.166 1.000 0.990 171 LEU A C 1
ATOM 2608 O O . LEU A 1 171 ? 0.202 -6.931 -2.381 1.000 0.990 171 LEU A O 1
ATOM 2624 N N . GLY A 1 172 ? 1.301 -5.043 -2.948 1.000 0.990 172 GLY A N 1
ATOM 2625 C CA . GLY A 1 172 ? 0.788 -4.183 -1.892 1.000 0.990 172 GLY A CA 1
ATOM 2626 C C . GLY A 1 172 ? 0.201 -2.890 -2.454 1.000 0.990 172 GLY A C 1
ATOM 2627 O O . GLY A 1 172 ? 0.180 -2.652 -3.663 1.000 0.990 172 GLY A O 1
ATOM 2631 N N . SER A 1 173 ? -0.246 -2.024 -1.550 1.000 0.990 173 SER A N 1
ATOM 2632 C CA . SER A 1 173 ? -0.611 -0.642 -1.865 1.000 0.990 173 SER A CA 1
ATOM 2633 C C . SER A 1 173 ? 0.048 0.290 -0.858 1.000 0.990 173 SER A C 1
ATOM 2634 O O . SER A 1 173 ? 0.140 -0.053 0.321 1.000 0.990 173 SER A O 1
ATOM 2642 N N . ASP A 1 174 ? 0.488 1.459 -1.304 1.000 0.990 174 ASP A N 1
ATOM 2643 C CA . ASP A 1 174 ? 1.235 2.434 -0.518 1.000 0.990 174 ASP A CA 1
ATOM 2644 C C . ASP A 1 174 ? 0.600 3.818 -0.652 1.000 0.990 174 ASP A C 1
ATOM 2645 O O . ASP A 1 174 ? 0.662 4.448 -1.707 1.000 0.990 174 ASP A O 1
ATOM 2654 N N . THR A 1 175 ? -0.015 4.268 0.440 1.000 0.990 175 THR A N 1
ATOM 2655 C CA . THR A 1 175 ? -0.667 5.583 0.551 1.000 0.990 175 THR A CA 1
ATOM 2656 C C . THR A 1 175 ? 0.172 6.563 1.374 1.000 0.990 175 THR A C 1
ATOM 2657 O O . THR A 1 175 ? 0.179 7.758 1.095 1.000 0.990 175 THR A O 1
ATOM 2668 N N . GLY A 1 176 ? 0.927 6.055 2.351 1.000 0.980 176 GLY A N 1
ATOM 2669 C CA . GLY A 1 176 ? 1.828 6.830 3.215 1.000 0.980 176 GLY A CA 1
ATOM 2670 C C . GLY A 1 176 ? 3.079 6.060 3.648 1.000 0.980 176 GLY A C 1
ATOM 2671 O O . GLY A 1 176 ? 3.704 6.415 4.637 1.000 0.980 176 GLY A O 1
ATOM 2675 N N . GLY A 1 177 ? 3.440 4.982 2.950 1.000 0.990 177 GLY A N 1
ATOM 2676 C CA . GLY A 1 177 ? 4.482 4.038 3.375 1.000 0.990 177 GLY A CA 1
ATOM 2677 C C . GLY A 1 177 ? 4.058 2.582 3.361 1.000 0.990 177 GLY A C 1
ATOM 2678 O O . GLY A 1 177 ? 4.873 1.709 3.632 1.000 0.990 177 GLY A O 1
ATOM 2682 N N . SER A 1 178 ? 2.806 2.298 3.009 1.000 0.990 178 SER A N 1
ATOM 2683 C CA . SER A 1 178 ? 2.209 0.987 3.231 1.000 0.990 178 SER A CA 1
ATOM 2684 C C . SER A 1 178 ? 2.758 -0.166 2.386 1.000 0.990 178 SER A C 1
ATOM 2685 O O . SER A 1 178 ? 2.297 -1.285 2.574 1.000 0.990 178 SER A O 1
ATOM 2693 N N . ILE A 1 179 ? 3.727 0.054 1.493 1.000 0.990 179 ILE A N 1
ATOM 2694 C CA . ILE A 1 179 ? 4.560 -1.012 0.900 1.000 0.990 179 ILE A CA 1
ATOM 2695 C C . ILE A 1 179 ? 5.944 -1.015 1.543 1.000 0.990 179 ILE A C 1
ATOM 2696 O O . ILE A 1 179 ? 6.431 -2.057 1.972 1.000 0.990 179 ILE A O 1
ATOM 2712 N N . ARG A 1 180 ? 6.576 0.160 1.608 1.000 0.990 180 ARG A N 1
ATOM 2713 C CA . ARG A 1 180 ? 7.970 0.309 2.038 1.000 0.990 180 ARG A CA 1
ATOM 2714 C C . ARG A 1 180 ? 8.164 -0.014 3.517 1.000 0.990 180 ARG A C 1
ATOM 2715 O O . ARG A 1 180 ? 9.119 -0.698 3.856 1.000 0.990 180 ARG A O 1
ATOM 2736 N N . GLN A 1 181 ? 7.269 0.443 4.388 1.000 0.990 181 GLN A N 1
ATOM 2737 C CA . GLN A 1 181 ? 7.360 0.203 5.828 1.000 0.990 181 GLN A CA 1
ATOM 2738 C C . GLN A 1 181 ? 7.199 -1.293 6.173 1.000 0.990 181 GLN A C 1
ATOM 2739 O O . GLN A 1 181 ? 8.101 -1.822 6.826 1.000 0.990 181 GLN A O 1
ATOM 2753 N N . PRO A 1 182 ? 6.193 -2.027 5.647 1.000 0.990 182 PRO A N 1
ATOM 2754 C CA . PRO A 1 182 ? 6.152 -3.485 5.774 1.000 0.990 182 PRO A CA 1
ATOM 2755 C C . PRO A 1 182 ? 7.381 -4.188 5.198 1.000 0.990 182 PRO A C 1
ATOM 2756 O O . PRO A 1 182 ? 7.905 -5.118 5.803 1.000 0.990 182 PRO A O 1
ATOM 2767 N N . ALA A 1 183 ? 7.875 -3.737 4.041 1.000 0.990 183 ALA A N 1
ATOM 2768 C CA . ALA A 1 183 ? 9.070 -4.319 3.442 1.000 0.990 183 ALA A CA 1
ATOM 2769 C C . ALA A 1 183 ? 10.307 -4.155 4.341 1.000 0.990 183 ALA A C 1
ATOM 2770 O O . ALA A 1 183 ? 11.036 -5.121 4.554 1.000 0.990 183 ALA A O 1
ATOM 2777 N N . SER A 1 184 ? 10.475 -2.972 4.945 1.000 0.990 184 SER A N 1
ATOM 2778 C CA . SER A 1 184 ? 11.504 -2.692 5.954 1.000 0.990 184 SER A CA 1
ATOM 2779 C C . SER A 1 184 ? 11.379 -3.633 7.152 1.000 0.990 184 SER A C 1
ATOM 2780 O O . SER A 1 184 ? 12.346 -4.293 7.515 1.000 0.990 184 SER A O 1
ATOM 2788 N N . PHE A 1 185 ? 10.182 -3.752 7.733 1.000 0.990 185 PHE A N 1
ATOM 2789 C CA . PHE A 1 185 ? 9.950 -4.567 8.930 1.000 0.990 185 PHE A CA 1
ATOM 2790 C C . PHE A 1 185 ? 10.128 -6.065 8.684 1.000 0.990 185 PHE A C 1
ATOM 2791 O O . PHE A 1 185 ? 10.610 -6.779 9.563 1.000 0.990 185 PHE A O 1
ATOM 2808 N N . CYS A 1 186 ? 9.750 -6.551 7.504 1.000 0.990 186 CYS A N 1
ATOM 2809 C CA . CYS A 1 186 ? 9.863 -7.960 7.140 1.000 0.990 186 CYS A CA 1
ATOM 2810 C C . CYS A 1 186 ? 11.153 -8.296 6.381 1.000 0.990 186 CYS A C 1
ATOM 2811 O O . CYS A 1 186 ? 11.309 -9.441 5.960 1.000 0.990 186 CYS A O 1
ATOM 2819 N N . GLY A 1 187 ? 12.082 -7.352 6.206 1.000 0.990 187 GLY A N 1
ATOM 2820 C CA . GLY A 1 187 ? 13.374 -7.618 5.567 1.000 0.990 187 GLY A CA 1
ATOM 2821 C C . GLY A 1 187 ? 13.249 -8.088 4.118 1.000 0.990 187 GLY A C 1
ATOM 2822 O O . GLY A 1 187 ? 13.963 -8.994 3.699 1.000 0.990 187 GLY A O 1
ATOM 2826 N N . VAL A 1 188 ? 12.336 -7.486 3.361 1.000 0.990 188 VAL A N 1
ATOM 2827 C CA . VAL A 1 188 ? 12.102 -7.772 1.939 1.000 0.990 188 VAL A CA 1
ATOM 2828 C C . VAL A 1 188 ? 12.223 -6.490 1.116 1.000 0.990 188 VAL A C 1
ATOM 2829 O O . VAL A 1 188 ? 12.385 -5.396 1.655 1.000 0.990 188 VAL A O 1
ATOM 2842 N N . VAL A 1 189 ? 12.166 -6.610 -0.206 1.000 0.990 189 VAL A N 1
ATOM 2843 C CA . VAL A 1 189 ? 12.208 -5.477 -1.129 1.000 0.990 189 VAL A CA 1
ATOM 2844 C C . VAL A 1 189 ? 10.791 -5.011 -1.429 1.000 0.990 189 VAL A C 1
ATOM 2845 O O . VAL A 1 189 ? 9.963 -5.795 -1.885 1.000 0.990 189 VAL A O 1
ATOM 2858 N N . GLY A 1 190 ? 10.505 -3.728 -1.211 1.000 0.990 190 GLY A N 1
ATOM 2859 C CA . GLY A 1 190 ? 9.194 -3.139 -1.490 1.000 0.990 190 GLY A CA 1
ATOM 2860 C C . GLY A 1 190 ? 9.315 -1.794 -2.186 1.000 0.990 190 GLY A C 1
ATOM 2861 O O . GLY A 1 190 ? 9.946 -0.882 -1.653 1.000 0.990 190 GLY A O 1
ATOM 2865 N N . LEU A 1 191 ? 8.683 -1.644 -3.350 1.000 0.990 191 LEU A N 1
ATOM 2866 C CA . LEU A 1 191 ? 8.712 -0.403 -4.122 1.000 0.990 191 LEU A CA 1
ATOM 2867 C C . LEU A 1 191 ? 7.318 0.210 -4.236 1.000 0.990 191 LEU A C 1
ATOM 2868 O O . LEU A 1 191 ? 6.366 -0.427 -4.680 1.000 0.990 191 LEU A O 1
ATOM 2884 N N . LYS A 1 192 ? 7.227 1.497 -3.903 1.000 0.990 192 LYS A N 1
ATOM 2885 C CA . LYS A 1 192 ? 6.133 2.358 -4.339 1.000 0.990 192 LYS A CA 1
ATOM 2886 C C . LYS A 1 192 ? 6.581 3.101 -5.602 1.000 0.990 192 LYS A C 1
ATOM 2887 O O . LYS A 1 192 ? 7.470 3.952 -5.504 1.000 0.990 192 LYS A O 1
ATOM 2906 N N . PRO A 1 193 ? 5.950 2.874 -6.762 1.000 0.990 193 PRO A N 1
ATOM 2907 C CA . PRO A 1 193 ? 6.319 3.580 -7.980 1.000 0.990 193 PRO A CA 1
ATOM 2908 C C . PRO A 1 193 ? 5.830 5.034 -7.958 1.000 0.990 193 PRO A C 1
ATOM 2909 O O . PRO A 1 193 ? 5.166 5.482 -7.016 1.000 0.990 193 PRO A O 1
ATOM 2920 N N . THR A 1 194 ? 6.154 5.797 -8.999 1.000 0.990 194 THR A N 1
ATOM 2921 C CA . THR A 1 194 ? 5.658 7.169 -9.171 1.000 0.990 194 THR A CA 1
ATOM 2922 C C . THR A 1 194 ? 4.131 7.171 -9.169 1.000 0.990 194 THR A C 1
ATOM 2923 O O . THR A 1 194 ? 3.492 6.254 -9.697 1.000 0.990 194 THR A O 1
ATOM 2934 N N . TYR A 1 195 ? 3.512 8.198 -8.586 1.000 0.980 195 TYR A N 1
ATOM 2935 C CA . TYR A 1 195 ? 2.065 8.362 -8.723 1.000 0.980 195 TYR A CA 1
ATOM 2936 C C . TYR A 1 195 ? 1.691 8.465 -10.214 1.000 0.980 195 TYR A C 1
ATOM 2937 O O . TYR A 1 195 ? 2.336 9.184 -10.971 1.000 0.980 195 TYR A O 1
ATOM 2955 N N . GLY A 1 196 ? 0.682 7.707 -10.641 1.000 0.970 196 GLY A N 1
ATOM 2956 C CA . GLY A 1 196 ? 0.293 7.519 -12.042 1.000 0.970 196 GLY A CA 1
ATOM 2957 C C . GLY A 1 196 ? 1.069 6.452 -12.835 1.000 0.970 196 GLY A C 1
ATOM 2958 O O . GLY A 1 196 ? 0.659 6.152 -13.950 1.000 0.970 196 GLY A O 1
ATOM 2962 N N . ARG A 1 197 ? 2.144 5.837 -12.314 1.000 0.980 197 ARG A N 1
ATOM 2963 C CA . ARG A 1 197 ? 2.873 4.756 -13.023 1.000 0.980 197 ARG A CA 1
ATOM 2964 C C . ARG A 1 197 ? 2.057 3.468 -13.167 1.000 0.980 197 ARG A C 1
ATOM 2965 O O . ARG A 1 197 ? 2.116 2.812 -14.206 1.000 0.980 197 ARG A O 1
ATOM 2986 N N . VAL A 1 198 ? 1.345 3.097 -12.108 1.000 0.990 198 VAL A N 1
ATOM 2987 C CA . VAL A 1 198 ? 0.489 1.908 -12.037 1.000 0.990 198 VAL A CA 1
ATOM 2988 C C . VAL A 1 198 ? -0.954 2.378 -11.906 1.000 0.990 198 VAL A C 1
ATOM 2989 O O . VAL A 1 198 ? -1.217 3.360 -11.211 1.000 0.990 198 VAL A O 1
ATOM 3002 N N . SER A 1 199 ? -1.872 1.704 -12.598 1.000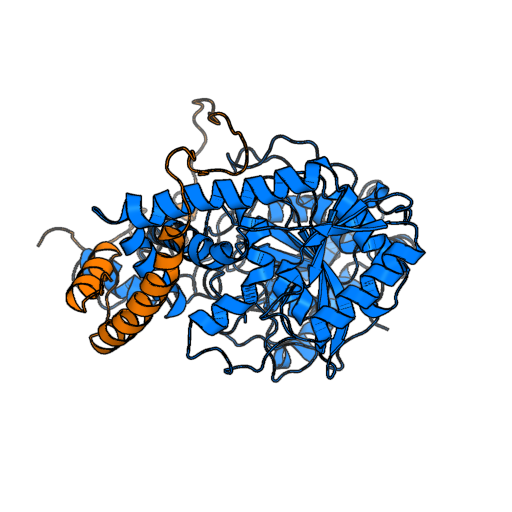 0.990 199 SER A N 1
ATOM 3003 C CA . SER A 1 199 ? -3.299 2.023 -12.531 1.000 0.990 199 SER A CA 1
ATOM 3004 C C . SER A 1 199 ? -3.877 1.733 -11.148 1.000 0.990 199 SER A C 1
ATOM 3005 O O . SER A 1 199 ? -3.561 0.721 -10.517 1.000 0.990 199 SER A O 1
ATOM 3013 N N . ARG A 1 200 ? -4.791 2.601 -10.717 1.000 0.990 200 ARG A N 1
ATOM 3014 C CA . ARG A 1 200 ? -5.607 2.443 -9.511 1.000 0.990 200 ARG A CA 1
ATOM 3015 C C . ARG A 1 200 ? -7.007 1.911 -9.824 1.000 0.990 200 ARG A C 1
ATOM 3016 O O . ARG A 1 200 ? -7.819 1.774 -8.911 1.000 0.990 200 ARG A O 1
ATOM 3037 N N . TYR A 1 201 ? -7.333 1.604 -11.082 1.000 0.980 201 TYR A N 1
ATOM 3038 C CA . TYR A 1 201 ? -8.619 0.987 -11.399 1.000 0.980 201 TYR A CA 1
ATOM 3039 C C . TYR A 1 201 ? -8.711 -0.405 -10.763 1.000 0.980 201 TYR A C 1
ATOM 3040 O O . TYR A 1 201 ? -7.899 -1.294 -11.022 1.000 0.980 201 TYR A O 1
ATOM 3058 N N . GLY A 1 202 ? -9.710 -0.576 -9.896 1.000 0.990 202 GLY A N 1
ATOM 3059 C CA . GLY A 1 202 ? -9.862 -1.763 -9.056 1.000 0.990 202 GLY A CA 1
ATOM 3060 C C . GLY A 1 202 ? -8.977 -1.787 -7.807 1.000 0.990 202 GLY A C 1
ATOM 3061 O O . GLY A 1 202 ? -8.990 -2.783 -7.095 1.000 0.990 202 GLY A O 1
ATOM 3065 N N . LEU A 1 203 ? -8.264 -0.708 -7.479 1.000 0.990 203 LEU A N 1
ATOM 3066 C CA . LEU A 1 203 ? -7.806 -0.477 -6.111 1.000 0.990 203 LEU A CA 1
ATOM 3067 C C . LEU A 1 203 ? -8.963 0.119 -5.307 1.000 0.990 203 LEU A C 1
ATOM 3068 O O . LEU A 1 203 ? -9.541 1.134 -5.705 1.000 0.990 203 LEU A O 1
ATOM 3084 N N . VAL A 1 204 ? -9.309 -0.481 -4.169 1.000 0.990 204 VAL A N 1
ATOM 3085 C CA . VAL A 1 204 ? -10.275 0.128 -3.251 1.000 0.990 204 VAL A CA 1
ATOM 3086 C C . VAL A 1 204 ? -9.639 1.378 -2.652 1.000 0.990 204 VAL A C 1
ATOM 3087 O O . VAL A 1 204 ? -8.681 1.296 -1.886 1.000 0.990 204 VAL A O 1
ATOM 3100 N N . ALA A 1 205 ? -10.161 2.535 -3.060 1.000 0.970 205 ALA A N 1
ATOM 3101 C CA . ALA A 1 205 ? -9.567 3.827 -2.758 1.000 0.970 205 ALA A CA 1
ATOM 3102 C C . ALA A 1 205 ? -9.611 4.136 -1.259 1.000 0.970 205 ALA A C 1
ATOM 3103 O O . ALA A 1 205 ? -10.684 4.170 -0.649 1.000 0.970 205 ALA A O 1
ATOM 3110 N N . PHE A 1 206 ? -8.438 4.441 -0.719 1.000 0.960 206 PHE A N 1
ATOM 3111 C CA . PHE A 1 206 ? -8.263 5.070 0.575 1.000 0.960 206 PHE A CA 1
ATOM 3112 C C . PHE A 1 206 ? -8.091 6.577 0.342 1.000 0.960 206 PHE A C 1
ATOM 3113 O O . PHE A 1 206 ? -9.072 7.319 0.441 1.000 0.960 206 PHE A O 1
ATOM 3130 N N . ALA A 1 207 ? -6.899 7.033 -0.049 1.000 0.960 207 ALA A N 1
ATOM 3131 C CA . ALA A 1 207 ? -6.639 8.426 -0.402 1.000 0.960 207 ALA A CA 1
ATOM 3132 C C . ALA A 1 207 ? -6.217 8.520 -1.870 1.000 0.960 207 ALA A C 1
ATOM 3133 O O . ALA A 1 207 ? -5.060 8.315 -2.232 1.000 0.960 207 ALA A O 1
ATOM 3140 N N . SER A 1 208 ? -7.181 8.837 -2.732 1.000 0.960 208 SER A N 1
ATOM 3141 C CA . SER A 1 208 ? -7.029 8.789 -4.187 1.000 0.960 208 SER A CA 1
ATOM 3142 C C . SER A 1 208 ? -5.823 9.556 -4.737 1.000 0.960 208 SER A C 1
ATOM 3143 O O . SER A 1 208 ? -5.264 9.118 -5.733 1.000 0.960 208 SER A O 1
ATOM 3151 N N . SER A 1 209 ? -5.406 10.667 -4.128 1.000 0.970 209 SER A N 1
ATOM 3152 C CA . SER A 1 209 ? -4.261 11.470 -4.579 1.000 0.970 209 SER A CA 1
ATOM 3153 C C . SER A 1 209 ? -2.899 10.970 -4.075 1.000 0.970 209 SER A C 1
ATOM 3154 O O . SER A 1 209 ? -1.876 11.609 -4.351 1.000 0.970 209 SER A O 1
ATOM 3162 N N . LEU A 1 210 ? -2.883 9.870 -3.315 1.000 0.980 210 LEU A N 1
ATOM 3163 C CA . LEU A 1 210 ? -1.718 9.321 -2.615 1.000 0.980 210 LEU A CA 1
ATOM 3164 C C . LEU A 1 210 ? -1.538 7.812 -2.839 1.000 0.980 210 LEU A C 1
ATOM 3165 O O . LEU A 1 210 ? -0.401 7.339 -2.847 1.000 0.980 210 LEU A O 1
ATOM 3181 N N . ASP A 1 211 ? -2.640 7.080 -3.008 1.000 0.990 211 ASP A N 1
ATOM 3182 C CA . ASP A 1 211 ? -2.678 5.632 -3.188 1.000 0.990 211 ASP A CA 1
ATOM 3183 C C . ASP A 1 211 ? -1.856 5.195 -4.400 1.000 0.990 211 ASP A C 1
ATOM 3184 O O . ASP A 1 211 ? -2.054 5.705 -5.506 1.000 0.990 211 ASP A O 1
ATOM 3193 N N . GLN A 1 212 ? -0.990 4.196 -4.214 1.000 0.990 212 GLN A N 1
ATOM 3194 C CA . GLN A 1 212 ? -0.340 3.546 -5.342 1.000 0.990 212 GLN A CA 1
ATOM 3195 C C . GLN A 1 212 ? -0.062 2.058 -5.127 1.000 0.990 212 GLN A C 1
ATOM 3196 O O . GLN A 1 212 ? 0.397 1.657 -4.061 1.000 0.990 212 GLN A O 1
ATOM 3210 N N . ILE A 1 213 ? -0.326 1.233 -6.144 1.000 0.990 213 ILE A N 1
ATOM 3211 C CA . ILE A 1 213 ? 0.017 -0.198 -6.126 1.000 0.990 213 ILE A CA 1
ATOM 3212 C C . ILE A 1 213 ? 1.501 -0.366 -6.433 1.000 0.990 213 ILE A C 1
ATOM 3213 O O . ILE A 1 213 ? 2.058 0.356 -7.262 1.000 0.990 213 ILE A O 1
ATOM 3229 N N . GLY A 1 214 ? 2.135 -1.342 -5.790 1.000 0.990 214 GLY A N 1
ATOM 3230 C CA . GLY A 1 214 ? 3.519 -1.674 -6.071 1.000 0.990 214 GLY A CA 1
ATOM 3231 C C . GLY A 1 214 ? 3.928 -3.073 -5.604 1.000 0.990 214 GLY A C 1
ATOM 3232 O O . GLY A 1 214 ? 3.193 -3.726 -4.853 1.000 0.990 214 GLY A O 1
ATOM 3236 N N . PRO A 1 215 ? 5.085 -3.541 -6.092 1.000 0.990 215 PRO A N 1
ATOM 3237 C CA . PRO A 1 215 ? 5.610 -4.878 -5.832 1.000 0.990 215 PRO A CA 1
ATOM 3238 C C . PRO A 1 215 ? 6.287 -5.020 -4.463 1.000 0.990 215 PRO A C 1
ATOM 3239 O O . PRO A 1 215 ? 7.006 -4.122 -4.011 1.000 0.990 215 PRO A O 1
ATOM 3250 N N . ILE A 1 216 ? 6.142 -6.204 -3.864 1.000 0.990 216 ILE A N 1
ATOM 3251 C CA . ILE A 1 216 ? 6.944 -6.689 -2.737 1.000 0.990 216 ILE A CA 1
ATOM 3252 C C . ILE A 1 216 ? 7.522 -8.064 -3.098 1.000 0.990 216 ILE A C 1
ATOM 3253 O O . ILE A 1 216 ? 6.803 -8.958 -3.543 1.000 0.990 216 ILE A O 1
ATOM 3269 N N . THR A 1 217 ? 8.833 -8.225 -2.944 1.000 0.990 217 THR A N 1
ATOM 3270 C CA . THR A 1 217 ? 9.606 -9.399 -3.389 1.000 0.990 217 THR A CA 1
ATOM 3271 C C . THR A 1 217 ? 10.828 -9.596 -2.495 1.000 0.990 217 THR A C 1
ATOM 3272 O O . THR A 1 217 ? 11.149 -8.734 -1.684 1.000 0.990 217 THR A O 1
ATOM 3283 N N . ARG A 1 218 ? 11.551 -10.713 -2.628 1.000 0.970 218 ARG A N 1
ATOM 3284 C CA . ARG A 1 218 ? 12.819 -10.895 -1.896 1.000 0.970 218 ARG A CA 1
ATOM 3285 C C . ARG A 1 218 ? 13.993 -10.128 -2.489 1.000 0.970 218 ARG A C 1
ATOM 3286 O O . ARG A 1 218 ? 14.858 -9.710 -1.730 1.000 0.970 218 ARG A O 1
ATOM 3307 N N . THR A 1 219 ? 14.037 -9.995 -3.811 1.000 0.980 219 THR A N 1
ATOM 3308 C CA . THR A 1 219 ? 15.172 -9.390 -4.517 1.000 0.980 219 THR A CA 1
ATOM 3309 C C . THR A 1 219 ? 14.748 -8.160 -5.301 1.000 0.980 219 THR A C 1
ATOM 3310 O O . THR A 1 219 ? 13.580 -8.030 -5.695 1.000 0.980 219 THR A O 1
ATOM 3321 N N . VAL A 1 220 ? 15.706 -7.268 -5.557 1.000 0.990 220 VAL A N 1
ATOM 3322 C CA . VAL A 1 220 ? 15.496 -6.085 -6.398 1.000 0.990 220 VAL A CA 1
ATOM 3323 C C . VAL A 1 220 ? 15.191 -6.482 -7.846 1.000 0.990 220 VAL A C 1
ATOM 3324 O O . VAL A 1 220 ? 14.335 -5.861 -8.476 1.000 0.990 220 VAL A O 1
ATOM 3337 N N . GLU A 1 221 ? 15.825 -7.541 -8.361 1.000 0.980 221 GLU A N 1
ATOM 3338 C CA . GLU A 1 221 ? 15.568 -8.070 -9.711 1.000 0.980 221 GLU A CA 1
ATOM 3339 C C . GLU A 1 221 ? 14.113 -8.539 -9.870 1.000 0.980 221 GLU A C 1
ATOM 3340 O O . GLU A 1 221 ? 13.406 -8.086 -10.773 1.000 0.980 221 GLU A O 1
ATOM 3352 N N . ASP A 1 222 ? 13.632 -9.385 -8.955 1.000 0.980 222 ASP A N 1
ATOM 3353 C CA . ASP A 1 222 ? 12.247 -9.870 -8.955 1.000 0.980 222 ASP A CA 1
ATOM 3354 C C . ASP A 1 222 ? 11.251 -8.702 -8.837 1.000 0.980 222 ASP A C 1
ATOM 3355 O O . ASP A 1 222 ? 10.202 -8.683 -9.488 1.000 0.980 222 ASP A O 1
ATOM 3364 N N . ASN A 1 223 ? 11.599 -7.687 -8.040 1.000 0.990 223 ASN A N 1
ATOM 3365 C CA . ASN A 1 223 ? 10.781 -6.492 -7.870 1.000 0.990 223 ASN A CA 1
ATOM 3366 C C . ASN A 1 223 ? 10.605 -5.733 -9.196 1.000 0.990 223 ASN A C 1
ATOM 3367 O O . ASN A 1 223 ? 9.490 -5.327 -9.532 1.000 0.990 223 ASN A O 1
ATOM 3378 N N . ALA A 1 224 ? 11.695 -5.582 -9.957 1.000 0.990 224 ALA A N 1
ATOM 3379 C CA . ALA A 1 224 ? 11.705 -4.918 -11.257 1.000 0.990 224 ALA A CA 1
ATOM 3380 C C . ALA A 1 224 ? 10.870 -5.673 -12.305 1.000 0.990 224 ALA A C 1
ATOM 3381 O O . ALA A 1 224 ? 10.103 -5.040 -13.035 1.000 0.990 224 ALA A O 1
ATOM 3388 N N . PHE A 1 225 ? 10.938 -7.013 -12.333 1.000 0.980 225 PHE A N 1
ATOM 3389 C CA . PHE A 1 225 ? 10.063 -7.847 -13.174 1.000 0.980 225 PHE A CA 1
ATOM 3390 C C . PHE A 1 225 ? 8.582 -7.578 -12.887 1.000 0.980 225 PHE A C 1
ATOM 3391 O O . PHE A 1 225 ? 7.790 -7.362 -13.809 1.000 0.980 225 PHE A O 1
ATOM 3408 N N . LEU A 1 226 ? 8.208 -7.566 -11.605 1.000 0.990 226 LEU A N 1
ATOM 3409 C CA . LEU A 1 226 ? 6.822 -7.364 -11.204 1.000 0.990 226 LEU A CA 1
ATOM 3410 C C . LEU A 1 226 ? 6.341 -5.939 -11.500 1.000 0.990 226 LEU A C 1
ATOM 3411 O O . LEU A 1 226 ? 5.233 -5.778 -12.014 1.000 0.990 226 LEU A O 1
ATOM 3427 N N . LEU A 1 227 ? 7.159 -4.908 -11.251 1.000 0.990 227 LEU A N 1
ATOM 3428 C CA . LEU A 1 227 ? 6.775 -3.537 -11.594 1.000 0.990 227 LEU A CA 1
ATOM 3429 C C . LEU A 1 227 ? 6.559 -3.375 -13.100 1.000 0.990 227 LEU A C 1
ATOM 3430 O O . LEU A 1 227 ? 5.582 -2.745 -13.508 1.000 0.990 227 LEU A O 1
ATOM 3446 N N . GLN A 1 228 ? 7.447 -3.939 -13.919 1.000 0.990 228 GLN A N 1
ATOM 3447 C CA . GLN A 1 228 ? 7.339 -3.869 -15.375 1.000 0.990 228 GLN A CA 1
ATOM 3448 C C . GLN A 1 228 ? 6.043 -4.511 -15.879 1.000 0.990 228 GLN A C 1
ATOM 3449 O O . GLN A 1 228 ? 5.390 -3.947 -16.754 1.000 0.990 228 GLN A O 1
ATOM 3463 N N . ALA A 1 229 ? 5.630 -5.637 -15.287 1.000 0.990 229 ALA A N 1
ATOM 3464 C CA . ALA A 1 229 ? 4.387 -6.317 -15.645 1.000 0.990 229 ALA A CA 1
ATOM 3465 C C . ALA A 1 229 ? 3.137 -5.466 -15.344 1.000 0.990 229 ALA A C 1
ATOM 3466 O O . ALA A 1 229 ? 2.217 -5.400 -16.158 1.000 0.990 229 ALA A O 1
ATOM 3473 N N . ILE A 1 230 ? 3.091 -4.787 -14.191 1.000 0.990 230 ILE A N 1
ATOM 3474 C CA . ILE A 1 230 ? 1.885 -4.068 -13.734 1.000 0.990 230 ILE A CA 1
ATOM 3475 C C . ILE A 1 230 ? 1.816 -2.596 -14.178 1.000 0.990 230 ILE A C 1
ATOM 3476 O O . ILE A 1 230 ? 0.763 -1.969 -14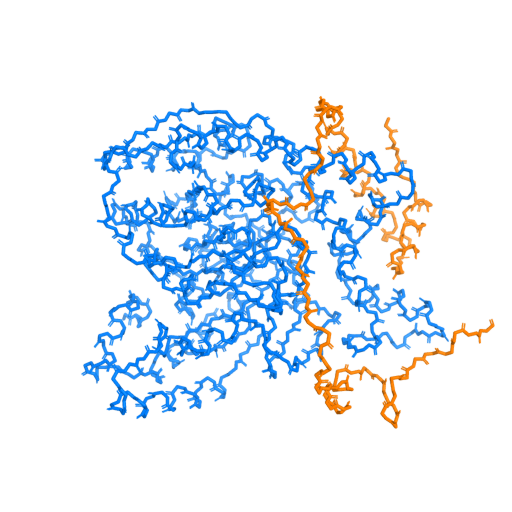.060 1.000 0.990 230 ILE A O 1
ATOM 3492 N N . SER A 1 231 ? 2.921 -2.027 -14.665 1.000 0.990 231 SER A N 1
ATOM 3493 C CA . SER A 1 231 ? 3.034 -0.598 -14.992 1.000 0.990 231 SER A CA 1
ATOM 3494 C C . SER A 1 231 ? 2.471 -0.236 -16.356 1.000 0.990 231 SER A C 1
ATOM 3495 O O . SER A 1 231 ? 2.606 -0.988 -17.314 1.000 0.990 231 SER A O 1
ATOM 3503 N N . GLY A 1 232 ? 1.937 0.977 -16.480 1.000 0.980 232 GLY A N 1
ATOM 3504 C CA . GLY A 1 232 ? 1.548 1.580 -17.753 1.000 0.980 232 GLY A CA 1
ATOM 3505 C C . GLY A 1 232 ? 0.201 2.286 -17.692 1.000 0.980 232 GLY A C 1
ATOM 3506 O O . GLY A 1 232 ? -0.573 2.123 -16.748 1.000 0.980 232 GLY A O 1
ATOM 3510 N N . VAL A 1 233 ? -0.075 3.060 -18.741 1.000 0.960 233 VAL A N 1
ATOM 3511 C CA . VAL A 1 233 ? -1.323 3.815 -18.882 1.000 0.960 233 VAL A CA 1
ATOM 3512 C C . VAL A 1 233 ? -2.546 2.893 -18.882 1.000 0.960 233 VAL A C 1
ATOM 3513 O O . VAL A 1 233 ? -2.499 1.756 -19.358 1.000 0.960 233 VAL A O 1
ATOM 3526 N N . ASP A 1 234 ? -3.654 3.396 -18.354 1.000 0.960 234 ASP A N 1
ATOM 3527 C CA . ASP A 1 234 ? -4.933 2.708 -18.311 1.000 0.960 234 ASP A CA 1
ATOM 3528 C C . ASP A 1 234 ? -6.080 3.694 -18.544 1.000 0.960 234 ASP A C 1
ATOM 3529 O O . ASP A 1 234 ? -6.308 4.619 -17.768 1.000 0.960 234 ASP A O 1
ATOM 3538 N N . LYS A 1 235 ? -6.862 3.458 -19.597 1.000 0.930 235 LYS A N 1
ATOM 3539 C CA . LYS A 1 235 ? -8.047 4.265 -19.923 1.000 0.930 235 LYS A CA 1
ATOM 3540 C C . LYS A 1 235 ? -9.123 4.246 -18.828 1.000 0.930 235 LYS A C 1
ATOM 3541 O O . LYS A 1 235 ? -9.981 5.124 -18.818 1.000 0.930 235 LYS A O 1
ATOM 3560 N N . MET A 1 236 ? -9.105 3.243 -17.948 1.000 0.940 236 MET A N 1
ATOM 356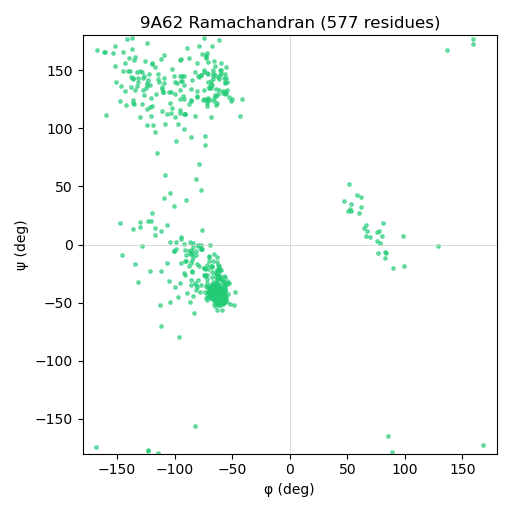1 C CA . MET A 1 236 ? -10.035 3.114 -16.824 1.000 0.940 236 MET A CA 1
ATOM 3562 C C . MET A 1 236 ? -9.598 3.927 -15.595 1.000 0.940 236 MET A C 1
ATOM 3563 O O . MET A 1 236 ? -10.391 4.104 -14.670 1.000 0.940 236 MET A O 1
ATOM 3577 N N . ASP A 1 237 ? -8.373 4.461 -15.592 1.000 0.950 237 ASP A N 1
ATOM 3578 C CA . ASP A 1 237 ? -7.847 5.343 -14.553 1.000 0.950 237 ASP A CA 1
ATOM 3579 C C . ASP A 1 237 ? -7.372 6.663 -15.170 1.000 0.950 237 ASP A C 1
ATOM 3580 O O . ASP A 1 237 ? -6.275 6.769 -15.721 1.000 0.950 237 ASP A O 1
ATOM 3589 N N . SER A 1 238 ? -8.180 7.713 -15.007 1.000 0.920 238 SER A N 1
ATOM 3590 C CA . SER A 1 238 ? -7.869 9.062 -15.494 1.000 0.920 238 SER A CA 1
ATOM 3591 C C . SER A 1 238 ? -6.629 9.688 -14.853 1.000 0.920 238 SER A C 1
ATOM 3592 O O . SER A 1 238 ? -6.213 10.753 -15.293 1.000 0.920 238 SER A O 1
ATOM 3600 N N . THR A 1 239 ? -6.075 9.088 -13.796 1.000 0.930 239 THR A N 1
ATOM 3601 C CA . THR A 1 239 ? -4.830 9.523 -13.145 1.000 0.930 239 THR A CA 1
ATOM 3602 C C . THR A 1 239 ? -3.611 8.698 -13.551 1.000 0.930 239 THR A C 1
ATOM 3603 O O . THR A 1 239 ? -2.492 9.052 -13.175 1.000 0.930 239 THR A O 1
ATOM 3614 N N . SER A 1 240 ? -3.805 7.635 -14.338 1.000 0.940 240 SER A N 1
ATOM 3615 C CA . SER A 1 240 ? -2.699 6.897 -14.937 1.000 0.940 240 SER A CA 1
ATOM 3616 C C . SER A 1 240 ? -1.953 7.805 -15.918 1.000 0.940 240 SER A C 1
ATOM 3617 O O . SER A 1 240 ? -2.535 8.493 -16.761 1.000 0.940 240 SER A O 1
ATOM 3625 N N . ALA A 1 241 ? -0.637 7.875 -15.759 1.000 0.940 241 ALA A N 1
ATOM 3626 C CA . ALA A 1 241 ? 0.196 8.762 -16.542 1.000 0.940 241 ALA A CA 1
ATOM 3627 C C . ALA A 1 241 ? 0.469 8.138 -17.911 1.000 0.940 241 ALA A C 1
ATOM 3628 O O . ALA A 1 241 ? 0.882 6.983 -18.008 1.000 0.940 241 ALA A O 1
ATOM 3635 N N . ASN A 1 242 ? 0.290 8.922 -18.974 1.000 0.920 242 ASN A N 1
ATOM 3636 C CA . ASN A 1 242 ? 0.667 8.513 -20.324 1.000 0.920 242 ASN A CA 1
ATOM 3637 C C . ASN A 1 242 ? 2.182 8.677 -20.528 1.000 0.920 242 ASN A C 1
ATOM 3638 O O . ASN A 1 242 ? 2.636 9.601 -21.203 1.000 0.920 242 ASN A O 1
ATOM 3649 N N . VAL A 1 243 ? 2.948 7.828 -19.849 1.000 0.940 243 VAL A N 1
ATOM 3650 C CA . VAL A 1 243 ? 4.411 7.777 -19.881 1.000 0.940 243 VAL A CA 1
ATOM 3651 C C . VAL A 1 243 ? 4.814 6.344 -20.192 1.000 0.940 243 VAL A C 1
ATOM 3652 O O . VAL A 1 243 ? 4.303 5.412 -19.564 1.000 0.940 243 VAL A O 1
ATOM 3665 N N . ASP A 1 244 ? 5.741 6.176 -21.132 1.000 0.960 244 ASP A N 1
ATOM 3666 C CA . ASP A 1 244 ? 6.251 4.862 -21.511 1.000 0.960 244 ASP A CA 1
ATOM 3667 C C . ASP A 1 244 ? 6.812 4.107 -20.299 1.000 0.960 244 ASP A C 1
ATOM 3668 O O . ASP A 1 244 ? 7.346 4.687 -19.341 1.000 0.960 244 ASP A O 1
ATOM 3677 N N . VAL A 1 245 ? 6.658 2.787 -20.336 1.000 0.980 245 VAL A N 1
ATOM 3678 C CA . VAL A 1 245 ? 7.218 1.881 -19.334 1.000 0.980 245 VAL A CA 1
ATOM 3679 C C . VAL A 1 245 ? 8.598 1.462 -19.832 1.000 0.980 245 VAL A C 1
ATOM 3680 O O . VAL A 1 245 ? 8.680 0.794 -20.864 1.000 0.980 245 VAL A O 1
ATOM 3693 N N . PRO A 1 246 ? 9.685 1.876 -19.162 1.000 0.970 246 PRO A N 1
ATOM 3694 C CA . PRO A 1 246 ? 11.018 1.466 -19.567 1.000 0.970 246 PRO A CA 1
ATOM 3695 C C . PRO A 1 246 ? 11.252 -0.010 -19.223 1.000 0.970 246 PRO A C 1
ATOM 3696 O O . PRO A 1 246 ? 10.576 -0.582 -18.366 1.000 0.970 246 PRO A O 1
ATOM 3707 N N . ASP A 1 247 ? 12.254 -0.608 -19.864 1.000 0.980 247 ASP A N 1
ATOM 3708 C CA . ASP A 1 247 ? 12.783 -1.903 -19.445 1.000 0.980 247 ASP A CA 1
ATOM 3709 C C . ASP A 1 247 ? 13.611 -1.724 -18.159 1.000 0.980 247 ASP A C 1
ATOM 3710 O O . ASP A 1 247 ? 14.802 -1.391 -18.210 1.000 0.980 247 ASP A O 1
ATOM 3719 N N . PHE A 1 248 ? 12.982 -1.902 -16.994 1.000 0.980 248 PHE A N 1
ATOM 3720 C CA . PHE A 1 248 ? 13.634 -1.738 -15.692 1.000 0.980 248 PHE A CA 1
ATOM 3721 C C . PHE A 1 248 ? 14.782 -2.733 -15.503 1.000 0.980 248 PHE A C 1
ATOM 3722 O O . PHE A 1 248 ? 15.767 -2.407 -14.840 1.000 0.980 248 PHE A O 1
ATOM 3739 N N . LEU A 1 249 ? 14.702 -3.910 -16.131 1.000 0.960 249 LEU A N 1
ATOM 3740 C CA . LEU A 1 249 ? 15.726 -4.953 -16.032 1.000 0.960 249 LEU A CA 1
ATOM 3741 C C . LEU A 1 249 ? 17.030 -4.520 -16.701 1.000 0.960 249 LEU A C 1
ATOM 3742 O O . LEU A 1 249 ? 18.105 -4.715 -16.136 1.000 0.960 249 LEU A O 1
ATOM 3758 N N . SER A 1 250 ? 16.947 -3.838 -17.848 1.000 0.970 250 SER A N 1
ATOM 3759 C CA . SER A 1 250 ? 18.124 -3.255 -18.512 1.000 0.970 250 SER A CA 1
ATOM 3760 C C . SER A 1 250 ? 18.860 -2.203 -17.663 1.000 0.970 250 SER A C 1
ATOM 3761 O O . SER A 1 250 ? 20.028 -1.909 -17.917 1.000 0.970 250 SER A O 1
ATOM 3769 N N . SER A 1 251 ? 18.203 -1.655 -16.631 1.000 0.950 251 SER A N 1
ATOM 3770 C CA . SER A 1 251 ? 18.782 -0.661 -15.716 1.000 0.950 251 SER A CA 1
ATOM 3771 C C . SER A 1 251 ? 19.585 -1.291 -14.567 1.000 0.950 251 SER A C 1
ATOM 3772 O O . SER A 1 251 ? 20.343 -0.586 -13.897 1.000 0.950 251 SER A O 1
ATOM 3780 N N . LEU A 1 252 ? 19.466 -2.606 -14.340 1.000 0.960 252 LEU A N 1
ATOM 3781 C CA . LEU A 1 252 ? 20.134 -3.354 -13.263 1.000 0.960 252 LEU A CA 1
ATOM 3782 C C . LEU A 1 252 ? 21.620 -3.631 -13.577 1.000 0.960 252 LEU A C 1
ATOM 3783 O O . LEU A 1 252 ? 22.113 -4.745 -13.431 1.000 0.960 252 LEU A O 1
ATOM 3799 N N . THR A 1 253 ? 22.356 -2.611 -14.021 1.000 0.900 253 THR A N 1
ATOM 3800 C CA . THR A 1 253 ? 23.735 -2.740 -14.525 1.000 0.900 253 THR A CA 1
ATOM 3801 C C . THR A 1 253 ? 24.782 -2.968 -13.434 1.000 0.900 253 THR A C 1
ATOM 3802 O O . THR A 1 253 ? 25.890 -3.405 -13.731 1.000 0.900 253 THR A O 1
ATOM 3813 N N . GLY A 1 254 ? 24.466 -2.618 -12.184 1.000 0.890 254 GLY A N 1
ATOM 3814 C CA . GLY A 1 254 ? 25.414 -2.609 -11.064 1.000 0.890 254 GLY A CA 1
ATOM 3815 C C . GLY A 1 254 ? 26.382 -1.418 -11.055 1.000 0.890 254 GLY A C 1
ATOM 3816 O O . GLY A 1 254 ? 27.086 -1.228 -10.068 1.000 0.890 254 GLY A O 1
ATOM 3820 N N . ASP A 1 255 ? 26.402 -0.590 -12.105 1.000 0.940 255 ASP A N 1
ATOM 3821 C CA . ASP A 1 255 ? 27.264 0.592 -12.179 1.000 0.940 255 ASP A CA 1
ATOM 3822 C C . ASP A 1 255 ? 26.525 1.855 -11.720 1.000 0.940 255 ASP A C 1
ATOM 3823 O O . ASP A 1 255 ? 25.588 2.328 -12.371 1.000 0.940 255 ASP A O 1
ATOM 3832 N N . ILE A 1 256 ? 26.978 2.407 -10.595 1.000 0.980 256 ILE A N 1
ATOM 3833 C CA . ILE A 1 256 ? 26.508 3.671 -10.013 1.000 0.980 256 ILE A CA 1
ATOM 3834 C C . ILE A 1 256 ? 27.637 4.700 -9.885 1.000 0.980 256 ILE A C 1
ATOM 3835 O O . ILE A 1 256 ? 27.548 5.645 -9.098 1.000 0.980 256 ILE A O 1
ATOM 3851 N N . LYS A 1 257 ? 28.726 4.538 -10.642 1.000 0.980 257 LYS A N 1
ATOM 3852 C CA . LYS A 1 257 ? 29.872 5.440 -10.566 1.000 0.980 257 LYS A CA 1
ATOM 3853 C C . LYS A 1 257 ? 29.490 6.868 -10.966 1.000 0.980 257 LYS A C 1
ATOM 3854 O O . LYS A 1 257 ? 28.927 7.106 -12.031 1.000 0.980 257 LYS A O 1
ATOM 3873 N N . GLY A 1 258 ? 29.845 7.833 -10.120 1.000 0.980 258 GLY A N 1
ATOM 3874 C CA . GLY A 1 258 ? 29.549 9.254 -10.316 1.000 0.980 258 GLY A CA 1
ATOM 3875 C C . GLY A 1 258 ? 28.116 9.662 -9.968 1.000 0.980 258 GLY A C 1
ATOM 3876 O O . GLY A 1 258 ? 27.782 10.838 -10.113 1.000 0.980 258 GLY A O 1
ATOM 3880 N N . LEU A 1 259 ? 27.288 8.724 -9.503 1.000 0.980 259 LEU A N 1
ATOM 3881 C CA . LEU A 1 259 ? 25.924 8.998 -9.070 1.000 0.980 259 LEU A CA 1
ATOM 3882 C C . LEU A 1 259 ? 25.925 9.850 -7.793 1.000 0.980 259 LEU A C 1
ATOM 3883 O O . LEU A 1 259 ? 26.715 9.611 -6.876 1.000 0.980 259 LEU A O 1
ATOM 3899 N N . LYS A 1 260 ? 25.044 10.851 -7.732 1.000 0.990 260 LYS A N 1
ATOM 3900 C CA . LYS A 1 260 ? 24.938 11.792 -6.612 1.000 0.990 260 LYS A CA 1
ATOM 3901 C C . LYS A 1 260 ? 23.762 11.452 -5.713 1.000 0.990 260 LYS A C 1
ATOM 3902 O O . LYS A 1 260 ? 22.607 11.541 -6.123 1.000 0.990 260 LYS A O 1
ATOM 3921 N N . ILE A 1 261 ? 24.065 11.124 -4.467 1.000 0.990 261 ILE A N 1
ATOM 3922 C CA . ILE A 1 261 ? 23.095 10.747 -3.446 1.000 0.990 261 ILE A CA 1
ATOM 3923 C C . ILE A 1 261 ? 22.904 11.918 -2.482 1.000 0.990 261 ILE A C 1
ATOM 3924 O O . ILE A 1 261 ? 23.842 12.381 -1.839 1.000 0.990 261 ILE A O 1
ATOM 3940 N N . ALA A 1 262 ? 21.674 12.391 -2.362 1.000 0.990 262 ALA A N 1
ATOM 3941 C CA . ALA A 1 262 ? 21.289 13.330 -1.323 1.000 0.990 262 ALA A CA 1
ATOM 3942 C C . ALA A 1 262 ? 20.919 12.574 -0.041 1.000 0.990 262 ALA A C 1
ATOM 3943 O O . ALA A 1 262 ? 20.145 11.619 -0.087 1.000 0.990 262 ALA A O 1
ATOM 3950 N N . VAL A 1 263 ? 21.419 13.023 1.108 1.000 0.990 263 VAL A N 1
ATOM 3951 C CA . VAL A 1 263 ? 21.070 12.456 2.420 1.000 0.990 263 VAL A CA 1
ATOM 3952 C C . VAL A 1 263 ? 20.415 13.545 3.268 1.000 0.990 263 VAL A C 1
ATOM 3953 O O . VAL A 1 263 ? 21.108 14.435 3.757 1.000 0.990 263 VAL A O 1
ATOM 3966 N N . PRO A 1 264 ? 19.082 13.561 3.431 1.000 0.980 264 PRO A N 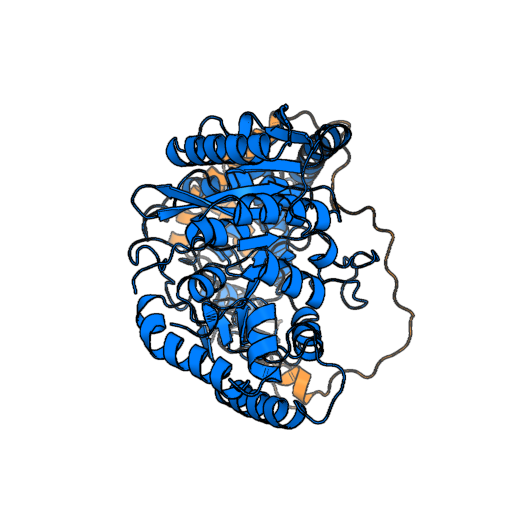1
ATOM 3967 C CA . PRO A 1 264 ? 18.424 14.600 4.206 1.000 0.980 264 PRO A CA 1
ATOM 3968 C C . PRO A 1 264 ? 18.837 14.483 5.669 1.000 0.980 264 PRO A C 1
ATOM 3969 O O . PRO A 1 264 ? 18.636 13.445 6.299 1.000 0.980 264 PRO A O 1
ATOM 3980 N N . LYS A 1 265 ? 19.380 15.556 6.241 1.000 0.970 265 LYS A N 1
ATOM 3981 C CA . LYS A 1 265 ? 19.754 15.590 7.664 1.000 0.970 265 LYS A CA 1
ATOM 3982 C C . LYS A 1 265 ? 18.558 15.340 8.584 1.000 0.970 265 LYS A C 1
ATOM 3983 O O . LYS A 1 265 ? 18.710 14.742 9.645 1.000 0.970 265 LYS A O 1
ATOM 4002 N N . GLU A 1 266 ? 17.357 15.726 8.152 1.000 0.950 266 GLU A N 1
ATOM 4003 C CA . GLU A 1 266 ? 16.104 15.437 8.848 1.000 0.950 266 GLU A CA 1
ATOM 4004 C C . GLU A 1 266 ? 15.816 13.926 8.913 1.000 0.950 266 GLU A C 1
ATOM 4005 O O . GLU A 1 266 ? 15.213 13.463 9.874 1.000 0.950 266 GLU A O 1
ATOM 4017 N N . TYR A 1 267 ? 16.297 13.135 7.946 1.000 0.960 267 TYR A N 1
ATOM 4018 C CA . TYR A 1 267 ? 16.094 11.678 7.906 1.000 0.960 267 TYR A CA 1
ATOM 4019 C C . TYR A 1 267 ? 17.072 10.924 8.809 1.000 0.960 267 TYR A C 1
ATOM 4020 O O . TYR A 1 267 ? 16.933 9.722 9.007 1.000 0.960 267 TYR A O 1
ATOM 4038 N N . LEU A 1 268 ? 18.064 11.621 9.359 1.000 0.940 268 LEU A N 1
ATOM 4039 C CA . LEU A 1 268 ? 18.993 11.113 10.365 1.000 0.940 268 LEU A CA 1
ATOM 4040 C C . LEU A 1 268 ? 18.859 11.900 11.682 1.000 0.940 268 LEU A C 1
ATOM 4041 O O . LEU A 1 268 ? 19.756 11.850 12.526 1.000 0.940 268 LEU A O 1
ATOM 4057 N N . GLY A 1 269 ? 17.781 12.678 11.819 1.000 0.860 269 GLY A N 1
ATOM 4058 C CA . GLY A 1 269 ? 17.559 13.624 12.903 1.000 0.860 269 GLY A CA 1
ATOM 4059 C C . GLY A 1 269 ? 17.002 12.991 14.175 1.000 0.860 269 GLY A C 1
ATOM 4060 O O . GLY A 1 269 ? 17.169 11.804 14.453 1.000 0.860 269 GLY A O 1
ATOM 4064 N N . GLU A 1 270 ? 16.340 13.823 14.971 1.000 0.820 270 GLU A N 1
ATOM 4065 C CA . GLU A 1 270 ? 15.654 13.393 16.185 1.000 0.820 270 GLU A CA 1
ATOM 4066 C C . GLU A 1 270 ? 14.438 12.516 15.831 1.000 0.820 270 GLU A C 1
ATOM 4067 O O . GLU A 1 270 ? 13.694 12.826 14.904 1.000 0.820 270 GLU A O 1
ATOM 4079 N N . GLY A 1 271 ? 14.261 11.396 16.538 1.000 0.860 271 GLY A N 1
ATOM 4080 C CA . GLY A 1 271 ? 13.198 10.410 16.286 1.000 0.860 271 GLY A CA 1
ATOM 4081 C C . GLY A 1 271 ? 13.640 9.178 15.490 1.000 0.860 271 GLY A C 1
ATOM 4082 O O . GLY A 1 271 ? 12.990 8.141 15.583 1.000 0.860 271 GLY A O 1
ATOM 4086 N N . VAL A 1 272 ? 14.768 9.240 14.774 1.000 0.930 272 VAL A N 1
ATOM 4087 C CA . VAL A 1 272 ? 15.361 8.056 14.134 1.000 0.930 272 VAL A CA 1
ATOM 4088 C C . VAL A 1 272 ? 16.255 7.329 15.131 1.000 0.930 272 VAL A C 1
ATOM 4089 O O . VAL A 1 272 ? 17.175 7.911 15.709 1.000 0.930 272 VAL A O 1
ATOM 4102 N N . GLY A 1 273 ? 15.976 6.043 15.330 1.000 0.940 273 GLY A N 1
ATOM 4103 C CA . GLY A 1 273 ? 16.738 5.159 16.198 1.000 0.940 273 GLY A CA 1
ATOM 4104 C C . GLY A 1 273 ? 18.197 5.052 15.765 1.000 0.940 273 GLY A C 1
ATOM 4105 O O . GLY A 1 273 ? 18.546 5.166 14.584 1.000 0.940 273 GLY A O 1
ATOM 4109 N N . LYS A 1 274 ? 19.073 4.823 16.743 1.000 0.960 274 LYS A N 1
ATOM 4110 C CA . LYS A 1 274 ? 20.520 4.774 16.527 1.000 0.960 274 LYS A CA 1
ATOM 4111 C C . LYS A 1 274 ? 20.896 3.687 15.519 1.000 0.960 274 LYS A C 1
ATOM 4112 O O . LYS A 1 274 ? 21.698 3.933 14.625 1.000 0.960 274 LYS A O 1
ATOM 4131 N N . GLU A 1 275 ? 20.286 2.519 15.639 1.000 0.970 275 GLU A N 1
ATOM 4132 C CA . GLU A 1 275 ? 20.553 1.343 14.819 1.000 0.970 275 GLU A CA 1
ATOM 4133 C C . GLU A 1 275 ? 20.169 1.591 13.354 1.000 0.970 275 GLU A C 1
ATOM 4134 O O . GLU A 1 275 ? 20.946 1.286 12.450 1.000 0.970 275 GLU A O 1
ATOM 4146 N N . ALA A 1 276 ? 19.016 2.226 13.112 1.000 0.970 276 ALA A N 1
ATOM 4147 C CA . ALA A 1 276 ? 18.591 2.630 11.772 1.000 0.970 276 ALA A CA 1
ATOM 4148 C C . ALA A 1 276 ? 19.571 3.649 11.164 1.000 0.970 276 ALA A C 1
ATOM 4149 O O . ALA A 1 276 ? 20.001 3.502 10.018 1.000 0.970 276 ALA A O 1
ATOM 4156 N N . ARG A 1 277 ? 19.995 4.647 11.951 1.000 0.970 277 ARG A N 1
ATOM 4157 C CA . ARG A 1 277 ? 20.978 5.654 11.523 1.000 0.970 277 ARG A CA 1
ATOM 4158 C C . ARG A 1 277 ? 22.327 5.025 11.171 1.000 0.970 277 ARG A C 1
ATOM 4159 O O . ARG A 1 277 ? 22.905 5.341 10.132 1.000 0.970 277 ARG A O 1
ATOM 4180 N N . GLU A 1 278 ? 22.832 4.136 12.018 1.000 0.980 278 GLU A N 1
ATOM 4181 C CA . GLU A 1 278 ? 24.109 3.448 11.807 1.000 0.980 278 GLU A CA 1
ATOM 4182 C C . GLU A 1 278 ? 24.059 2.509 10.597 1.000 0.980 278 GLU A C 1
ATOM 4183 O O . GLU A 1 278 ? 25.009 2.478 9.813 1.000 0.980 278 GLU A O 1
ATOM 4195 N N . SER A 1 279 ? 22.937 1.815 10.391 1.000 0.980 279 SER A N 1
ATOM 4196 C CA . SER A 1 279 ? 22.709 0.954 9.228 1.000 0.980 279 SER A CA 1
ATOM 4197 C C . SER A 1 279 ? 22.708 1.743 7.911 1.000 0.980 279 SER A C 1
ATOM 4198 O O . SER A 1 279 ? 23.345 1.325 6.944 1.000 0.980 279 SER A O 1
ATOM 4206 N N . VAL A 1 280 ? 22.112 2.938 7.881 1.000 0.980 280 VAL A N 1
ATOM 4207 C CA . VAL A 1 280 ? 22.150 3.820 6.699 1.000 0.980 280 VAL A CA 1
ATOM 4208 C C . VAL A 1 280 ? 23.552 4.367 6.445 1.000 0.980 280 VAL A C 1
ATOM 4209 O O . VAL A 1 280 ? 24.011 4.369 5.306 1.000 0.980 280 VAL A O 1
ATOM 4222 N N . LEU A 1 281 ? 24.275 4.793 7.485 1.000 0.980 281 LEU A N 1
ATOM 4223 C CA . LEU A 1 281 ? 25.661 5.251 7.336 1.000 0.980 281 LEU A CA 1
ATOM 4224 C C . LEU A 1 281 ? 26.581 4.129 6.833 1.000 0.980 281 LEU A C 1
ATOM 4225 O O . LEU A 1 281 ? 27.493 4.384 6.045 1.000 0.980 281 LEU A O 1
ATOM 4241 N N . ALA A 1 282 ? 26.343 2.886 7.259 1.000 0.990 282 ALA A N 1
ATOM 4242 C CA . ALA A 1 282 ? 27.034 1.721 6.719 1.000 0.990 282 ALA A CA 1
ATOM 4243 C C . ALA A 1 282 ? 26.681 1.494 5.240 1.000 0.990 282 ALA A C 1
ATOM 4244 O O . ALA A 1 282 ? 27.583 1.288 4.429 1.000 0.990 282 ALA A O 1
ATOM 4251 N N . ALA A 1 283 ? 25.405 1.616 4.866 1.000 0.990 283 ALA A N 1
ATOM 4252 C CA . ALA A 1 283 ? 24.974 1.496 3.477 1.000 0.990 283 ALA A CA 1
ATOM 4253 C C . ALA A 1 283 ? 25.566 2.587 2.568 1.000 0.990 283 ALA A C 1
ATOM 4254 O O . ALA A 1 283 ? 26.023 2.294 1.464 1.000 0.990 283 ALA A O 1
ATOM 4261 N N . LEU A 1 284 ? 25.645 3.832 3.049 1.000 0.990 284 LEU A N 1
ATOM 4262 C CA . LEU A 1 284 ? 26.275 4.940 2.326 1.000 0.990 284 LEU A CA 1
ATOM 4263 C C . LEU A 1 284 ? 27.763 4.679 2.057 1.000 0.990 284 LEU A C 1
ATOM 4264 O O . LEU A 1 284 ? 28.229 4.974 0.961 1.000 0.990 284 LEU A O 1
ATOM 4280 N N . LYS A 1 285 ? 28.495 4.051 2.990 1.000 0.990 285 LYS A N 1
ATOM 4281 C CA . LYS A 1 285 ? 29.889 3.624 2.750 1.000 0.990 285 LYS A CA 1
ATOM 4282 C C . LYS A 1 285 ? 29.998 2.560 1.659 1.000 0.990 285 LYS A C 1
ATOM 4283 O O . LYS A 1 285 ? 30.957 2.586 0.892 1.000 0.990 285 LYS A O 1
ATOM 4302 N N . VAL A 1 286 ? 29.039 1.632 1.576 1.000 0.990 286 VAL A N 1
ATOM 4303 C CA . VAL A 1 286 ? 28.994 0.639 0.488 1.000 0.990 286 VAL A CA 1
ATOM 4304 C C . VAL A 1 286 ? 28.771 1.343 -0.850 1.000 0.990 286 VAL A C 1
ATOM 4305 O O . VAL A 1 286 ? 29.532 1.125 -1.787 1.000 0.990 286 VAL A O 1
ATOM 4318 N N . LEU A 1 287 ? 27.781 2.236 -0.928 1.000 0.990 287 LEU A N 1
ATOM 4319 C CA . LEU A 1 287 ? 27.468 2.997 -2.143 1.000 0.990 287 LEU A CA 1
ATOM 4320 C C . LEU A 1 287 ? 28.634 3.896 -2.587 1.000 0.990 287 LEU A C 1
ATOM 4321 O O . LEU A 1 287 ? 28.943 3.968 -3.776 1.000 0.990 287 LEU A O 1
ATOM 4337 N N . GLU A 1 288 ? 29.323 4.529 -1.639 1.000 0.980 288 GLU A N 1
ATOM 4338 C CA . GLU A 1 288 ? 30.532 5.317 -1.895 1.000 0.980 288 GLU A CA 1
ATOM 4339 C C . GLU A 1 288 ? 31.684 4.441 -2.411 1.000 0.980 288 GLU A C 1
ATOM 4340 O O . GLU A 1 288 ? 32.355 4.794 -3.382 1.000 0.980 288 GLU A O 1
ATOM 4352 N N . GLY A 1 289 ? 31.862 3.244 -1.840 1.000 0.980 289 GLY A N 1
ATOM 4353 C CA . GLY A 1 289 ? 32.835 2.252 -2.308 1.000 0.980 289 GLY A CA 1
ATOM 4354 C C . GLY A 1 289 ? 32.589 1.762 -3.741 1.000 0.980 289 GLY A C 1
ATOM 4355 O O . GLY A 1 289 ? 33.536 1.394 -4.435 1.000 0.980 289 GLY A O 1
ATOM 4359 N N . LEU A 1 290 ? 31.341 1.814 -4.211 1.000 0.980 290 LEU A N 1
ATOM 4360 C CA . LEU A 1 290 ? 30.954 1.518 -5.595 1.000 0.980 290 LEU A CA 1
ATOM 4361 C C . LEU A 1 290 ? 31.128 2.720 -6.543 1.000 0.980 290 LEU A C 1
ATOM 4362 O O . LEU A 1 290 ? 30.914 2.601 -7.749 1.000 0.980 290 LEU A O 1
ATOM 4378 N N . GLY A 1 291 ? 31.554 3.872 -6.020 1.000 0.980 291 GLY A N 1
ATOM 4379 C CA . GLY A 1 291 ? 31.878 5.066 -6.793 1.000 0.980 291 GLY A CA 1
ATOM 4380 C C . GLY A 1 291 ? 30.773 6.117 -6.858 1.000 0.980 291 GLY A C 1
ATOM 4381 O O . GLY A 1 291 ? 30.934 7.081 -7.612 1.000 0.980 291 GLY A O 1
ATOM 4385 N N . ALA A 1 292 ? 29.677 5.962 -6.111 1.000 0.990 292 ALA A N 1
ATOM 4386 C CA . ALA A 1 292 ? 28.740 7.059 -5.890 1.000 0.990 292 ALA A CA 1
ATOM 4387 C C . ALA A 1 292 ? 29.343 8.095 -4.927 1.000 0.990 292 ALA A C 1
ATOM 4388 O O . ALA A 1 292 ? 30.301 7.832 -4.204 1.000 0.990 292 ALA A O 1
ATOM 4395 N N . THR A 1 293 ? 28.766 9.288 -4.906 1.000 0.990 293 THR A N 1
ATOM 4396 C CA . THR A 1 293 ? 29.091 10.333 -3.927 1.000 0.990 293 THR A CA 1
ATOM 4397 C C . THR A 1 293 ? 27.833 10.716 -3.187 1.000 0.990 293 THR A C 1
ATOM 4398 O O . THR A 1 293 ? 26.757 10.724 -3.787 1.000 0.990 293 THR A O 1
ATOM 4409 N N . TRP A 1 294 ? 27.960 11.069 -1.915 1.000 0.980 294 TRP A N 1
ATOM 4410 C CA . TRP A 1 294 ? 26.828 11.532 -1.132 1.000 0.980 294 TRP A CA 1
ATOM 4411 C C . TRP A 1 294 ? 27.170 12.804 -0.362 1.000 0.980 294 TRP A C 1
ATOM 4412 O O . TRP A 1 294 ? 28.314 13.024 0.029 1.000 0.980 294 TRP A O 1
ATOM 4433 N N . GLU A 1 295 ? 26.166 13.650 -0.162 1.000 0.980 295 GLU A N 1
ATOM 4434 C CA . GLU A 1 295 ? 26.264 14.861 0.651 1.000 0.980 295 GLU A CA 1
ATOM 4435 C C . GLU A 1 295 ? 24.989 15.010 1.485 1.000 0.980 295 GLU A C 1
ATOM 4436 O O . GLU A 1 295 ? 23.902 14.597 1.065 1.000 0.980 295 GLU A O 1
ATOM 4448 N N . GLU A 1 296 ? 25.107 15.616 2.666 1.000 0.980 296 GLU A N 1
ATOM 4449 C CA . GLU A 1 296 ? 23.923 15.985 3.436 1.000 0.980 296 GLU A CA 1
ATOM 4450 C C . GLU A 1 296 ? 23.170 17.135 2.762 1.000 0.980 296 GLU A C 1
ATOM 4451 O O . GLU A 1 296 ? 23.745 18.154 2.375 1.000 0.980 296 GLU A O 1
ATOM 4463 N N . VAL A 1 297 ? 21.851 16.988 2.679 1.000 0.980 297 VAL A N 1
ATOM 4464 C CA . VAL A 1 297 ? 20.929 18.013 2.182 1.000 0.980 297 VAL A CA 1
ATOM 4465 C C . VAL A 1 297 ? 19.874 18.335 3.238 1.000 0.980 297 VAL A C 1
ATOM 4466 O O . VAL A 1 297 ? 19.915 17.826 4.357 1.000 0.980 297 VAL A O 1
ATOM 4479 N N . SER A 1 298 ? 18.924 19.205 2.899 1.000 0.980 298 SER A N 1
ATOM 4480 C CA . SER A 1 298 ? 17.790 19.547 3.758 1.000 0.980 298 SER A CA 1
ATOM 4481 C C . SER A 1 298 ? 16.489 19.309 3.011 1.000 0.980 298 SER A C 1
ATOM 4482 O O . SER A 1 298 ? 16.351 19.750 1.872 1.000 0.980 298 SER A O 1
ATOM 4490 N N . LEU A 1 299 ? 15.535 18.673 3.681 1.000 0.970 299 LEU A N 1
ATOM 4491 C CA . LEU A 1 299 ? 14.127 18.650 3.291 1.000 0.970 299 LEU A CA 1
ATOM 4492 C C . LEU A 1 299 ? 13.319 19.378 4.381 1.000 0.970 299 LEU A C 1
ATOM 4493 O O . LEU A 1 299 ? 12.739 18.725 5.256 1.000 0.970 299 LEU A O 1
ATOM 4509 N N . PRO A 1 300 ? 13.322 20.724 4.392 1.000 0.960 300 PRO A N 1
ATOM 4510 C CA . PRO A 1 300 ? 12.908 21.527 5.544 1.000 0.960 300 PRO A CA 1
ATOM 4511 C C . PRO A 1 300 ? 11.442 21.345 5.949 1.000 0.960 300 PRO A C 1
ATOM 4512 O O . PRO A 1 300 ? 11.116 21.478 7.130 1.000 0.960 300 PRO A O 1
ATOM 4523 N N . HIS A 1 301 ? 10.549 21.016 5.013 1.000 0.970 301 HIS A N 1
ATOM 4524 C CA . HIS A 1 301 ? 9.132 20.819 5.312 1.000 0.970 301 HIS A CA 1
ATOM 4525 C C . HIS A 1 301 ? 8.794 19.392 5.756 1.000 0.970 301 HIS A C 1
ATOM 4526 O O . HIS A 1 301 ? 7.632 19.114 6.051 1.000 0.970 301 HIS A O 1
ATOM 4540 N N . SER A 1 302 ? 9.784 18.499 5.866 1.000 0.950 302 SER A N 1
ATOM 4541 C CA . SER A 1 302 ? 9.560 17.103 6.266 1.000 0.950 302 SER A CA 1
ATOM 4542 C C . SER A 1 302 ? 8.848 16.976 7.611 1.000 0.950 302 SER A C 1
ATOM 4543 O O . SER A 1 302 ? 7.977 16.122 7.746 1.000 0.950 302 SER A O 1
ATOM 4551 N N . LYS A 1 303 ? 9.140 17.852 8.585 1.000 0.920 303 LYS A N 1
ATOM 4552 C CA . LYS A 1 303 ? 8.481 17.803 9.903 1.000 0.920 303 LYS A CA 1
ATOM 4553 C C . LYS A 1 303 ? 6.957 17.990 9.826 1.000 0.920 303 LYS A C 1
ATOM 4554 O O . LYS A 1 303 ? 6.243 17.396 10.614 1.000 0.920 303 LYS A O 1
ATOM 4573 N N . TYR A 1 304 ? 6.466 18.738 8.833 1.000 0.960 304 TYR A N 1
ATOM 4574 C CA . TYR A 1 304 ? 5.037 19.005 8.622 1.000 0.960 304 TYR A CA 1
ATOM 4575 C C . TYR A 1 304 ? 4.335 17.917 7.798 1.000 0.960 304 TYR A C 1
ATOM 4576 O O . TYR A 1 304 ? 3.125 17.992 7.550 1.000 0.960 304 TYR A O 1
ATOM 4594 N N . ALA A 1 305 ? 5.085 16.930 7.296 1.000 0.970 305 ALA A N 1
ATOM 4595 C CA . ALA A 1 305 ? 4.558 15.911 6.400 1.000 0.970 305 ALA A CA 1
ATOM 4596 C C . ALA A 1 305 ? 3.496 15.054 7.089 1.000 0.970 305 ALA A C 1
ATOM 4597 O O . ALA A 1 305 ? 2.477 14.746 6.472 1.000 0.970 305 ALA A O 1
ATOM 4604 N N . LEU A 1 306 ? 3.690 14.739 8.373 1.000 0.950 306 LEU A N 1
ATOM 4605 C CA . LEU A 1 306 ? 2.767 13.913 9.139 1.000 0.950 306 LEU A CA 1
ATOM 4606 C C . LEU A 1 306 ? 1.387 14.575 9.264 1.000 0.950 306 LEU A C 1
ATOM 4607 O O . LEU A 1 306 ? 0.392 14.012 8.804 1.000 0.950 306 LEU A O 1
ATOM 4623 N N . ALA A 1 307 ? 1.326 15.799 9.797 1.000 0.960 307 ALA A N 1
ATOM 4624 C CA . ALA A 1 307 ? 0.079 16.555 9.908 1.000 0.960 307 ALA A CA 1
ATOM 4625 C C . ALA A 1 307 ? -0.589 16.774 8.543 1.000 0.960 307 ALA A C 1
ATOM 4626 O O . ALA A 1 307 ? -1.795 16.564 8.390 1.000 0.960 307 ALA A O 1
ATOM 4633 N N . THR A 1 308 ? 0.204 17.138 7.528 1.000 0.980 308 THR A N 1
ATOM 4634 C CA . THR A 1 308 ? -0.282 17.329 6.154 1.000 0.980 308 THR A CA 1
ATOM 4635 C C . THR A 1 308 ? -0.960 16.067 5.631 1.000 0.980 308 THR A C 1
ATOM 4636 O O . THR A 1 308 ? -2.078 16.116 5.119 1.000 0.980 308 THR A O 1
ATOM 4647 N N . TYR A 1 309 ? -0.299 14.923 5.777 1.000 0.980 309 TYR A N 1
ATOM 4648 C CA . TYR A 1 309 ? -0.803 13.645 5.306 1.000 0.980 309 TYR A CA 1
ATOM 4649 C C . TYR A 1 309 ? -2.074 13.213 6.020 1.000 0.980 309 TYR A C 1
ATOM 4650 O O . TYR A 1 309 ? -3.014 12.789 5.350 1.000 0.980 309 TYR A O 1
ATOM 4668 N N . TYR A 1 310 ? -2.144 13.325 7.345 1.000 0.950 310 TYR A N 1
ATOM 4669 C CA . TYR A 1 310 ? -3.325 12.881 8.084 1.000 0.950 310 TYR A CA 1
ATOM 4670 C C . TYR A 1 310 ? -4.559 13.727 7.778 1.000 0.950 310 TYR A C 1
ATOM 4671 O O . TYR A 1 310 ? -5.647 13.162 7.674 1.000 0.950 310 TYR A O 1
ATOM 4689 N N . LEU A 1 311 ? -4.403 15.033 7.538 1.000 0.970 311 LEU A N 1
ATOM 4690 C CA . LEU A 1 311 ? -5.497 15.865 7.037 1.000 0.970 311 LEU A CA 1
ATOM 4691 C C . LEU A 1 311 ? -5.929 15.438 5.627 1.000 0.970 311 LEU A C 1
ATOM 4692 O O . LEU A 1 311 ? -7.104 15.158 5.411 1.000 0.970 311 LEU A O 1
ATOM 4708 N N . LEU A 1 312 ? -4.995 15.335 4.674 1.000 0.980 312 LEU A N 1
ATOM 4709 C CA . LEU A 1 312 ? -5.333 15.015 3.281 1.000 0.980 312 LEU A CA 1
ATOM 4710 C C . LEU A 1 312 ? -5.910 13.604 3.122 1.000 0.980 312 LEU A C 1
ATOM 4711 O O . LEU A 1 312 ? -6.982 13.438 2.541 1.000 0.980 312 LEU A O 1
ATOM 4727 N N . SER A 1 313 ? -5.219 12.596 3.658 1.000 0.980 313 SER A N 1
ATOM 4728 C CA . SER A 1 313 ? -5.618 11.193 3.532 1.000 0.980 313 SER A CA 1
ATOM 4729 C C . SER A 1 313 ? -6.954 10.921 4.212 1.000 0.980 313 SER A C 1
ATOM 4730 O O . SER A 1 313 ? -7.807 10.272 3.615 1.000 0.980 313 SER A O 1
ATOM 4738 N N . SER A 1 314 ? -7.186 11.467 5.410 1.000 0.980 314 SER A N 1
ATOM 4739 C CA . SER A 1 314 ? -8.460 11.299 6.116 1.000 0.980 314 SER A CA 1
ATOM 4740 C C . SER A 1 314 ? -9.605 11.995 5.385 1.000 0.980 314 SER A C 1
ATOM 4741 O O . SER A 1 314 ? -10.679 11.414 5.257 1.000 0.980 314 SER A O 1
ATOM 4749 N N . SER A 1 315 ? -9.390 13.209 4.864 1.000 0.980 315 SER A N 1
ATOM 4750 C CA . SER A 1 315 ? -10.391 13.921 4.058 1.000 0.980 315 SER A CA 1
ATOM 4751 C C . SER A 1 315 ? -10.764 13.160 2.791 1.000 0.980 315 SER A C 1
ATOM 4752 O O . SER A 1 315 ? -11.942 12.998 2.487 1.000 0.980 315 SER A O 1
ATOM 4760 N N . GLU A 1 316 ? -9.783 12.646 2.056 1.000 0.980 316 GLU A N 1
ATOM 4761 C CA . GLU A 1 316 ? -10.071 11.828 0.878 1.000 0.980 316 GLU A CA 1
ATOM 4762 C C . GLU A 1 316 ? -10.731 10.497 1.257 1.000 0.980 316 GLU A C 1
ATOM 4763 O O . GLU A 1 316 ? -11.641 10.051 0.560 1.000 0.980 316 GLU A O 1
ATOM 4775 N N . ALA A 1 317 ? -10.346 9.898 2.386 1.000 0.980 317 ALA A N 1
ATOM 4776 C CA . ALA A 1 317 ? -10.959 8.682 2.905 1.000 0.980 317 ALA A CA 1
ATOM 4777 C C . ALA A 1 317 ? -12.428 8.878 3.282 1.000 0.980 317 ALA A C 1
ATOM 4778 O O . ALA A 1 317 ? -13.253 8.039 2.928 1.000 0.980 317 ALA A O 1
ATOM 4785 N N . SER A 1 318 ? -12.792 9.977 3.953 1.000 0.980 318 SER A N 1
ATOM 4786 C CA . SER A 1 318 ? -14.189 10.227 4.331 1.000 0.980 318 SER A CA 1
ATOM 4787 C C . SER A 1 318 ? -15.099 10.315 3.101 1.000 0.980 318 SER A C 1
ATOM 4788 O O . SER A 1 318 ? -16.208 9.777 3.121 1.000 0.980 318 SER A O 1
ATOM 4796 N N . ALA A 1 319 ? -14.599 10.890 2.002 1.000 0.970 319 ALA A N 1
ATOM 4797 C CA . ALA A 1 319 ? -15.283 10.906 0.714 1.000 0.970 319 ALA A CA 1
ATOM 4798 C C . ALA A 1 319 ? -15.288 9.525 0.029 1.000 0.970 319 ALA A C 1
ATOM 4799 O O . ALA A 1 319 ? -16.337 9.056 -0.417 1.000 0.970 319 ALA A O 1
ATOM 4806 N N . ASN A 1 320 ? -14.142 8.840 -0.042 1.000 0.980 320 ASN A N 1
ATOM 4807 C CA . ASN A 1 320 ? -14.022 7.558 -0.743 1.000 0.980 320 ASN A CA 1
ATOM 4808 C C . ASN A 1 320 ? -14.838 6.449 -0.074 1.000 0.980 320 ASN A C 1
ATOM 4809 O O . ASN A 1 320 ? -15.502 5.680 -0.776 1.000 0.980 320 ASN A O 1
ATOM 4820 N N . LEU A 1 321 ? -14.852 6.410 1.261 1.000 0.980 321 LEU A N 1
ATOM 4821 C CA . LEU A 1 321 ? -15.582 5.424 2.053 1.000 0.980 321 LEU A CA 1
ATOM 4822 C C . LEU A 1 321 ? -17.072 5.762 2.217 1.000 0.980 321 LEU A C 1
ATOM 4823 O O . LEU A 1 321 ? -17.820 4.932 2.734 1.000 0.980 321 LEU A O 1
ATOM 4839 N N . ALA A 1 322 ? -17.554 6.925 1.759 1.000 0.970 322 ALA A N 1
ATOM 4840 C CA . ALA A 1 322 ? -18.982 7.271 1.795 1.000 0.970 322 ALA A CA 1
ATOM 4841 C C . ALA A 1 322 ? -19.862 6.279 1.006 1.000 0.970 322 ALA A C 1
ATOM 4842 O O . ALA A 1 322 ? -21.050 6.150 1.282 1.000 0.970 322 ALA A O 1
ATOM 4849 N N . ARG A 1 323 ? -19.269 5.547 0.051 1.000 0.970 323 ARG A N 1
ATOM 4850 C CA . ARG A 1 323 ? -19.947 4.534 -0.774 1.000 0.970 323 ARG A CA 1
ATOM 4851 C C . ARG A 1 323 ? -20.310 3.243 -0.037 1.000 0.970 323 ARG A C 1
ATOM 4852 O O . ARG A 1 323 ? -21.089 2.462 -0.579 1.000 0.970 323 ARG A O 1
ATOM 4873 N N . PHE A 1 324 ? -19.697 2.977 1.119 1.000 0.980 324 PHE A N 1
ATOM 4874 C CA . PHE A 1 324 ? -19.977 1.787 1.923 1.000 0.980 324 PHE A CA 1
ATOM 4875 C C . PHE A 1 324 ? -21.174 2.088 2.822 1.000 0.980 324 PHE A C 1
ATOM 4876 O O . PHE A 1 324 ? -21.048 2.692 3.891 1.000 0.980 324 PHE A O 1
ATOM 4893 N N . ASP A 1 325 ? -22.344 1.744 2.295 1.000 0.950 325 ASP A N 1
ATOM 4894 C CA . ASP A 1 325 ? -23.655 2.143 2.800 1.000 0.950 325 ASP A CA 1
ATOM 4895 C C . ASP A 1 325 ? -24.612 0.950 2.998 1.000 0.950 325 ASP A C 1
ATOM 4896 O O . ASP A 1 325 ? -25.748 1.137 3.427 1.000 0.950 325 ASP A O 1
ATOM 4905 N N . GLY A 1 326 ? -24.161 -0.268 2.676 1.000 0.960 326 GLY A N 1
ATOM 4906 C CA . GLY A 1 326 ? -24.945 -1.504 2.741 1.000 0.960 326 GLY A CA 1
ATOM 4907 C C . GLY A 1 326 ? -26.052 -1.617 1.694 1.000 0.960 326 GLY A C 1
ATOM 4908 O O . GLY A 1 326 ? -26.848 -2.552 1.748 1.000 0.960 326 GLY A O 1
ATOM 4912 N N . ILE A 1 327 ? -26.155 -0.695 0.730 1.000 0.950 327 ILE A N 1
ATOM 4913 C CA . ILE A 1 327 ? -27.238 -0.716 -0.261 1.000 0.950 327 ILE A CA 1
ATOM 4914 C C . ILE A 1 327 ? -26.916 -1.658 -1.413 1.000 0.950 327 ILE A C 1
ATOM 4915 O O . ILE A 1 327 ? -27.681 -2.580 -1.684 1.000 0.950 327 ILE A O 1
ATOM 4931 N N . ARG A 1 328 ? -25.800 -1.406 -2.103 1.000 0.950 328 ARG A N 1
ATOM 4932 C CA . ARG A 1 328 ? -25.439 -2.105 -3.351 1.000 0.950 328 ARG A CA 1
ATOM 4933 C C . ARG A 1 328 ? -24.567 -3.335 -3.125 1.000 0.950 328 ARG A C 1
ATOM 4934 O O . ARG A 1 328 ? -24.531 -4.204 -3.987 1.000 0.950 328 ARG A O 1
ATOM 4955 N N . TYR A 1 329 ? -23.834 -3.370 -2.019 1.000 0.960 329 TYR A N 1
ATOM 4956 C CA . TYR A 1 329 ? -22.902 -4.436 -1.670 1.000 0.960 329 TYR A CA 1
ATOM 4957 C C . TYR A 1 329 ? -22.455 -4.318 -0.213 1.000 0.960 329 TYR A C 1
ATOM 4958 O O . TYR A 1 329 ? -22.632 -3.266 0.407 1.000 0.960 329 TYR A O 1
ATOM 4976 N N . GLY A 1 330 ? -21.817 -5.378 0.283 1.000 0.970 330 GLY A N 1
ATOM 4977 C CA . GLY A 1 330 ? -21.190 -5.415 1.601 1.000 0.970 330 GLY A CA 1
ATOM 4978 C C . GLY A 1 330 ? -22.153 -5.781 2.729 1.000 0.970 330 GLY A C 1
ATOM 4979 O O . GLY A 1 330 ? -23.252 -6.291 2.502 1.000 0.970 330 GLY A O 1
ATOM 4983 N N . TYR A 1 331 ? -21.721 -5.521 3.959 1.000 0.980 331 TYR A N 1
ATOM 4984 C CA . TYR A 1 331 ? -22.528 -5.701 5.158 1.000 0.980 331 TYR A CA 1
ATOM 4985 C C . TYR A 1 331 ? -23.724 -4.746 5.159 1.000 0.980 331 TYR A C 1
ATOM 4986 O O . TYR A 1 331 ? -23.626 -3.599 4.716 1.000 0.980 331 TYR A O 1
ATOM 5004 N N . ARG A 1 332 ? -24.839 -5.209 5.717 1.000 0.970 332 ARG A N 1
ATOM 5005 C CA . ARG A 1 332 ? -26.015 -4.401 6.024 1.000 0.970 332 ARG A CA 1
ATOM 5006 C C . ARG A 1 332 ? -26.476 -4.769 7.425 1.000 0.970 332 ARG A C 1
ATOM 5007 O O . ARG A 1 332 ? -26.583 -5.949 7.739 1.000 0.970 332 ARG A O 1
ATOM 5028 N N . THR A 1 333 ? -26.747 -3.755 8.235 1.000 0.960 333 THR A N 1
ATOM 5029 C CA . THR A 1 333 ? -27.327 -3.952 9.565 1.000 0.960 333 THR A CA 1
ATOM 5030 C C . THR A 1 333 ? -28.708 -4.605 9.481 1.000 0.960 333 THR A C 1
ATOM 5031 O O . THR A 1 333 ? -29.506 -4.280 8.597 1.000 0.960 333 THR A O 1
ATOM 5042 N N . ASP A 1 334 ? -29.011 -5.463 10.451 1.000 0.920 334 ASP A N 1
ATOM 5043 C CA . ASP A 1 334 ? -30.369 -5.964 10.678 1.000 0.920 334 ASP A CA 1
ATOM 5044 C C . ASP A 1 334 ? -31.204 -5.004 11.553 1.000 0.920 334 ASP A C 1
ATOM 5045 O O . ASP A 1 334 ? -32.410 -5.186 11.697 1.0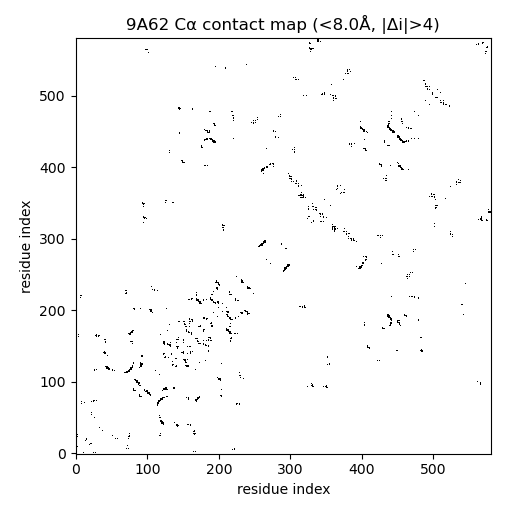00 0.920 334 ASP A O 1
ATOM 5054 N N . ASN A 1 335 ? -30.587 -3.964 12.130 1.000 0.880 335 ASN A N 1
ATOM 5055 C CA . ASN A 1 335 ? -31.189 -3.078 13.130 1.000 0.880 335 ASN A CA 1
ATOM 5056 C C . ASN A 1 335 ? -31.491 -1.684 12.556 1.000 0.880 335 ASN A C 1
ATOM 5057 O O . ASN A 1 335 ? -30.948 -0.680 13.023 1.000 0.880 335 ASN A O 1
ATOM 5068 N N . ALA A 1 336 ? -32.333 -1.604 11.523 1.000 0.890 336 ALA A N 1
ATOM 5069 C CA . ALA A 1 336 ? -32.693 -0.327 10.909 1.000 0.890 336 ALA A CA 1
ATOM 5070 C C . ALA A 1 336 ? -34.187 -0.197 10.617 1.000 0.890 336 ALA A C 1
ATOM 5071 O O . ALA A 1 336 ? -34.746 -0.944 9.814 1.000 0.890 336 ALA A O 1
ATOM 5078 N N . ASP A 1 337 ? -34.788 0.837 11.203 1.000 0.860 337 ASP A N 1
ATOM 5079 C CA . ASP A 1 337 ? -36.200 1.166 10.998 1.000 0.860 337 ASP A CA 1
ATOM 5080 C C . ASP A 1 337 ? -36.415 2.044 9.750 1.000 0.860 337 ASP A C 1
ATOM 5081 O O . ASP A 1 337 ? -37.438 1.951 9.077 1.000 0.860 337 ASP A O 1
ATOM 5090 N N . ASN A 1 338 ? -35.431 2.878 9.400 1.000 0.900 338 ASN A N 1
ATOM 5091 C CA . ASN A 1 338 ? -35.471 3.797 8.257 1.000 0.900 338 ASN A CA 1
ATOM 5092 C C . ASN A 1 338 ? -34.103 3.877 7.549 1.000 0.900 338 ASN A C 1
ATOM 5093 O O . ASN A 1 338 ? -33.113 3.294 7.989 1.000 0.900 338 ASN A O 1
ATOM 5104 N N . LEU A 1 339 ? -34.022 4.628 6.444 1.000 0.920 339 LEU A N 1
ATOM 5105 C CA . LEU A 1 339 ? -32.810 4.712 5.618 1.000 0.920 339 LEU A CA 1
ATOM 5106 C C . LEU A 1 339 ? -31.622 5.430 6.295 1.000 0.920 339 LEU A C 1
ATOM 5107 O O . LEU A 1 339 ? -30.469 5.068 6.062 1.000 0.920 339 LEU A O 1
ATOM 5123 N N . ILE A 1 340 ? -31.871 6.460 7.113 1.000 0.920 340 ILE A N 1
ATOM 5124 C CA . ILE A 1 340 ? -30.790 7.180 7.810 1.000 0.920 340 ILE A CA 1
ATOM 5125 C C . ILE A 1 340 ? -30.156 6.271 8.860 1.000 0.920 340 ILE A C 1
ATOM 5126 O O . ILE A 1 340 ? -28.926 6.244 8.975 1.000 0.920 340 ILE A O 1
ATOM 5142 N N . ASP A 1 341 ? -30.982 5.522 9.588 1.000 0.920 341 ASP A N 1
ATOM 5143 C CA . ASP A 1 341 ? -30.510 4.544 10.560 1.000 0.920 341 ASP A CA 1
ATOM 5144 C C . ASP A 1 341 ? -29.821 3.370 9.871 1.000 0.920 341 ASP A C 1
ATOM 5145 O O . ASP A 1 341 ? -28.746 2.983 10.319 1.000 0.920 341 ASP A O 1
ATOM 5154 N N . LEU A 1 342 ? -30.324 2.910 8.715 1.000 0.950 342 LEU A N 1
ATOM 5155 C CA . LEU A 1 342 ? -29.636 1.917 7.883 1.000 0.950 342 LEU A CA 1
ATOM 5156 C C . LEU A 1 342 ? -28.188 2.335 7.591 1.000 0.950 342 LEU A C 1
ATOM 5157 O O . LEU A 1 342 ? -27.274 1.552 7.843 1.000 0.950 342 LEU A O 1
ATOM 5173 N N . TYR A 1 343 ? -27.954 3.563 7.109 1.000 0.960 343 TYR A N 1
ATOM 5174 C CA . TYR A 1 343 ? -26.600 4.055 6.825 1.000 0.960 343 TYR A CA 1
ATOM 5175 C C . TYR A 1 343 ? -25.735 4.135 8.080 1.000 0.960 343 TYR A C 1
ATOM 5176 O O . TYR A 1 343 ? -24.604 3.645 8.089 1.000 0.960 343 TYR A O 1
ATOM 5194 N N . LYS A 1 344 ? -26.267 4.764 9.134 1.000 0.960 344 LYS A N 1
ATOM 5195 C CA . LYS A 1 344 ? -25.529 5.007 10.373 1.000 0.960 344 LYS A CA 1
ATOM 5196 C C . LYS A 1 344 ? -25.141 3.712 11.070 1.000 0.960 344 LYS A C 1
ATOM 5197 O O . LYS A 1 344 ? -23.977 3.581 11.439 1.000 0.960 344 LYS A O 1
ATOM 5216 N N . GLN A 1 345 ? -26.089 2.789 11.232 1.000 0.970 345 GLN A N 1
ATOM 5217 C CA . GLN A 1 345 ? -25.871 1.521 11.921 1.000 0.970 345 GLN A CA 1
ATOM 5218 C C . GLN A 1 345 ? -25.005 0.579 11.086 1.000 0.970 345 GLN A C 1
ATOM 5219 O O . GLN A 1 345 ? -24.025 0.063 11.606 1.000 0.970 345 GLN A O 1
ATOM 5233 N N . THR A 1 346 ? -25.233 0.462 9.770 1.000 0.980 346 THR A N 1
ATOM 5234 C CA . THR A 1 346 ? -24.366 -0.355 8.895 1.000 0.980 346 THR A CA 1
ATOM 5235 C C . THR A 1 346 ? -22.900 0.085 8.969 1.000 0.980 346 THR A C 1
ATOM 5236 O O . THR A 1 346 ? -22.000 -0.745 9.077 1.000 0.980 346 THR A O 1
ATOM 5247 N N . ARG A 1 347 ? -22.638 1.397 8.945 1.000 0.980 347 ARG A N 1
ATOM 5248 C CA . ARG A 1 347 ? -21.274 1.946 9.025 1.000 0.980 347 ARG A CA 1
ATOM 5249 C C . ARG A 1 347 ? -20.683 1.815 10.427 1.000 0.980 347 ARG A C 1
ATOM 5250 O O . ARG A 1 347 ? -19.490 1.561 10.559 1.000 0.980 347 ARG A O 1
ATOM 5271 N N . ALA A 1 348 ? -21.502 1.961 11.467 1.000 0.980 348 ALA A N 1
ATOM 5272 C CA . ALA A 1 348 ? -21.070 1.793 12.851 1.000 0.980 348 ALA A CA 1
ATOM 5273 C C . ALA A 1 348 ? -20.717 0.338 13.190 1.000 0.980 348 ALA A C 1
ATOM 5274 O O . ALA A 1 348 ? -19.748 0.099 13.906 1.000 0.980 348 ALA A O 1
ATOM 5281 N N . GLU A 1 349 ? -21.481 -0.619 12.667 1.000 0.980 349 GLU A N 1
ATOM 5282 C CA . GLU A 1 349 ? -21.298 -2.055 12.894 1.000 0.980 349 GLU A CA 1
ATOM 5283 C C . GLU A 1 349 ? -20.269 -2.687 11.943 1.000 0.980 349 GLU A C 1
ATOM 5284 O O . GLU A 1 349 ? -19.747 -3.764 12.246 1.000 0.980 349 GLU A O 1
ATOM 5296 N N . GLY A 1 350 ? -20.018 -2.057 10.789 1.000 0.980 350 GLY A N 1
ATOM 5297 C CA . GLY A 1 350 ? -19.146 -2.568 9.731 1.000 0.980 350 GLY A CA 1
ATOM 5298 C C . GLY A 1 350 ? -17.703 -2.057 9.765 1.000 0.980 350 GLY A C 1
ATOM 5299 O O . GLY A 1 350 ? -16.811 -2.812 9.389 1.000 0.980 350 GLY A O 1
ATOM 5303 N N . PHE A 1 351 ? -17.458 -0.812 10.194 1.000 0.990 351 PHE A N 1
ATOM 5304 C CA . PHE A 1 351 ? -16.105 -0.242 10.267 1.000 0.990 351 PHE A CA 1
ATOM 5305 C C . PHE A 1 351 ? -15.459 -0.421 11.641 1.000 0.990 351 PHE A C 1
ATOM 5306 O O . PHE A 1 351 ? -16.119 -0.260 12.668 1.000 0.990 351 PHE A O 1
ATOM 5323 N N . GLY A 1 352 ? -14.146 -0.637 11.667 1.000 0.970 352 GLY A N 1
ATOM 5324 C CA . GLY A 1 352 ? -13.327 -0.584 12.875 1.000 0.970 352 GLY A CA 1
ATOM 5325 C C . GLY A 1 352 ? -12.972 0.837 13.330 1.000 0.970 352 GLY A C 1
ATOM 5326 O O . GLY A 1 352 ? -13.201 1.839 12.644 1.000 0.970 352 GLY A O 1
ATOM 5330 N N . ASN A 1 353 ? -12.396 0.932 14.533 1.000 0.950 353 ASN A N 1
ATOM 5331 C CA . ASN A 1 353 ? -12.166 2.203 15.233 1.000 0.950 353 ASN A CA 1
ATOM 5332 C C . ASN A 1 353 ? -11.234 3.167 14.486 1.000 0.950 353 ASN A C 1
ATOM 5333 O O . ASN A 1 353 ? -11.510 4.366 14.459 1.000 0.950 353 ASN A O 1
ATOM 5344 N N . GLU A 1 354 ? -10.154 2.672 13.874 1.000 0.960 354 GLU A N 1
ATOM 5345 C CA . GLU A 1 354 ? -9.230 3.518 13.106 1.000 0.960 354 GLU A CA 1
ATOM 5346 C C . GLU A 1 354 ? -9.911 4.092 11.857 1.000 0.960 354 GLU A C 1
ATOM 5347 O O . GLU A 1 354 ? -9.818 5.292 11.588 1.000 0.960 354 GLU A O 1
ATOM 5359 N N . VAL A 1 355 ? -10.685 3.273 11.142 1.000 0.980 355 VAL A N 1
ATOM 5360 C CA . VAL A 1 355 ? -11.440 3.719 9.966 1.000 0.980 355 VAL A CA 1
ATOM 5361 C C . VAL A 1 355 ? -12.483 4.770 10.353 1.000 0.980 355 VAL A C 1
ATOM 5362 O O . VAL A 1 355 ? -12.554 5.831 9.728 1.000 0.980 355 VAL A O 1
ATOM 5375 N N . LYS A 1 356 ? -13.241 4.543 11.436 1.000 0.980 356 LYS A N 1
ATOM 5376 C CA . LYS A 1 356 ? -14.179 5.539 11.988 1.000 0.980 356 LYS A CA 1
ATOM 5377 C C . LYS A 1 356 ? -13.473 6.852 12.336 1.000 0.980 356 LYS A C 1
ATOM 5378 O O . LYS A 1 356 ? -13.952 7.922 11.950 1.000 0.980 356 LYS A O 1
ATOM 5397 N N . ARG A 1 357 ? -12.321 6.784 13.016 1.000 0.960 357 ARG A N 1
ATOM 5398 C CA . ARG A 1 357 ? -11.508 7.951 13.399 1.000 0.960 357 ARG A CA 1
ATOM 5399 C C . ARG A 1 357 ? -11.102 8.778 12.179 1.000 0.960 357 ARG A C 1
ATOM 5400 O O . ARG A 1 357 ? -11.307 9.991 12.173 1.000 0.960 357 ARG A O 1
ATOM 5421 N N . ARG A 1 358 ? -10.592 8.126 11.130 1.000 0.970 358 ARG A N 1
ATOM 5422 C CA . ARG A 1 358 ? -10.199 8.762 9.859 1.000 0.970 358 ARG A CA 1
ATOM 5423 C C . ARG A 1 358 ? -11.390 9.407 9.163 1.000 0.970 358 ARG A C 1
ATOM 5424 O O . ARG A 1 358 ? -11.301 10.553 8.732 1.000 0.970 358 ARG A O 1
ATOM 5445 N N . ILE A 1 359 ? -12.526 8.713 9.104 1.000 0.980 359 ILE A N 1
ATOM 5446 C CA . ILE A 1 359 ? -13.757 9.256 8.518 1.000 0.980 359 ILE A CA 1
ATOM 5447 C C . ILE A 1 359 ? -14.188 10.532 9.248 1.000 0.980 359 ILE A C 1
ATOM 5448 O O . ILE A 1 359 ? -14.522 11.518 8.588 1.000 0.980 359 ILE A O 1
ATOM 5464 N N . MET A 1 360 ? -14.171 10.551 10.583 1.000 0.970 360 MET A N 1
ATOM 5465 C CA . MET A 1 360 ? -14.550 11.750 11.337 1.000 0.970 360 MET A CA 1
ATOM 5466 C C . MET A 1 360 ? -13.553 12.889 11.148 1.000 0.970 360 MET A C 1
ATOM 5467 O O . MET A 1 360 ? -13.987 13.994 10.832 1.000 0.970 360 MET A O 1
ATOM 5481 N N . LEU A 1 361 ? -12.243 12.635 11.257 1.000 0.960 361 LEU A N 1
ATOM 5482 C CA . LEU A 1 361 ? -11.221 13.659 11.014 1.000 0.960 361 LEU A CA 1
ATOM 5483 C C . LEU A 1 361 ? -11.357 14.251 9.608 1.000 0.960 361 LEU A C 1
ATOM 5484 O O . LEU A 1 361 ? -11.350 15.467 9.436 1.000 0.960 361 LEU A O 1
ATOM 5500 N N . GLY A 1 362 ? -11.542 13.393 8.605 1.000 0.980 362 GLY A N 1
ATOM 5501 C CA . GLY A 1 362 ? -11.728 13.812 7.225 1.000 0.980 362 GLY A CA 1
ATOM 5502 C C . GLY A 1 362 ? -12.992 14.627 7.002 1.000 0.980 362 GLY A C 1
ATOM 5503 O O . GLY A 1 362 ? -12.956 15.646 6.315 1.000 0.980 362 GLY A O 1
ATOM 5507 N N . THR A 1 363 ? -14.107 14.200 7.598 1.000 0.970 363 THR A N 1
ATOM 5508 C CA . THR A 1 363 ? -15.388 14.920 7.539 1.000 0.970 363 THR A CA 1
ATOM 5509 C C . THR A 1 363 ? -15.283 16.279 8.229 1.000 0.970 363 THR A C 1
ATOM 5510 O O . THR A 1 363 ? -15.764 17.271 7.687 1.000 0.970 363 THR A O 1
ATOM 5521 N N . PHE A 1 364 ? -14.603 16.351 9.378 1.000 0.950 364 PHE A N 1
ATOM 5522 C CA . PHE A 1 364 ? -14.327 17.602 10.084 1.000 0.950 364 PHE A CA 1
ATOM 5523 C C . PHE A 1 364 ? -13.461 18.545 9.238 1.000 0.950 364 PHE A C 1
ATOM 5524 O O . PHE A 1 364 ? -13.856 19.681 8.988 1.000 0.950 364 PHE A O 1
ATOM 5541 N N . ALA A 1 365 ? -12.335 18.066 8.707 1.000 0.950 365 ALA A N 1
ATOM 5542 C CA . ALA A 1 365 ? -11.413 18.871 7.903 1.000 0.950 365 ALA A CA 1
ATOM 5543 C C . ALA A 1 365 ? -12.016 19.365 6.574 1.000 0.950 365 ALA A C 1
ATOM 5544 O O . ALA A 1 365 ? -11.565 20.378 6.047 1.000 0.950 365 ALA A O 1
ATOM 5551 N N . LEU A 1 366 ? -13.034 18.679 6.038 1.000 0.950 366 LEU A N 1
ATOM 5552 C CA . LEU A 1 366 ? -13.788 19.110 4.852 1.000 0.950 366 LEU A CA 1
ATOM 5553 C C . LEU A 1 366 ? -15.010 19.982 5.174 1.000 0.950 366 LEU A C 1
ATOM 5554 O O . LEU A 1 366 ? -15.635 20.519 4.259 1.000 0.950 366 LEU A O 1
ATOM 5570 N N . SER A 1 367 ? -15.383 20.109 6.447 1.000 0.910 367 SER A N 1
ATOM 5571 C CA . SER A 1 367 ? -16.599 20.817 6.840 1.000 0.910 367 SER A CA 1
ATOM 5572 C C . SER A 1 367 ? -16.497 22.338 6.653 1.000 0.910 367 SER A C 1
ATOM 5573 O O . SER A 1 367 ? -15.417 22.940 6.604 1.000 0.910 367 SER A O 1
ATOM 5581 N N . SER A 1 368 ? -17.665 22.975 6.526 1.000 0.850 368 SER A N 1
ATOM 5582 C CA . SER A 1 368 ? -17.806 24.428 6.384 1.000 0.850 368 SER A CA 1
ATOM 5583 C C . SER A 1 368 ? -17.133 25.169 7.543 1.000 0.850 368 SER A C 1
ATOM 5584 O O . SER A 1 368 ? -17.411 24.884 8.701 1.000 0.850 368 SER A O 1
ATOM 5592 N N . GLY A 1 369 ? -16.295 26.159 7.226 1.000 0.840 369 GLY A N 1
ATOM 5593 C CA . GLY A 1 369 ? -15.526 26.938 8.206 1.000 0.840 369 GLY A CA 1
ATOM 5594 C C . GLY A 1 369 ? -14.148 26.355 8.535 1.000 0.840 369 GLY A C 1
ATOM 5595 O O . GLY A 1 369 ? -13.267 27.103 8.946 1.000 0.840 369 GLY A O 1
ATOM 5599 N N . TYR A 1 370 ? -13.929 25.064 8.269 1.000 0.890 370 TYR A N 1
ATOM 5600 C CA . TYR A 1 370 ? -12.682 24.353 8.567 1.000 0.890 370 TYR A CA 1
ATOM 5601 C C . TYR A 1 370 ? -11.900 23.944 7.304 1.000 0.890 370 TYR A C 1
ATOM 5602 O O . TYR A 1 370 ? -10.677 23.822 7.357 1.000 0.890 370 TYR A O 1
ATOM 5620 N N . TYR A 1 371 ? -12.571 23.833 6.150 1.000 0.920 371 TYR A N 1
ATOM 5621 C CA . TYR A 1 371 ? -11.967 23.473 4.856 1.000 0.920 371 TYR A CA 1
ATOM 5622 C C . TYR A 1 371 ? -10.694 24.264 4.501 1.000 0.920 371 TYR A C 1
ATOM 5623 O O . TYR A 1 371 ? -9.662 23.672 4.175 1.000 0.920 371 TYR A O 1
ATOM 5641 N N . ASP A 1 372 ? -10.745 25.600 4.557 1.000 0.930 372 ASP A N 1
ATOM 5642 C CA . ASP A 1 372 ? -9.588 26.437 4.215 1.000 0.930 372 ASP A CA 1
ATOM 5643 C C . ASP A 1 372 ? -8.459 26.298 5.251 1.000 0.930 372 ASP A C 1
ATOM 5644 O O . ASP A 1 372 ? -7.283 26.273 4.880 1.000 0.930 372 ASP A O 1
ATOM 5653 N N . ALA A 1 373 ? -8.824 26.183 6.532 1.000 0.920 373 ALA A N 1
ATOM 5654 C CA . ALA A 1 373 ? -7.891 26.116 7.654 1.000 0.920 373 ALA A CA 1
ATOM 5655 C C . ALA A 1 373 ? -7.131 24.783 7.724 1.000 0.920 373 ALA A C 1
ATOM 5656 O O . ALA A 1 373 ? -5.963 24.779 8.100 1.000 0.920 373 ALA A O 1
ATOM 5663 N N . TYR A 1 374 ? -7.760 23.673 7.322 1.000 0.940 374 TYR A N 1
ATOM 5664 C CA . TYR A 1 374 ? -7.154 22.342 7.384 1.000 0.940 374 TYR A CA 1
ATOM 5665 C C . TYR A 1 374 ? -6.862 21.771 6.002 1.000 0.940 374 TYR A C 1
ATOM 5666 O O . TYR A 1 374 ? -5.699 21.683 5.614 1.000 0.940 374 TYR A O 1
ATOM 5684 N N . TYR A 1 375 ? -7.886 21.396 5.230 1.000 0.960 375 TYR A N 1
ATOM 5685 C CA . TYR A 1 375 ? -7.675 20.654 3.985 1.000 0.960 375 TYR A CA 1
ATOM 5686 C C . TYR A 1 375 ? -6.882 21.465 2.952 1.000 0.960 375 TYR A C 1
ATOM 5687 O O . TYR A 1 375 ? -5.849 21.017 2.450 1.000 0.960 375 TYR A O 1
ATOM 5705 N N . LYS A 1 376 ? -7.298 22.705 2.679 1.000 0.970 376 LYS A N 1
ATOM 5706 C CA . LYS A 1 376 ? -6.588 23.570 1.727 1.000 0.970 376 LYS A CA 1
ATOM 5707 C C . LYS A 1 376 ? -5.211 23.979 2.243 1.000 0.970 376 LYS A C 1
ATOM 5708 O O . LYS A 1 376 ? -4.262 24.031 1.461 1.000 0.970 376 LYS A O 1
ATOM 5727 N N . LYS A 1 377 ? -5.076 24.239 3.547 1.000 0.970 377 LYS A N 1
ATOM 5728 C CA . LYS A 1 377 ? -3.780 24.506 4.184 1.000 0.970 377 LYS A CA 1
ATOM 5729 C C . LYS A 1 377 ? -2.818 23.340 3.973 1.000 0.970 377 LYS A C 1
ATOM 5730 O O . LYS A 1 377 ? -1.707 23.557 3.493 1.000 0.970 377 LYS A O 1
ATOM 5749 N N . ALA A 1 378 ? -3.265 22.114 4.230 1.000 0.980 378 ALA A N 1
ATOM 5750 C CA . ALA A 1 378 ? -2.489 20.906 3.993 1.000 0.980 378 ALA A CA 1
ATOM 5751 C C . ALA A 1 378 ? -2.103 20.760 2.511 1.000 0.980 378 ALA A C 1
ATOM 5752 O O . ALA A 1 378 ? -0.950 20.466 2.211 1.000 0.980 378 ALA A O 1
ATOM 5759 N N . GLN A 1 379 ? -2.993 21.067 1.559 1.000 0.980 379 GLN A N 1
ATOM 5760 C CA . GLN A 1 379 ? -2.636 21.058 0.130 1.000 0.980 379 GLN A CA 1
ATOM 5761 C C . GLN A 1 379 ? -1.561 22.091 -0.235 1.000 0.980 379 GLN A C 1
ATOM 5762 O O . GLN A 1 379 ? -0.735 21.831 -1.110 1.000 0.980 379 GLN A O 1
ATOM 5776 N N . LYS A 1 380 ? -1.545 23.258 0.417 1.000 0.980 380 LYS A N 1
ATOM 5777 C CA . LYS A 1 380 ? -0.478 24.251 0.228 1.000 0.980 380 LYS A CA 1
ATOM 5778 C C . LYS A 1 380 ? 0.841 23.794 0.854 1.000 0.980 380 LYS A C 1
ATOM 5779 O O . LYS A 1 380 ? 1.884 23.931 0.225 1.000 0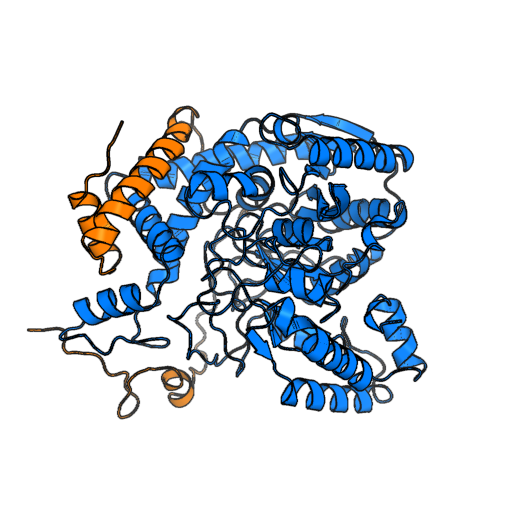.980 380 LYS A O 1
ATOM 5798 N N . VAL A 1 381 ? 0.816 23.195 2.046 1.000 0.990 381 VAL A N 1
ATOM 5799 C CA . VAL A 1 381 ? 2.029 22.621 2.662 1.000 0.990 381 VAL A CA 1
ATOM 5800 C C . VAL A 1 381 ? 2.561 21.447 1.836 1.000 0.990 381 VAL A C 1
ATOM 5801 O O . VAL A 1 381 ? 3.767 21.344 1.629 1.000 0.990 381 VAL A O 1
ATOM 5814 N N . ARG A 1 382 ? 1.680 20.635 1.240 1.000 0.990 382 ARG A N 1
ATOM 5815 C CA . ARG A 1 382 ? 2.059 19.601 0.266 1.000 0.990 382 ARG A CA 1
ATOM 5816 C C . ARG A 1 382 ? 2.846 20.177 -0.911 1.000 0.990 382 ARG A C 1
ATOM 5817 O O . ARG A 1 382 ? 3.816 19.555 -1.333 1.000 0.990 382 ARG A O 1
ATOM 5838 N N . THR A 1 383 ? 2.473 21.352 -1.424 1.000 0.980 383 THR A N 1
ATOM 5839 C CA . THR A 1 383 ? 3.239 22.036 -2.483 1.000 0.980 383 THR A CA 1
ATOM 5840 C C . THR A 1 383 ? 4.668 22.332 -2.040 1.000 0.980 383 THR A C 1
ATOM 5841 O O . THR A 1 383 ? 5.595 22.139 -2.821 1.000 0.980 383 THR A O 1
ATOM 5852 N N . LEU A 1 384 ? 4.859 22.762 -0.791 1.000 0.980 384 LEU A N 1
ATOM 5853 C CA . LEU A 1 384 ? 6.181 23.059 -0.237 1.000 0.980 384 LEU A CA 1
ATOM 5854 C C . LEU A 1 384 ? 7.012 21.791 -0.037 1.000 0.980 384 LEU A C 1
ATOM 5855 O O . LEU A 1 384 ? 8.152 21.744 -0.479 1.000 0.980 384 LEU A O 1
ATOM 5871 N N . ILE A 1 385 ? 6.414 20.732 0.512 1.000 0.980 385 ILE A N 1
ATOM 5872 C CA . ILE A 1 385 ? 7.071 19.423 0.633 1.000 0.980 385 ILE A CA 1
ATOM 5873 C C . ILE A 1 385 ? 7.494 18.910 -0.748 1.000 0.980 385 ILE A C 1
ATOM 5874 O O . ILE A 1 385 ? 8.625 18.476 -0.930 1.000 0.980 385 ILE A O 1
ATOM 5890 N N . LYS A 1 386 ? 6.611 18.995 -1.750 1.000 0.980 386 LYS A N 1
ATOM 5891 C CA . LYS A 1 386 ? 6.939 18.614 -3.128 1.000 0.980 386 LYS A CA 1
ATOM 5892 C C . LYS A 1 386 ? 8.076 19.472 -3.702 1.000 0.980 386 LYS A C 1
ATOM 5893 O O . LYS A 1 386 ? 8.962 18.919 -4.349 1.000 0.980 386 LYS A O 1
ATOM 5912 N N . LYS A 1 387 ? 8.067 20.786 -3.450 1.000 0.980 387 LYS A N 1
ATOM 5913 C CA . LYS A 1 387 ? 9.129 21.699 -3.885 1.000 0.980 387 LYS A CA 1
ATOM 5914 C C . LYS A 1 387 ? 10.483 21.336 -3.268 1.000 0.980 387 LYS A C 1
ATOM 5915 O O . LYS A 1 387 ? 11.476 21.381 -3.984 1.000 0.980 387 LYS A O 1
ATOM 5934 N N . ASP A 1 388 ? 10.521 20.918 -2.003 1.000 0.980 388 ASP A N 1
ATOM 5935 C CA . ASP A 1 388 ? 11.766 20.474 -1.360 1.000 0.980 388 ASP A CA 1
ATOM 5936 C C . ASP A 1 388 ? 12.417 19.309 -2.128 1.000 0.980 388 ASP A C 1
ATOM 5937 O O . ASP A 1 388 ? 13.623 19.322 -2.368 1.000 0.980 388 ASP A O 1
ATOM 5946 N N . PHE A 1 389 ? 11.623 18.321 -2.566 1.000 0.980 389 PHE A N 1
ATOM 5947 C CA . PHE A 1 389 ? 12.121 17.219 -3.399 1.000 0.980 389 PHE A CA 1
ATOM 5948 C C . PHE A 1 389 ? 12.612 17.703 -4.764 1.000 0.980 389 PHE A C 1
ATOM 5949 O O . PHE A 1 389 ? 13.687 17.300 -5.203 1.000 0.980 389 PHE A O 1
ATOM 5966 N N . GLU A 1 390 ? 11.836 18.554 -5.440 1.000 0.980 390 GLU A N 1
ATOM 5967 C CA . GLU A 1 390 ? 12.213 19.100 -6.749 1.000 0.980 390 GLU A CA 1
ATOM 5968 C C . GLU A 1 390 ? 13.554 19.847 -6.678 1.000 0.980 390 GLU A C 1
ATOM 5969 O O . GLU A 1 390 ? 14.437 19.564 -7.485 1.000 0.980 390 GLU A O 1
ATOM 5981 N N . ASP A 1 391 ? 13.745 20.703 -5.667 1.000 0.980 391 ASP A N 1
ATOM 5982 C CA . ASP A 1 391 ? 14.969 21.491 -5.465 1.000 0.980 391 ASP A CA 1
ATOM 5983 C C . ASP A 1 391 ? 16.203 20.599 -5.198 1.000 0.980 391 ASP A C 1
ATOM 5984 O O . ASP A 1 391 ? 17.310 20.897 -5.658 1.000 0.980 391 ASP A O 1
ATOM 5993 N N . VAL A 1 392 ? 16.035 19.479 -4.484 1.000 0.990 392 VAL A N 1
ATOM 5994 C CA . VAL A 1 392 ? 17.106 18.484 -4.290 1.000 0.990 392 VAL A CA 1
ATOM 5995 C C . VAL A 1 392 ? 17.408 17.744 -5.601 1.000 0.990 392 VAL A C 1
ATOM 5996 O O . VAL A 1 392 ? 18.572 17.603 -5.986 1.000 0.990 392 VAL A O 1
ATOM 6009 N N . PHE A 1 393 ? 16.387 17.313 -6.342 1.000 0.980 393 PHE A N 1
ATOM 6010 C CA . PHE A 1 393 ? 16.559 16.566 -7.593 1.000 0.980 393 PHE A CA 1
ATOM 6011 C C . PHE A 1 393 ? 17.124 17.385 -8.765 1.000 0.980 393 PHE A C 1
ATOM 6012 O O . PHE A 1 393 ? 17.550 16.795 -9.766 1.000 0.980 393 PHE A O 1
ATOM 6029 N N . GLU A 1 394 ? 17.203 18.715 -8.645 1.000 0.980 394 GLU A N 1
ATOM 6030 C CA . GLU A 1 394 ? 17.986 19.552 -9.564 1.000 0.980 394 GLU A CA 1
ATOM 6031 C C . GLU A 1 394 ? 19.486 19.208 -9.536 1.000 0.980 394 GLU A C 1
ATOM 6032 O O . GLU A 1 394 ? 20.186 19.409 -10.529 1.000 0.980 394 GLU A O 1
ATOM 6044 N N . LYS A 1 395 ? 19.998 18.699 -8.405 1.000 0.980 395 LYS A N 1
ATOM 6045 C CA . LYS A 1 395 ? 21.443 18.506 -8.172 1.000 0.980 395 LYS A CA 1
ATOM 6046 C C . LYS A 1 395 ? 21.850 17.069 -7.869 1.000 0.980 395 LYS A C 1
ATOM 6047 O O . LYS A 1 395 ? 23.018 16.731 -8.078 1.000 0.980 395 LYS A O 1
ATOM 6066 N N . TYR A 1 396 ? 20.916 16.258 -7.386 1.000 0.990 396 TYR A N 1
ATOM 6067 C CA . TYR A 1 396 ? 21.145 14.876 -6.975 1.000 0.990 396 TYR A CA 1
ATOM 6068 C C . TYR A 1 396 ? 20.288 13.914 -7.812 1.000 0.990 396 TYR A C 1
ATOM 6069 O O . TYR A 1 396 ? 19.261 14.291 -8.387 1.000 0.990 396 TYR A O 1
ATOM 6087 N N . ASP A 1 397 ? 20.735 12.667 -7.919 1.000 0.990 397 ASP A N 1
ATOM 6088 C CA . ASP A 1 397 ? 20.082 11.628 -8.718 1.000 0.990 397 ASP A CA 1
ATOM 6089 C C . ASP A 1 397 ? 19.038 10.872 -7.898 1.000 0.990 397 ASP A C 1
ATOM 6090 O O . ASP A 1 397 ? 17.933 10.622 -8.374 1.000 0.990 397 ASP A O 1
ATOM 6099 N N . VAL A 1 398 ? 19.373 10.570 -6.643 1.000 0.990 398 VAL A N 1
ATOM 6100 C CA . VAL A 1 398 ? 18.495 9.900 -5.678 1.000 0.990 398 VAL A CA 1
ATOM 6101 C C . VAL A 1 398 ? 18.638 10.529 -4.298 1.000 0.990 398 VAL A C 1
ATOM 6102 O O . VAL A 1 398 ? 19.641 11.175 -3.993 1.000 0.990 398 VAL A O 1
ATOM 6115 N N . ILE A 1 399 ? 17.645 10.299 -3.448 1.000 0.990 399 ILE A N 1
ATOM 6116 C CA . ILE A 1 399 ? 17.687 10.620 -2.021 1.000 0.990 399 ILE A CA 1
ATOM 6117 C C . ILE A 1 399 ? 17.735 9.304 -1.245 1.000 0.990 399 ILE A C 1
ATOM 6118 O O . ILE A 1 399 ? 16.986 8.380 -1.562 1.000 0.990 399 ILE A O 1
ATOM 6134 N N . VAL A 1 400 ? 18.602 9.211 -0.238 1.000 0.990 400 VAL A N 1
ATOM 6135 C CA . VAL A 1 400 ? 18.776 8.007 0.586 1.000 0.990 400 VAL A CA 1
ATOM 6136 C C . VAL A 1 400 ? 18.576 8.322 2.063 1.000 0.990 400 VAL A C 1
ATOM 6137 O O . VAL A 1 400 ? 19.050 9.339 2.567 1.000 0.990 400 VAL A O 1
ATOM 6150 N N . GLY A 1 401 ? 17.893 7.420 2.764 1.000 0.990 401 GLY A N 1
ATOM 6151 C CA . GLY A 1 401 ? 17.713 7.474 4.211 1.000 0.990 401 GLY A CA 1
ATOM 6152 C C . GLY A 1 401 ? 17.131 6.174 4.766 1.000 0.990 401 GLY A C 1
ATOM 6153 O O . GLY A 1 401 ? 16.970 5.205 4.021 1.000 0.990 401 GLY A O 1
ATOM 6157 N N . PRO A 1 402 ? 16.801 6.123 6.063 1.000 0.990 402 PRO A N 1
ATOM 6158 C CA . PRO A 1 402 ? 16.090 4.985 6.619 1.000 0.990 402 PRO A CA 1
ATOM 6159 C C . PRO A 1 402 ? 14.677 4.920 6.031 1.000 0.990 402 PRO A C 1
ATOM 6160 O O . PRO A 1 402 ? 14.074 5.941 5.689 1.000 0.990 402 PRO A O 1
ATOM 6171 N N . THR A 1 403 ? 14.131 3.714 5.921 1.000 0.990 403 THR A N 1
ATOM 6172 C CA . THR A 1 403 ? 12.709 3.542 5.592 1.000 0.990 403 THR A CA 1
ATOM 6173 C C . THR A 1 403 ? 11.840 3.795 6.812 1.000 0.990 403 THR A C 1
ATOM 6174 O O . THR A 1 403 ? 10.800 4.435 6.708 1.000 0.990 403 THR A O 1
ATOM 6185 N N . THR A 1 404 ? 12.278 3.304 7.969 1.000 0.980 404 THR A N 1
ATOM 6186 C CA . THR A 1 404 ? 11.564 3.396 9.242 1.000 0.980 404 THR A CA 1
ATOM 6187 C C . THR A 1 404 ? 12.503 3.920 10.325 1.000 0.980 404 THR A C 1
ATOM 6188 O O . THR A 1 404 ? 13.711 3.677 10.252 1.000 0.980 404 THR A O 1
ATOM 6199 N N . PRO A 1 405 ? 11.986 4.646 11.332 1.000 0.960 405 PRO A N 1
ATOM 6200 C CA . PRO A 1 405 ? 12.819 5.167 12.413 1.000 0.960 405 PRO A CA 1
ATOM 6201 C C . PRO A 1 405 ? 13.384 4.054 13.305 1.000 0.960 405 PRO A C 1
ATOM 6202 O O . PRO A 1 405 ? 14.453 4.218 13.884 1.000 0.960 405 PRO A O 1
ATOM 6213 N N . THR A 1 406 ? 12.690 2.922 13.406 1.000 0.960 406 THR A N 1
ATOM 6214 C CA . THR A 1 406 ? 13.062 1.770 14.234 1.000 0.960 406 THR A CA 1
ATOM 6215 C C . THR A 1 406 ? 12.842 0.465 13.458 1.000 0.960 406 THR A C 1
ATOM 6216 O O . THR A 1 406 ? 12.192 0.480 12.403 1.000 0.960 406 THR A O 1
ATOM 6227 N N . PRO A 1 407 ? 13.343 -0.675 13.967 1.000 0.970 407 PRO A N 1
ATOM 6228 C CA . PRO A 1 407 ? 12.847 -1.994 13.579 1.000 0.970 407 PRO A CA 1
ATOM 6229 C C . PRO A 1 407 ? 11.363 -2.174 13.935 1.000 0.970 407 PRO A C 1
ATOM 6230 O O . PRO A 1 407 ? 10.755 -1.315 14.585 1.000 0.970 407 PRO A O 1
ATOM 6241 N N . ALA A 1 408 ? 10.797 -3.318 13.544 1.000 0.980 408 ALA A N 1
ATOM 6242 C CA . ALA A 1 408 ? 9.438 -3.703 13.912 1.000 0.980 408 ALA A CA 1
ATOM 6243 C C . ALA A 1 408 ? 9.228 -3.692 15.439 1.000 0.980 408 ALA A C 1
ATOM 6244 O O . ALA A 1 408 ? 10.001 -4.285 16.189 1.000 0.980 408 ALA A O 1
ATOM 6251 N N . PHE A 1 409 ? 8.158 -3.046 15.896 1.000 0.970 409 PHE A N 1
ATOM 6252 C CA . PHE A 1 409 ? 7.780 -2.978 17.311 1.000 0.970 409 PHE A CA 1
ATOM 6253 C C . PHE A 1 409 ? 6.867 -4.143 17.718 1.000 0.970 409 PHE A C 1
ATOM 6254 O O . PHE A 1 409 ? 6.371 -4.893 16.868 1.000 0.970 409 PHE A O 1
ATOM 6271 N N . LYS A 1 410 ? 6.642 -4.323 19.025 1.000 0.970 410 LYS A N 1
ATOM 6272 C CA . LYS A 1 410 ? 5.806 -5.423 19.519 1.000 0.970 410 LYS A CA 1
ATOM 6273 C C . LYS A 1 410 ? 4.333 -5.196 19.215 1.000 0.970 410 LYS A C 1
ATOM 6274 O O . LYS A 1 410 ? 3.826 -4.076 19.259 1.000 0.970 410 LYS A O 1
ATOM 6293 N N . ILE A 1 411 ? 3.626 -6.294 18.991 1.000 0.970 411 ILE A N 1
ATOM 6294 C CA . ILE A 1 411 ? 2.166 -6.292 18.903 1.000 0.970 411 ILE A CA 1
ATOM 6295 C C . ILE A 1 411 ? 1.580 -5.661 20.175 1.000 0.970 411 ILE A C 1
ATOM 6296 O O . ILE A 1 411 ? 1.970 -5.991 21.297 1.000 0.970 411 ILE A O 1
ATOM 6312 N N . GLY A 1 412 ? 0.634 -4.745 19.997 1.000 0.940 412 GLY A N 1
ATOM 6313 C CA . GLY A 1 412 ? -0.046 -4.022 21.063 1.000 0.940 412 GLY A CA 1
ATOM 6314 C C . GLY A 1 412 ? 0.711 -2.809 21.611 1.000 0.940 412 GLY A C 1
ATOM 6315 O O . GLY A 1 412 ? 0.096 -2.012 22.322 1.000 0.940 412 GLY A O 1
ATOM 6319 N N . GLU A 1 413 ? 1.993 -2.621 21.280 1.000 0.900 413 GLU A N 1
ATOM 6320 C CA . GLU A 1 413 ? 2.863 -1.595 21.879 1.000 0.900 413 GLU A CA 1
ATOM 6321 C C . GLU A 1 413 ? 2.372 -0.166 21.603 1.000 0.900 413 GLU A C 1
ATOM 6322 O O . GLU A 1 413 ? 2.221 0.630 22.530 1.000 0.900 413 GLU A O 1
ATOM 6334 N N . ASN A 1 414 ? 2.020 0.128 20.348 1.000 0.830 414 ASN A N 1
ATOM 6335 C CA . ASN A 1 414 ? 1.677 1.477 19.878 1.000 0.830 414 ASN A CA 1
ATOM 6336 C C . ASN A 1 414 ? 0.173 1.683 19.627 1.000 0.830 414 ASN A C 1
ATOM 6337 O O . ASN A 1 414 ? -0.234 2.619 18.947 1.000 0.830 414 ASN A O 1
ATOM 6348 N N . THR A 1 415 ? -0.680 0.811 20.166 1.000 0.800 415 THR A N 1
ATOM 6349 C CA . THR A 1 415 ? -2.127 0.811 19.865 1.000 0.800 415 THR A CA 1
ATOM 6350 C C . THR A 1 415 ? -2.933 1.847 20.656 1.000 0.800 415 THR A C 1
ATOM 6351 O O . THR A 1 415 ? -4.070 2.155 20.299 1.000 0.800 415 THR A O 1
ATOM 6362 N N . LYS A 1 416 ? -2.367 2.391 21.742 1.000 0.770 416 LYS A N 1
ATOM 6363 C CA . LYS A 1 416 ? -3.085 3.292 22.660 1.000 0.770 416 LYS A CA 1
ATOM 6364 C C . LYS A 1 416 ? -3.101 4.742 22.201 1.000 0.770 416 LYS A C 1
ATOM 6365 O O . LYS A 1 416 ? -4.139 5.391 22.297 1.000 0.770 416 LYS A O 1
ATOM 6384 N N . ASP A 1 417 ? -1.957 5.238 21.748 1.000 0.810 417 ASP A N 1
ATOM 6385 C CA . ASP A 1 417 ? -1.811 6.610 21.280 1.000 0.810 417 ASP A CA 1
ATOM 6386 C C . ASP A 1 417 ? -1.695 6.629 19.748 1.000 0.810 417 ASP A C 1
ATOM 6387 O O . ASP A 1 417 ? -0.686 6.166 19.207 1.000 0.810 417 ASP A O 1
ATOM 6396 N N . PRO A 1 418 ? -2.699 7.177 19.039 1.000 0.810 418 PRO A N 1
ATOM 6397 C CA . PRO A 1 418 ? -2.670 7.279 17.586 1.000 0.810 418 PRO A CA 1
ATOM 6398 C C . PRO A 1 418 ? -1.437 8.025 17.069 1.000 0.810 418 PRO A C 1
ATOM 6399 O O . PRO A 1 418 ? -0.846 7.594 16.084 1.000 0.810 418 PRO A O 1
ATOM 6410 N N . LEU A 1 419 ? -1.008 9.103 17.737 1.000 0.820 419 LEU A N 1
ATOM 6411 C CA . LEU A 1 419 ? 0.128 9.909 17.276 1.000 0.820 419 LEU A CA 1
ATOM 6412 C C . LEU A 1 419 ? 1.438 9.118 17.299 1.000 0.820 419 LEU A C 1
ATOM 6413 O O . LEU A 1 419 ? 2.241 9.233 16.373 1.000 0.820 419 LEU A O 1
ATOM 6429 N N . THR A 1 420 ? 1.623 8.266 18.308 1.000 0.810 420 THR A N 1
ATOM 6430 C CA . THR A 1 420 ? 2.774 7.359 18.381 1.000 0.810 420 THR A CA 1
ATOM 6431 C C . THR A 1 420 ? 2.790 6.382 17.204 1.000 0.810 420 THR A C 1
ATOM 6432 O O . THR A 1 420 ? 3.824 6.213 16.559 1.000 0.810 420 THR A O 1
ATOM 6443 N N . MET A 1 421 ? 1.644 5.780 16.861 1.000 0.820 421 MET A N 1
ATOM 6444 C CA . MET A 1 421 ? 1.550 4.915 15.678 1.000 0.820 421 MET A CA 1
ATOM 6445 C C . MET A 1 421 ? 1.898 5.689 14.398 1.000 0.820 421 MET A C 1
ATOM 6446 O O . MET A 1 421 ? 2.649 5.191 13.560 1.000 0.820 421 MET A O 1
ATOM 6460 N N . TYR A 1 422 ? 1.405 6.922 14.272 1.000 0.820 422 TYR A N 1
ATOM 6461 C CA . TYR A 1 422 ? 1.597 7.767 13.095 1.000 0.820 422 TYR A CA 1
ATOM 6462 C C . TYR A 1 422 ? 3.064 8.184 12.895 1.000 0.820 422 TYR A C 1
ATOM 6463 O O . TYR A 1 422 ? 3.518 8.297 11.756 1.000 0.820 422 TYR A O 1
ATOM 6481 N N . ALA A 1 423 ? 3.834 8.350 13.974 1.000 0.850 423 ALA A N 1
ATOM 6482 C CA . ALA A 1 423 ? 5.252 8.711 13.912 1.000 0.850 423 ALA A CA 1
ATOM 6483 C C . ALA A 1 423 ? 6.122 7.685 13.156 1.000 0.850 423 ALA A C 1
ATOM 6484 O O . ALA A 1 423 ? 7.175 8.046 12.630 1.000 0.850 423 ALA A O 1
ATOM 6491 N N . ASN A 1 424 ? 5.670 6.431 13.030 1.000 0.870 424 ASN A N 1
ATOM 6492 C CA . ASN A 1 424 ? 6.370 5.405 12.249 1.000 0.870 424 ASN A CA 1
ATOM 6493 C C . ASN A 1 424 ? 6.464 5.743 10.753 1.000 0.870 424 ASN A C 1
ATOM 6494 O O . ASN A 1 424 ? 7.394 5.294 10.083 1.000 0.870 424 ASN A O 1
ATOM 6505 N N . ASP A 1 425 ? 5.540 6.558 10.239 1.000 0.910 425 ASP A N 1
ATOM 6506 C CA . ASP A 1 425 ? 5.442 6.887 8.815 1.000 0.910 425 ASP A CA 1
ATOM 6507 C C . ASP A 1 425 ? 6.178 8.196 8.452 1.000 0.910 425 ASP A C 1
ATOM 6508 O O . ASP A 1 425 ? 6.108 8.675 7.314 1.000 0.910 425 ASP A O 1
ATOM 6517 N N . ILE A 1 426 ? 6.907 8.795 9.405 1.000 0.920 426 ILE A N 1
ATOM 6518 C CA . ILE A 1 426 ? 7.551 10.112 9.252 1.000 0.920 426 ILE A CA 1
ATOM 6519 C C . ILE A 1 426 ? 8.532 10.176 8.069 1.000 0.920 426 ILE A C 1
ATOM 6520 O O . ILE A 1 426 ? 8.661 11.216 7.424 1.000 0.920 426 ILE A O 1
ATOM 6536 N N . LEU A 1 427 ? 9.184 9.055 7.743 1.000 0.960 427 LEU A N 1
ATOM 6537 C CA . LEU A 1 427 ? 10.165 8.950 6.656 1.000 0.960 427 LEU A CA 1
ATOM 6538 C C . LEU A 1 427 ? 9.557 8.469 5.331 1.000 0.960 427 LEU A C 1
ATOM 6539 O O . LEU A 1 427 ? 10.179 8.611 4.277 1.000 0.960 427 LEU A O 1
ATOM 6555 N N . THR A 1 428 ? 8.353 7.895 5.347 1.000 0.980 428 THR A N 1
ATOM 6556 C CA . THR A 1 428 ? 7.714 7.334 4.150 1.000 0.980 428 THR A CA 1
ATOM 6557 C C . THR A 1 428 ? 6.686 8.271 3.532 1.000 0.980 428 THR A C 1
ATOM 6558 O O . THR A 1 428 ? 6.608 8.348 2.302 1.000 0.980 428 THR A O 1
ATOM 6569 N N . ILE A 1 429 ? 5.939 9.010 4.355 1.000 0.980 429 ILE A N 1
ATOM 6570 C CA . ILE A 1 429 ? 4.882 9.942 3.940 1.000 0.980 429 ILE A CA 1
ATOM 6571 C C . ILE A 1 429 ? 5.350 11.016 2.943 1.000 0.980 429 ILE A C 1
ATOM 6572 O O . ILE A 1 429 ? 4.633 11.237 1.957 1.000 0.980 429 ILE A O 1
ATOM 6588 N N . PRO A 1 430 ? 6.507 11.695 3.133 1.000 0.980 430 PRO A N 1
ATOM 6589 C CA . PRO A 1 430 ? 6.937 12.760 2.224 1.000 0.980 430 PRO A CA 1
ATOM 6590 C C . PRO A 1 430 ? 6.983 12.308 0.755 1.000 0.980 430 PRO A C 1
ATOM 6591 O O . PRO A 1 430 ? 6.630 13.068 -0.145 1.000 0.980 430 PRO A O 1
ATOM 6602 N N . VAL A 1 431 ? 7.318 11.035 0.522 1.000 0.980 431 VAL A N 1
ATOM 6603 C CA . VAL A 1 431 ? 7.381 10.400 -0.803 1.000 0.980 431 VAL A CA 1
ATOM 6604 C C . VAL A 1 431 ? 5.999 10.319 -1.464 1.000 0.980 431 VAL A C 1
ATOM 6605 O O . VAL A 1 431 ? 5.867 10.593 -2.657 1.000 0.980 431 VAL A O 1
ATOM 6618 N N . ASN A 1 432 ? 4.943 9.982 -0.713 1.000 0.990 432 ASN A N 1
ATOM 6619 C CA . ASN A 1 432 ? 3.567 9.961 -1.229 1.000 0.990 432 ASN A CA 1
ATOM 6620 C C . ASN A 1 432 ? 3.041 11.377 -1.474 1.000 0.990 432 ASN A C 1
ATOM 6621 O O . ASN A 1 432 ? 2.422 11.636 -2.506 1.000 0.990 432 ASN A O 1
ATOM 6632 N N . LEU A 1 433 ? 3.336 12.312 -0.563 1.000 0.990 433 LEU A N 1
ATOM 6633 C CA . LEU A 1 433 ? 2.947 13.716 -0.710 1.000 0.990 433 LEU A CA 1
ATOM 6634 C C . LEU A 1 433 ? 3.563 14.346 -1.964 1.000 0.990 433 LEU A C 1
ATOM 6635 O O . LEU A 1 433 ? 2.856 15.038 -2.700 1.000 0.990 433 LEU A O 1
ATOM 6651 N N . ALA A 1 434 ? 4.836 14.057 -2.243 1.000 0.980 434 ALA A N 1
ATOM 6652 C CA . ALA A 1 434 ? 5.532 14.510 -3.446 1.000 0.980 434 ALA A CA 1
ATOM 6653 C C . ALA A 1 434 ? 5.197 13.679 -4.703 1.000 0.980 434 ALA A C 1
ATOM 6654 O O . ALA A 1 434 ? 5.398 14.147 -5.824 1.000 0.980 434 ALA A O 1
ATOM 6661 N N . GLY A 1 435 ? 4.663 12.464 -4.547 1.000 0.980 435 GLY A N 1
ATOM 6662 C CA . GLY A 1 435 ? 4.290 11.578 -5.655 1.000 0.980 435 GLY A CA 1
ATOM 6663 C C . GLY A 1 435 ? 5.466 10.884 -6.350 1.000 0.980 435 GLY A C 1
ATOM 6664 O O . GLY A 1 435 ? 5.276 10.287 -7.408 1.000 0.980 435 GLY A O 1
ATOM 6668 N N . VAL A 1 436 ? 6.661 10.963 -5.770 1.000 0.990 436 VAL A N 1
ATOM 6669 C CA . VAL A 1 436 ? 7.914 10.409 -6.306 1.000 0.990 436 VAL A CA 1
ATOM 6670 C C . VAL A 1 436 ? 8.035 8.908 -6.016 1.000 0.990 436 VAL A C 1
ATOM 6671 O O . VAL A 1 436 ? 7.374 8.427 -5.096 1.000 0.990 436 VAL A O 1
ATOM 6684 N N . PRO A 1 437 ? 8.807 8.124 -6.783 1.000 0.990 437 PRO A N 1
ATOM 6685 C CA . PRO A 1 437 ? 9.021 6.711 -6.489 1.000 0.990 437 PRO A CA 1
ATOM 6686 C C . PRO A 1 437 ? 9.971 6.514 -5.303 1.000 0.990 437 PRO A C 1
ATOM 6687 O O . PRO A 1 437 ? 10.886 7.307 -5.089 1.000 0.990 437 PRO A O 1
ATOM 6698 N N . GLY A 1 438 ? 9.785 5.423 -4.563 1.000 0.990 438 GLY A N 1
ATOM 6699 C CA . GLY A 1 438 ? 10.698 5.013 -3.501 1.000 0.990 438 GLY A CA 1
ATOM 6700 C C . GLY A 1 438 ? 10.707 3.501 -3.307 1.000 0.990 438 GLY A C 1
ATOM 6701 O O . GLY A 1 438 ? 9.653 2.865 -3.349 1.000 0.990 438 GLY A O 1
ATOM 6705 N N . ILE A 1 439 ? 11.888 2.940 -3.070 1.000 0.990 439 ILE A N 1
ATOM 6706 C CA . ILE A 1 439 ? 12.093 1.528 -2.724 1.000 0.990 439 ILE A CA 1
ATOM 6707 C C . ILE A 1 439 ? 12.639 1.415 -1.308 1.000 0.990 439 ILE A C 1
ATOM 6708 O O . ILE A 1 439 ? 13.397 2.281 -0.881 1.000 0.990 439 ILE A O 1
ATOM 6724 N N . SER A 1 440 ? 12.265 0.353 -0.605 1.000 0.990 440 SER A N 1
ATOM 6725 C CA . SER A 1 440 ? 12.936 -0.118 0.602 1.000 0.990 440 SER A CA 1
ATOM 6726 C C . SER A 1 440 ? 13.650 -1.426 0.289 1.000 0.990 440 SER A C 1
ATOM 6727 O O . SER A 1 440 ? 13.043 -2.315 -0.314 1.000 0.990 440 SER A O 1
ATOM 6735 N N . VAL A 1 441 ? 14.921 -1.530 0.674 1.000 0.990 441 VAL A N 1
ATOM 6736 C CA . VAL A 1 441 ? 15.729 -2.754 0.571 1.000 0.990 441 VAL A CA 1
ATOM 6737 C C . VAL A 1 441 ? 16.382 -3.084 1.916 1.000 0.990 441 VAL A C 1
ATOM 6738 O O . VAL A 1 441 ? 16.726 -2.156 2.651 1.000 0.990 441 VAL A O 1
ATOM 6751 N N . PRO A 1 442 ? 16.607 -4.364 2.259 1.000 0.990 442 PRO A N 1
ATOM 6752 C CA . PRO A 1 442 ? 17.245 -4.733 3.523 1.000 0.990 442 PRO A CA 1
ATOM 6753 C C . PRO A 1 442 ? 18.667 -4.172 3.637 1.000 0.990 442 PRO A C 1
ATOM 6754 O O . PRO A 1 442 ? 19.466 -4.330 2.715 1.000 0.990 442 PRO A O 1
ATOM 6765 N N . CYS A 1 443 ? 19.013 -3.557 4.770 1.000 0.980 443 CYS A N 1
ATOM 6766 C CA . CYS A 1 443 ? 20.337 -2.947 4.980 1.000 0.980 443 CYS A CA 1
ATOM 6767 C C . CYS A 1 443 ? 20.977 -3.230 6.345 1.000 0.980 443 CYS A C 1
ATOM 6768 O O . CYS A 1 443 ? 21.953 -2.584 6.735 1.000 0.980 443 CYS A O 1
ATOM 6776 N N . GLY A 1 444 ? 20.440 -4.186 7.097 1.000 0.980 444 GLY A N 1
ATOM 6777 C CA . GLY A 1 444 ? 20.981 -4.567 8.394 1.000 0.980 444 GLY A CA 1
ATOM 6778 C C . GLY A 1 444 ? 19.961 -5.286 9.257 1.000 0.980 444 GLY A C 1
ATOM 6779 O O . GLY A 1 444 ? 18.800 -5.428 8.878 1.000 0.980 444 GLY A O 1
ATOM 6783 N N . LEU A 1 445 ? 20.425 -5.720 10.426 1.000 0.980 445 LEU A N 1
ATOM 6784 C CA . LEU A 1 445 ? 19.596 -6.251 11.500 1.000 0.980 445 LEU A CA 1
ATOM 6785 C C . LEU A 1 445 ? 19.912 -5.484 12.788 1.000 0.980 445 LEU A C 1
ATOM 6786 O O . LEU A 1 445 ? 21.072 -5.158 13.041 1.000 0.980 445 LEU A O 1
ATOM 6802 N N . ALA A 1 446 ? 18.901 -5.262 13.618 1.000 0.970 446 ALA A N 1
ATOM 6803 C CA . ALA A 1 446 ? 19.024 -4.744 14.974 1.000 0.970 446 ALA A CA 1
ATOM 6804 C C . ALA A 1 446 ? 18.256 -5.669 15.918 1.000 0.970 446 ALA A C 1
ATOM 6805 O O . ALA A 1 446 ? 17.074 -5.920 15.697 1.000 0.970 446 ALA A O 1
ATOM 6812 N N . ASP A 1 447 ? 18.942 -6.242 16.911 1.000 0.960 447 ASP A N 1
ATOM 6813 C CA . ASP A 1 447 ? 18.390 -7.280 17.798 1.000 0.960 447 ASP A CA 1
ATOM 6814 C C . ASP A 1 447 ? 17.658 -8.412 17.042 1.000 0.960 447 ASP A C 1
ATOM 6815 O O . ASP A 1 447 ? 16.633 -8.930 17.477 1.000 0.960 447 ASP A O 1
ATOM 6824 N N . GLY A 1 448 ? 18.192 -8.793 15.873 1.000 0.970 448 GLY A N 1
ATOM 6825 C CA . GLY A 1 448 ? 17.638 -9.835 14.999 1.000 0.970 448 GLY A CA 1
ATOM 6826 C C . GLY A 1 448 ? 16.502 -9.382 14.073 1.000 0.970 448 GLY A C 1
ATOM 6827 O O . GLY A 1 448 ? 16.108 -10.148 13.199 1.000 0.970 448 GLY A O 1
ATOM 6831 N N . LEU A 1 449 ? 16.008 -8.148 14.211 1.000 0.980 449 LEU A N 1
ATOM 6832 C CA . LEU A 1 449 ? 14.945 -7.593 13.372 1.000 0.980 449 LEU A CA 1
ATOM 6833 C C . LEU A 1 449 ? 15.507 -6.793 12.188 1.000 0.980 449 LEU A C 1
ATOM 6834 O O . LEU A 1 449 ? 16.477 -6.051 12.369 1.000 0.980 449 LEU A O 1
ATOM 6850 N N . PRO A 1 450 ? 14.902 -6.887 10.993 1.000 0.990 450 PRO A N 1
ATOM 6851 C CA . PRO A 1 450 ? 15.374 -6.160 9.821 1.000 0.990 450 PRO A CA 1
ATOM 6852 C C . PRO A 1 450 ? 15.281 -4.638 9.912 1.000 0.990 450 PRO A C 1
ATOM 6853 O O . PRO A 1 450 ? 14.427 -4.068 10.593 1.000 0.990 450 PRO A O 1
ATOM 6864 N N . LEU A 1 451 ? 16.168 -3.993 9.155 1.000 0.990 451 LEU A N 1
ATOM 6865 C CA . LEU A 1 451 ? 16.177 -2.563 8.866 1.000 0.990 451 LEU A CA 1
ATOM 6866 C C . LEU A 1 451 ? 16.136 -2.348 7.348 1.000 0.990 451 LEU A C 1
ATOM 6867 O O . LEU A 1 451 ? 16.799 -3.073 6.600 1.000 0.990 451 LEU A O 1
ATOM 6883 N N . GLY A 1 452 ? 15.396 -1.333 6.899 1.000 0.990 452 GLY A N 1
ATOM 6884 C CA . GLY A 1 452 ? 15.257 -0.993 5.482 1.000 0.990 452 GLY A CA 1
ATOM 6885 C C . GLY A 1 452 ? 15.950 0.313 5.085 1.000 0.990 452 GLY A C 1
ATOM 6886 O O . GLY A 1 452 ? 15.696 1.369 5.673 1.000 0.990 452 GLY A O 1
ATOM 6890 N N . LEU A 1 453 ? 16.734 0.275 4.008 1.000 0.990 453 LEU A N 1
ATOM 6891 C CA . LEU A 1 453 ? 17.301 1.433 3.319 1.000 0.990 453 LEU A CA 1
ATOM 6892 C C . LEU A 1 453 ? 16.300 1.925 2.284 1.000 0.990 453 LEU A C 1
ATOM 6893 O O . LEU A 1 453 ? 15.931 1.190 1.369 1.000 0.990 453 LEU A O 1
ATOM 6909 N N . GLN A 1 454 ? 15.886 3.177 2.418 1.000 0.990 454 GLN A N 1
ATOM 6910 C CA . GLN A 1 454 ? 15.006 3.818 1.461 1.000 0.990 454 GLN A CA 1
ATOM 6911 C C . GLN A 1 454 ? 15.824 4.559 0.402 1.000 0.990 454 GLN A C 1
ATOM 6912 O O . GLN A 1 454 ? 16.662 5.394 0.745 1.000 0.990 454 GLN A O 1
ATOM 6926 N N . ILE A 1 455 ? 15.547 4.293 -0.876 1.000 0.990 455 ILE A N 1
ATOM 6927 C CA . ILE A 1 455 ? 16.108 5.026 -2.020 1.000 0.990 455 ILE A CA 1
ATOM 6928 C C . ILE A 1 455 ? 14.940 5.653 -2.788 1.000 0.990 455 ILE A C 1
ATOM 6929 O O . ILE A 1 455 ? 14.043 4.949 -3.254 1.000 0.990 455 ILE A O 1
ATOM 6945 N N . ILE A 1 456 ? 14.930 6.980 -2.896 1.000 0.990 456 ILE A N 1
ATOM 6946 C CA . ILE A 1 456 ? 13.863 7.783 -3.510 1.000 0.990 456 ILE A CA 1
ATOM 6947 C C . ILE A 1 456 ? 14.401 8.390 -4.804 1.000 0.990 456 ILE A C 1
ATOM 6948 O O . ILE A 1 456 ? 15.501 8.943 -4.818 1.000 0.990 456 ILE A O 1
ATOM 6964 N N . GLY A 1 457 ? 13.627 8.306 -5.882 1.000 0.990 457 GLY A N 1
ATOM 6965 C CA . GLY A 1 457 ? 14.010 8.821 -7.199 1.000 0.990 457 GLY A CA 1
ATOM 6966 C C . GLY A 1 457 ? 13.146 9.983 -7.669 1.000 0.990 457 GLY A C 1
ATOM 6967 O O . GLY A 1 457 ? 12.209 10.401 -6.994 1.000 0.990 457 GLY A O 1
ATOM 6971 N N . LYS A 1 458 ? 13.447 10.482 -8.868 1.000 0.980 458 LYS A N 1
ATOM 6972 C CA . LYS A 1 458 ? 12.647 11.500 -9.564 1.000 0.980 458 LYS A CA 1
ATOM 6973 C C . LYS A 1 458 ? 11.351 10.885 -10.087 1.000 0.980 458 LYS A C 1
ATOM 6974 O O . LYS A 1 458 ? 11.253 9.669 -10.252 1.000 0.980 458 LYS A O 1
ATOM 6993 N N . HIS A 1 459 ? 10.348 11.713 -10.382 1.000 0.970 459 HIS A N 1
ATOM 6994 C CA . HIS A 1 459 ? 9.125 11.232 -11.033 1.000 0.970 459 HIS A CA 1
ATOM 6995 C C . HIS A 1 459 ? 9.464 10.452 -12.310 1.000 0.970 459 HIS A C 1
ATOM 6996 O O . HIS A 1 459 ? 10.160 10.965 -13.182 1.000 0.970 459 HIS A O 1
ATOM 7010 N N . PHE A 1 460 ? 8.933 9.233 -12.407 1.000 0.980 460 PHE A N 1
ATOM 7011 C CA . PHE A 1 460 ? 9.114 8.282 -13.509 1.000 0.980 460 PHE A CA 1
ATOM 7012 C C . PHE A 1 460 ? 10.545 7.763 -13.714 1.000 0.980 460 PHE A C 1
ATOM 7013 O O . PHE A 1 460 ? 10.823 7.145 -14.740 1.000 0.980 460 PHE A O 1
ATOM 7030 N N . ASP A 1 461 ? 11.428 7.961 -12.734 1.000 0.980 461 ASP A N 1
ATOM 7031 C CA . ASP A 1 461 ? 12.809 7.471 -12.744 1.000 0.980 461 ASP A CA 1
ATOM 7032 C C . ASP A 1 461 ? 12.983 6.249 -11.822 1.000 0.980 461 ASP A C 1
ATOM 7033 O O . ASP A 1 461 ? 13.930 6.142 -11.039 1.000 0.980 461 ASP A O 1
ATOM 7042 N N . GLU A 1 462 ? 12.036 5.304 -11.888 1.000 0.990 462 GLU A N 1
ATOM 7043 C CA . GLU A 1 462 ? 12.159 4.033 -11.164 1.000 0.990 462 GLU A CA 1
ATOM 7044 C C . GLU A 1 462 ? 13.397 3.236 -11.617 1.000 0.990 462 GLU A C 1
ATOM 7045 O O . GLU A 1 462 ? 13.992 2.522 -10.814 1.000 0.990 462 GLU A O 1
ATOM 7057 N N . SER A 1 463 ? 13.846 3.417 -12.866 1.000 0.990 463 SER A N 1
ATOM 7058 C CA . SER A 1 463 ? 15.092 2.845 -13.393 1.000 0.990 463 SER A CA 1
ATOM 7059 C C . SER A 1 463 ? 16.319 3.212 -12.555 1.000 0.990 463 SER A C 1
ATOM 7060 O O . SER A 1 463 ? 17.106 2.327 -12.214 1.000 0.990 463 SER A O 1
ATOM 7068 N N . THR A 1 464 ? 16.495 4.485 -12.179 1.000 0.990 464 THR A N 1
ATOM 7069 C CA . THR A 1 464 ? 17.641 4.893 -11.349 1.000 0.990 464 THR A CA 1
ATOM 7070 C C . THR A 1 464 ? 17.526 4.362 -9.924 1.000 0.990 464 THR A C 1
ATOM 7071 O O . THR A 1 464 ? 18.525 3.909 -9.361 1.000 0.990 464 THR A O 1
ATOM 7082 N N . VAL A 1 465 ? 16.315 4.350 -9.357 1.000 0.990 465 VAL A N 1
ATOM 7083 C CA . VAL A 1 465 ? 16.051 3.759 -8.035 1.000 0.990 465 VAL A CA 1
ATOM 7084 C C . VAL A 1 465 ? 16.451 2.285 -8.019 1.000 0.990 465 VAL A C 1
ATOM 7085 O O . VAL A 1 465 ? 17.222 1.869 -7.155 1.000 0.990 465 VAL A O 1
ATOM 7098 N N . TYR A 1 466 ? 15.998 1.513 -9.010 1.000 0.990 466 TYR A N 1
ATOM 7099 C CA . TYR A 1 466 ? 16.356 0.107 -9.154 1.000 0.990 466 TYR A CA 1
ATOM 7100 C C . TYR A 1 466 ? 17.850 -0.105 -9.360 1.000 0.990 466 TYR A C 1
ATOM 7101 O O . TYR A 1 466 ? 18.422 -0.993 -8.736 1.000 0.990 466 TYR A O 1
ATOM 7119 N N . ARG A 1 467 ? 18.505 0.725 -10.178 1.000 0.990 467 ARG A N 1
ATOM 7120 C CA . ARG A 1 467 ? 19.952 0.636 -10.402 1.000 0.990 467 ARG A CA 1
ATOM 7121 C C . ARG A 1 467 ? 20.742 0.763 -9.097 1.000 0.990 467 ARG A C 1
ATOM 7122 O O . ARG A 1 467 ? 21.618 -0.058 -8.840 1.000 0.990 467 ARG A O 1
ATOM 7143 N N . VAL A 1 468 ? 20.419 1.756 -8.264 1.000 0.990 468 VAL A N 1
ATOM 7144 C CA . VAL A 1 468 ? 21.089 1.971 -6.967 1.000 0.990 468 VAL A CA 1
ATOM 7145 C C . VAL A 1 468 ? 20.752 0.860 -5.976 1.000 0.990 468 VAL A C 1
ATOM 7146 O O . VAL A 1 468 ? 21.656 0.321 -5.337 1.000 0.990 468 VAL A O 1
ATOM 7159 N N . ALA A 1 469 ? 19.476 0.478 -5.887 1.000 0.990 469 ALA A N 1
ATOM 7160 C CA . ALA A 1 469 ? 19.013 -0.590 -5.007 1.000 0.990 469 ALA A CA 1
ATOM 7161 C C . ALA A 1 469 ? 19.680 -1.931 -5.334 1.000 0.990 469 ALA A C 1
ATOM 7162 O O . ALA A 1 469 ? 20.173 -2.610 -4.438 1.000 0.990 469 ALA A O 1
ATOM 7169 N N . HIS A 1 470 ? 19.757 -2.276 -6.619 1.000 0.990 470 HIS A N 1
ATOM 7170 C CA . HIS A 1 470 ? 20.380 -3.506 -7.088 1.000 0.990 470 HIS A CA 1
ATOM 7171 C C . HIS A 1 470 ? 21.897 -3.483 -6.879 1.000 0.990 470 HIS A C 1
ATOM 7172 O O . HIS A 1 470 ? 22.459 -4.470 -6.420 1.000 0.990 470 HIS A O 1
ATOM 7186 N N . ALA A 1 471 ? 22.575 -2.358 -7.137 1.000 0.990 471 ALA A N 1
ATOM 7187 C CA . ALA A 1 471 ? 24.010 -2.232 -6.870 1.000 0.990 471 ALA A CA 1
ATOM 7188 C C . ALA A 1 471 ? 24.344 -2.446 -5.380 1.000 0.990 471 ALA A C 1
ATOM 7189 O O . ALA A 1 471 ? 25.289 -3.164 -5.059 1.000 0.990 471 ALA A O 1
ATOM 7196 N N . PHE A 1 472 ? 23.542 -1.883 -4.469 1.000 0.990 472 PHE A N 1
ATOM 7197 C CA . PHE A 1 472 ? 23.683 -2.119 -3.030 1.000 0.990 472 PHE A CA 1
ATOM 7198 C C . PHE A 1 472 ? 23.372 -3.570 -2.633 1.000 0.990 472 PHE A C 1
ATOM 7199 O O . PHE A 1 472 ? 24.133 -4.177 -1.876 1.000 0.990 472 PHE A O 1
ATOM 7216 N N . GLU A 1 473 ? 22.284 -4.141 -3.163 1.000 0.980 473 GLU A N 1
ATOM 7217 C CA . GLU A 1 473 ? 21.889 -5.531 -2.909 1.000 0.980 473 GLU A CA 1
ATOM 7218 C C . GLU A 1 473 ? 23.002 -6.508 -3.305 1.000 0.980 473 GLU A C 1
ATOM 7219 O O . GLU A 1 473 ? 23.344 -7.382 -2.514 1.000 0.980 473 GLU A O 1
ATOM 7231 N N . GLN A 1 474 ? 23.618 -6.327 -4.480 1.000 0.980 474 GLN A N 1
ATOM 7232 C CA . GLN A 1 474 ? 24.696 -7.195 -4.972 1.000 0.980 474 GLN A CA 1
ATOM 7233 C C . GLN A 1 474 ? 26.035 -6.992 -4.245 1.000 0.980 474 GLN A C 1
ATOM 7234 O O . GLN A 1 474 ? 26.889 -7.877 -4.270 1.000 0.980 474 GLN A O 1
ATOM 7248 N N . ALA A 1 475 ? 26.236 -5.842 -3.598 1.000 0.980 475 ALA A N 1
ATOM 7249 C CA . ALA A 1 475 ? 27.452 -5.527 -2.847 1.000 0.980 475 ALA A CA 1
ATOM 7250 C C . ALA A 1 475 ? 27.376 -5.909 -1.359 1.000 0.980 475 ALA A C 1
ATOM 7251 O O . ALA A 1 475 ? 28.326 -5.677 -0.609 1.000 0.980 475 ALA A O 1
ATOM 7258 N N . THR A 1 476 ? 26.256 -6.477 -0.917 1.000 0.980 476 THR A N 1
ATOM 7259 C CA . THR A 1 476 ? 26.018 -6.882 0.470 1.000 0.980 476 THR A CA 1
ATOM 7260 C C . THR A 1 476 ? 25.338 -8.250 0.520 1.000 0.980 476 THR A C 1
ATOM 7261 O O . THR A 1 476 ? 25.015 -8.843 -0.505 1.000 0.980 476 THR A O 1
ATOM 7272 N N . ASP A 1 477 ? 25.105 -8.763 1.728 1.000 0.970 477 ASP A N 1
ATOM 7273 C CA . ASP A 1 477 ? 24.446 -10.058 1.940 1.000 0.970 477 ASP A CA 1
ATOM 7274 C C . ASP A 1 477 ? 23.113 -9.935 2.694 1.000 0.970 477 ASP A C 1
ATOM 7275 O O . ASP A 1 477 ? 22.517 -10.943 3.066 1.000 0.970 477 ASP A O 1
ATOM 7284 N N . HIS A 1 478 ? 22.614 -8.713 2.923 1.000 0.970 478 HIS A N 1
ATOM 7285 C CA . HIS A 1 478 ? 21.406 -8.487 3.727 1.000 0.970 478 HIS A CA 1
ATOM 7286 C C . HIS A 1 478 ? 20.175 -9.208 3.162 1.000 0.970 478 HIS A C 1
ATOM 7287 O O . HIS A 1 478 ? 19.417 -9.806 3.919 1.000 0.970 478 HIS A O 1
ATOM 7301 N N . HIS A 1 479 ? 20.029 -9.226 1.835 1.000 0.930 479 HIS A N 1
ATOM 7302 C CA . HIS A 1 479 ? 18.940 -9.905 1.122 1.000 0.930 479 HIS A CA 1
ATOM 7303 C C . HIS A 1 479 ? 18.972 -11.442 1.243 1.000 0.930 479 HIS A C 1
ATOM 7304 O O . HIS A 1 479 ? 17.999 -12.111 0.902 1.000 0.930 479 HIS A O 1
ATOM 7318 N N . LYS A 1 480 ? 20.087 -12.027 1.707 1.000 0.940 480 LYS A N 1
ATOM 7319 C CA . LYS A 1 480 ? 20.245 -13.483 1.872 1.000 0.940 480 LYS A CA 1
ATOM 7320 C C . LYS A 1 480 ? 19.749 -13.982 3.228 1.000 0.940 480 LYS A C 1
ATOM 7321 O O . LYS A 1 480 ? 19.539 -15.185 3.384 1.000 0.940 480 LYS A O 1
ATOM 7340 N N . ALA A 1 481 ? 19.598 -13.087 4.205 1.000 0.950 481 ALA A N 1
ATOM 7341 C CA . ALA A 1 481 ? 19.124 -13.432 5.536 1.000 0.950 481 ALA A CA 1
ATOM 7342 C C . ALA A 1 481 ? 17.629 -13.788 5.507 1.000 0.950 481 ALA A C 1
ATOM 7343 O O . ALA A 1 481 ? 16.864 -13.247 4.709 1.000 0.950 481 ALA A O 1
ATOM 7350 N N . LYS A 1 482 ? 17.220 -14.726 6.368 1.000 0.940 482 LYS A N 1
ATOM 7351 C CA . LYS A 1 482 ? 15.849 -15.246 6.404 1.000 0.940 482 LYS A CA 1
ATOM 7352 C C . LYS A 1 482 ? 15.369 -15.456 7.837 1.000 0.940 482 LYS A C 1
ATOM 7353 O O . LYS A 1 482 ? 16.188 -15.803 8.689 1.000 0.940 482 LYS A O 1
ATOM 7372 N N . PRO A 1 483 ? 14.057 -15.314 8.076 1.000 0.960 483 PRO A N 1
ATOM 7373 C CA . PRO A 1 483 ? 13.448 -15.714 9.335 1.000 0.960 483 PRO A CA 1
ATOM 7374 C C . PRO A 1 483 ? 13.511 -17.238 9.526 1.000 0.960 483 PRO A C 1
ATOM 7375 O O . PRO A 1 483 ? 13.362 -18.003 8.568 1.000 0.960 483 PRO A O 1
ATOM 7386 N N . GLU A 1 484 ? 13.684 -17.684 10.771 1.000 0.900 484 GLU A N 1
ATOM 7387 C CA . GLU A 1 484 ? 13.550 -19.095 11.155 1.000 0.900 484 GLU A CA 1
ATOM 7388 C C . GLU A 1 484 ? 12.103 -19.371 11.607 1.000 0.900 484 GLU A C 1
ATOM 7389 O O . GLU A 1 484 ? 11.668 -18.853 12.636 1.000 0.900 484 GLU A O 1
ATOM 7401 N N . LEU A 1 485 ? 11.353 -20.176 10.837 1.000 0.910 485 LEU A N 1
ATOM 7402 C CA . LEU A 1 485 ? 9.927 -20.485 11.067 1.000 0.910 485 LEU A CA 1
ATOM 7403 C C . LEU A 1 485 ? 9.614 -21.979 11.134 1.000 0.910 485 LEU A C 1
ATOM 7404 O O . LEU A 1 485 ? 10.148 -22.722 10.276 1.000 0.910 485 LEU A O 1
ATOM 7421 N N . MET B 2 1 ? -6.427 28.120 20.375 1.000 0.460 1 MET B N 1
ATOM 7422 C CA . MET B 2 1 ? -6.607 26.661 20.339 1.000 0.460 1 MET B CA 1
ATOM 7423 C C . MET B 2 1 ? -8.076 26.400 20.181 1.000 0.460 1 MET B C 1
ATOM 7424 O O . MET B 2 1 ? -8.849 26.736 21.076 1.000 0.460 1 MET B O 1
ATOM 7440 N N . SER B 2 2 ? -8.451 25.908 19.012 1.000 0.540 2 SER B N 1
ATOM 7441 C CA . SER B 2 2 ? -9.788 25.364 18.838 1.000 0.540 2 SER B CA 1
ATOM 7442 C C . SER B 2 2 ? -9.841 24.042 19.609 1.000 0.540 2 SER B C 1
ATOM 7443 O O . SER B 2 2 ? -8.940 23.228 19.468 1.000 0.540 2 SER B O 1
ATOM 7451 N N . ARG B 2 3 ? -10.808 23.872 20.515 1.000 0.740 3 ARG B N 1
ATOM 7452 C CA . ARG B 2 3 ? -11.060 22.573 21.150 1.000 0.740 3 ARG B CA 1
ATOM 7453 C C . ARG B 2 3 ? -12.303 21.990 20.524 1.000 0.740 3 ARG B C 1
ATOM 7454 O O . ARG B 2 3 ? -13.303 22.705 20.456 1.000 0.740 3 ARG B O 1
ATOM 7475 N N . ILE B 2 4 ? -12.241 20.730 20.107 1.000 0.860 4 ILE B N 1
ATOM 7476 C CA . ILE B 2 4 ? -13.429 20.041 19.609 1.000 0.860 4 ILE B CA 1
ATOM 7477 C C . ILE B 2 4 ? -14.260 19.557 20.798 1.000 0.860 4 ILE B C 1
ATOM 7478 O O . ILE B 2 4 ? -13.769 18.921 21.730 1.000 0.860 4 ILE B O 1
ATOM 7494 N N . SER B 2 5 ? -15.536 19.906 20.802 1.000 0.910 5 SER B N 1
ATOM 7495 C CA . SER B 2 5 ? -16.483 19.484 21.829 1.000 0.910 5 SER B CA 1
ATOM 7496 C C . SER B 2 5 ? -17.123 18.133 21.498 1.000 0.910 5 SER B C 1
ATOM 7497 O O . SER B 2 5 ? -17.190 17.717 20.341 1.000 0.910 5 SER B O 1
ATOM 7505 N N . ILE B 2 6 ? -17.686 17.471 22.517 1.000 0.940 6 ILE B N 1
ATOM 7506 C CA . ILE B 2 6 ? -18.482 16.242 22.332 1.000 0.940 6 ILE B CA 1
ATOM 7507 C C . ILE B 2 6 ? -19.658 16.456 21.369 1.000 0.940 6 ILE B C 1
ATOM 7508 O O . ILE B 2 6 ? -20.016 15.556 20.612 1.000 0.940 6 ILE B O 1
ATOM 7524 N N . GLU B 2 7 ? -20.258 17.649 21.392 1.000 0.940 7 GLU B N 1
ATOM 7525 C CA . GLU B 2 7 ? -21.371 18.011 20.511 1.000 0.940 7 GLU B CA 1
ATOM 7526 C C . GLU B 2 7 ? -20.909 18.153 19.059 1.000 0.940 7 GLU B C 1
ATOM 7527 O O . GLU B 2 7 ? -21.562 17.642 18.149 1.000 0.940 7 GLU B O 1
ATOM 7539 N N . GLU B 2 8 ? -19.746 18.763 18.824 1.000 0.930 8 GLU B N 1
ATOM 7540 C CA . GLU B 2 8 ? -19.150 18.814 17.488 1.000 0.930 8 GLU B CA 1
ATOM 7541 C C . GLU B 2 8 ? -18.783 17.415 16.976 1.000 0.930 8 GLU B C 1
ATOM 7542 O O . GLU B 2 8 ? -19.076 17.112 15.821 1.000 0.930 8 GLU B O 1
ATOM 7554 N N . VAL B 2 9 ? -18.237 16.524 17.818 1.000 0.950 9 VAL B N 1
ATOM 7555 C CA . VAL B 2 9 ? -17.957 15.123 17.433 1.000 0.950 9 VAL B CA 1
ATOM 7556 C C . VAL B 2 9 ? -19.229 14.394 17.010 1.000 0.950 9 VAL B C 1
ATOM 7557 O O . VAL B 2 9 ? -19.253 13.738 15.967 1.000 0.950 9 VAL B O 1
ATOM 7570 N N . LYS B 2 10 ? -20.319 14.548 17.766 1.000 0.960 10 LYS B N 1
ATOM 7571 C CA . LYS B 2 10 ? -21.627 13.980 17.407 1.000 0.960 10 LYS B CA 1
ATOM 7572 C C . LYS B 2 10 ? -22.177 14.572 16.113 1.000 0.960 10 LYS B C 1
ATOM 7573 O O . LYS B 2 10 ? -22.712 13.837 15.281 1.000 0.960 10 LYS B O 1
ATOM 7592 N N . HIS B 2 11 ? -22.027 15.880 15.910 1.000 0.950 11 HIS B N 1
ATOM 7593 C CA . HIS B 2 11 ? -22.440 16.539 14.676 1.000 0.950 11 HIS B CA 1
ATOM 7594 C C . HIS B 2 11 ? -21.647 16.023 13.464 1.000 0.950 11 HIS B C 1
ATOM 7595 O O . HIS B 2 11 ? -22.243 15.661 12.449 1.000 0.950 11 HIS B O 1
ATOM 7609 N N . VAL B 2 12 ? -20.321 15.902 13.581 1.000 0.960 12 VAL B N 1
ATOM 7610 C CA . VAL B 2 12 ? -19.446 15.336 12.542 1.000 0.960 12 VAL B CA 1
ATOM 7611 C C . VAL B 2 12 ? -19.813 13.880 12.249 1.000 0.960 12 VAL B C 1
ATOM 7612 O O . VAL B 2 12 ? -19.923 13.509 11.081 1.000 0.960 12 VAL B O 1
ATOM 7625 N N . ALA B 2 13 ? -20.080 13.065 13.272 1.000 0.970 13 ALA B N 1
ATOM 7626 C CA . ALA B 2 13 ? -20.538 11.687 13.092 1.000 0.970 13 ALA B CA 1
ATOM 7627 C C . ALA B 2 13 ? -21.881 11.626 12.345 1.000 0.970 13 ALA B C 1
ATOM 7628 O O . ALA B 2 13 ? -22.058 10.820 11.428 1.000 0.970 13 ALA B O 1
ATOM 7635 N N . HIS B 2 14 ? -22.808 12.541 12.643 1.000 0.960 14 HIS B N 1
ATOM 7636 C CA . HIS B 2 14 ? -24.051 12.669 11.888 1.000 0.960 14 HIS B CA 1
ATOM 7637 C C . HIS B 2 14 ? -23.809 13.027 10.412 1.000 0.960 14 HIS B C 1
ATOM 7638 O O . HIS B 2 14 ? -24.411 12.396 9.531 1.000 0.960 14 HIS B O 1
ATOM 7652 N N . LEU B 2 15 ? -22.923 13.992 10.128 1.000 0.950 15 LEU B N 1
ATOM 7653 C CA . LEU B 2 15 ? -22.531 14.366 8.762 1.000 0.950 15 LEU B CA 1
ATOM 7654 C C . LEU B 2 15 ? -21.898 13.186 8.011 1.000 0.950 15 LEU B C 1
ATOM 7655 O O . LEU B 2 15 ? -22.249 12.939 6.860 1.000 0.950 15 LEU B O 1
ATOM 7671 N N . ALA B 2 16 ? -21.053 12.406 8.686 1.000 0.970 16 ALA B N 1
ATOM 7672 C CA . ALA B 2 16 ? -20.393 11.214 8.152 1.000 0.970 16 ALA B CA 1
ATOM 7673 C C . ALA B 2 16 ? -21.296 9.965 8.059 1.000 0.970 16 ALA B C 1
ATOM 7674 O O . ALA B 2 16 ? -20.829 8.898 7.639 1.000 0.970 16 ALA B O 1
ATOM 7681 N N . ARG B 2 17 ? -22.569 10.082 8.476 1.000 0.970 17 ARG B N 1
ATOM 7682 C CA . ARG B 2 17 ? -23.533 8.975 8.603 1.000 0.970 17 ARG B CA 1
ATOM 7683 C C . ARG B 2 17 ? -22.956 7.818 9.416 1.000 0.970 17 ARG B C 1
ATOM 7684 O O . ARG B 2 17 ? -22.957 6.680 8.969 1.000 0.970 17 ARG B O 1
ATOM 7705 N N . LEU B 2 18 ? -22.441 8.120 10.599 1.000 0.970 18 LEU B N 1
ATOM 7706 C CA . LEU B 2 18 ? -21.866 7.148 11.516 1.000 0.970 18 LEU B CA 1
ATOM 7707 C C . LEU B 2 18 ? -22.625 7.214 12.842 1.000 0.970 18 LEU B C 1
ATOM 7708 O O . LEU B 2 18 ? -22.660 8.268 13.478 1.000 0.970 18 LEU B O 1
ATOM 7724 N N . ALA B 2 19 ? -23.265 6.115 13.245 1.000 0.960 19 ALA B N 1
ATOM 7725 C CA . ALA B 2 19 ? -23.713 5.999 14.628 1.000 0.960 19 ALA B CA 1
ATOM 7726 C C . ALA B 2 19 ? -22.482 5.828 15.525 1.000 0.960 19 ALA B C 1
ATOM 7727 O O . ALA B 2 19 ? -21.566 5.073 15.205 1.000 0.960 19 ALA B O 1
ATOM 7734 N N . ILE B 2 20 ? -22.466 6.560 16.631 1.000 0.960 20 ILE B N 1
ATOM 7735 C CA . ILE B 2 20 ? -21.445 6.439 17.663 1.000 0.960 20 ILE B CA 1
ATOM 7736 C C . ILE B 2 20 ? -22.134 6.351 19.015 1.000 0.960 20 ILE B C 1
ATOM 7737 O O . ILE B 2 20 ? -23.128 7.036 19.270 1.000 0.960 20 ILE B O 1
ATOM 7753 N N . THR B 2 21 ? -21.607 5.495 19.875 1.000 0.950 21 THR B N 1
ATOM 7754 C CA . THR B 2 21 ? -22.009 5.425 21.280 1.000 0.950 21 THR B CA 1
ATOM 7755 C C . THR B 2 21 ? -21.487 6.640 22.051 1.000 0.950 21 THR B C 1
ATOM 7756 O O . THR B 2 21 ? -20.594 7.352 21.596 1.000 0.950 21 THR B O 1
ATOM 7767 N N . GLU B 2 22 ? -22.013 6.893 23.251 1.000 0.960 22 GLU B N 1
ATOM 7768 C CA . GLU B 2 22 ? -21.457 7.933 24.134 1.000 0.960 22 GLU B CA 1
ATOM 7769 C C . GLU B 2 22 ? -20.001 7.652 24.528 1.000 0.960 22 GLU B C 1
ATOM 7770 O O . GLU B 2 22 ? -19.192 8.570 24.678 1.000 0.960 22 GLU B O 1
ATOM 7782 N N . GLU B 2 23 ? -19.655 6.376 24.685 1.000 0.960 23 GLU B N 1
ATOM 7783 C CA . GLU B 2 23 ? -18.290 5.944 24.975 1.000 0.960 23 GLU B CA 1
ATOM 7784 C C . GLU B 2 23 ? -17.364 6.228 23.786 1.000 0.960 23 GLU B C 1
ATOM 7785 O O . GLU B 2 23 ? -16.317 6.850 23.969 1.000 0.960 23 GLU B O 1
ATOM 7797 N N . GLU B 2 24 ? -17.782 5.882 22.563 1.000 0.950 24 GLU B N 1
ATOM 7798 C CA . GLU B 2 24 ? -17.068 6.258 21.337 1.000 0.950 24 GLU B CA 1
ATOM 7799 C C . GLU B 2 24 ? -16.983 7.780 21.174 1.000 0.950 24 GLU B C 1
ATOM 7800 O O . GLU B 2 24 ? -15.925 8.288 20.821 1.000 0.950 24 GLU B O 1
ATOM 7812 N N . ALA B 2 25 ? -18.048 8.530 21.470 1.000 0.960 25 ALA B N 1
ATOM 7813 C CA . ALA B 2 25 ? -18.047 9.987 21.365 1.000 0.960 25 ALA B CA 1
ATOM 7814 C C . ALA B 2 25 ? -16.986 10.617 22.277 1.000 0.960 25 ALA B C 1
ATOM 7815 O O . ALA B 2 25 ? -16.229 11.477 21.826 1.000 0.960 25 ALA B O 1
ATOM 7822 N N . LYS B 2 26 ? -16.875 10.163 23.533 1.000 0.950 26 LYS B N 1
ATOM 7823 C CA . LYS B 2 26 ? -15.800 10.587 24.446 1.000 0.950 26 LYS B CA 1
ATOM 7824 C C . LYS B 2 26 ? -14.421 10.230 23.900 1.000 0.950 26 LYS B C 1
ATOM 7825 O O . LYS B 2 26 ? -13.579 11.116 23.778 1.000 0.950 26 LYS B O 1
ATOM 7844 N N . MET B 2 27 ? -14.219 8.964 23.528 1.000 0.930 27 MET B N 1
ATOM 7845 C CA . MET B 2 27 ? -12.945 8.475 22.993 1.000 0.930 27 MET B CA 1
ATOM 7846 C C . MET B 2 27 ? -12.503 9.281 21.764 1.000 0.930 27 MET B C 1
ATOM 7847 O O . MET B 2 27 ? -11.357 9.718 21.673 1.000 0.930 27 MET B O 1
ATOM 7861 N N . PHE B 2 28 ? -13.415 9.509 20.823 1.000 0.950 28 PHE B N 1
ATOM 7862 C CA . PHE B 2 28 ? -13.131 10.262 19.612 1.000 0.950 28 PHE B CA 1
ATOM 7863 C C . PHE B 2 28 ? -12.957 11.754 19.869 1.000 0.950 28 PHE B C 1
ATOM 7864 O O . PHE B 2 28 ? -12.174 12.373 19.160 1.000 0.950 28 PHE B O 1
ATOM 7881 N N . THR B 2 29 ? -13.603 12.328 20.886 1.000 0.950 29 THR B N 1
ATOM 7882 C CA . THR B 2 29 ? -13.350 13.722 21.287 1.000 0.950 29 THR B CA 1
ATOM 7883 C C . THR B 2 29 ? -11.901 13.899 21.714 1.000 0.950 29 THR B C 1
ATOM 7884 O O . THR B 2 29 ? -11.222 14.759 21.170 1.000 0.950 29 THR B O 1
ATOM 7895 N N . GLU B 2 30 ? -11.387 13.046 22.601 1.000 0.930 30 GLU B N 1
ATOM 7896 C CA . GLU B 2 30 ? -9.988 13.131 23.046 1.000 0.930 30 GLU B CA 1
ATOM 7897 C C . GLU B 2 30 ? -8.996 12.881 21.898 1.000 0.930 30 GLU B C 1
ATOM 7898 O O . GLU B 2 30 ? -8.023 13.618 21.734 1.000 0.930 30 GLU B O 1
ATOM 7910 N N . GLN B 2 31 ? -9.259 11.874 21.059 1.000 0.920 31 GLN B N 1
ATOM 7911 C CA . GLN B 2 31 ? -8.376 11.523 19.942 1.000 0.920 31 GLN B CA 1
ATOM 7912 C C . GLN B 2 31 ? -8.371 12.587 18.837 1.000 0.920 31 GLN B C 1
ATOM 7913 O O . GLN B 2 31 ? -7.304 12.949 18.342 1.000 0.920 31 GLN B O 1
ATOM 7927 N N . LEU B 2 32 ? -9.540 13.101 18.441 1.000 0.940 32 LEU B N 1
ATOM 7928 C CA . LEU B 2 32 ? -9.636 14.150 17.426 1.000 0.940 32 LEU B CA 1
ATOM 7929 C C . LEU B 2 32 ? -9.046 15.465 17.940 1.000 0.940 32 LEU B C 1
ATOM 7930 O O . LEU B 2 32 ? -8.327 16.103 17.179 1.000 0.940 32 LEU B O 1
ATOM 7946 N N . ASP B 2 33 ? -9.263 15.838 19.208 1.000 0.930 33 ASP B N 1
ATOM 7947 C CA . ASP B 2 33 ? -8.668 17.051 19.795 1.000 0.930 33 ASP B CA 1
ATOM 7948 C C . ASP B 2 33 ? -7.133 16.999 19.735 1.000 0.930 33 ASP B C 1
ATOM 7949 O O . ASP B 2 33 ? -6.489 17.976 19.349 1.000 0.930 33 ASP B O 1
ATOM 7958 N N . SER B 2 34 ? -6.543 15.830 20.021 1.000 0.920 34 SER B N 1
ATOM 7959 C CA . SER B 2 34 ? -5.094 15.611 19.947 1.000 0.920 34 SER B CA 1
ATOM 7960 C C . SER B 2 34 ? -4.555 15.692 18.514 1.000 0.920 34 SER B C 1
ATOM 7961 O O . SER B 2 34 ? -3.574 16.394 18.264 1.000 0.920 34 SER B O 1
ATOM 7969 N N . ILE B 2 35 ? -5.222 15.046 17.549 1.000 0.920 35 ILE B N 1
ATOM 7970 C CA . ILE B 2 35 ? -4.800 15.068 16.138 1.000 0.920 35 ILE B CA 1
ATOM 7971 C C . ILE B 2 35 ? -4.976 16.464 15.524 1.000 0.920 35 ILE B C 1
ATOM 7972 O O . ILE B 2 35 ? -4.117 16.916 14.770 1.000 0.920 35 ILE B O 1
ATOM 7988 N N . ILE B 2 36 ? -6.060 17.169 15.858 1.000 0.920 36 ILE B N 1
ATOM 7989 C CA . ILE B 2 36 ? -6.309 18.541 15.396 1.000 0.920 36 ILE B CA 1
ATOM 7990 C C . ILE B 2 36 ? -5.269 19.492 15.992 1.000 0.920 36 ILE B C 1
ATOM 7991 O O . ILE B 2 36 ? -4.689 20.282 15.251 1.000 0.920 36 ILE B O 1
ATOM 8007 N N . SER B 2 37 ? -4.984 19.379 17.293 1.000 0.910 37 SER B N 1
ATOM 8008 C CA . SER B 2 37 ? -3.943 20.173 17.958 1.000 0.910 37 SER B CA 1
ATOM 8009 C C . SER B 2 37 ? -2.565 19.930 17.345 1.000 0.910 37 SER B C 1
ATOM 8010 O O . SER B 2 37 ? -1.816 20.879 17.137 1.000 0.910 37 SER B O 1
ATOM 8018 N N . PHE B 2 38 ? -2.239 18.678 17.006 1.000 0.920 38 PHE B N 1
ATOM 8019 C CA . PHE B 2 38 ? -1.016 18.361 16.273 1.000 0.920 38 PHE B CA 1
ATOM 8020 C C . PHE B 2 38 ? -1.018 19.009 14.881 1.000 0.920 38 PHE B C 1
ATOM 8021 O O . PHE B 2 38 ? -0.051 19.657 14.500 1.000 0.920 38 PHE B O 1
ATOM 8038 N N . ALA B 2 39 ? -2.130 18.928 14.146 1.000 0.930 39 ALA B N 1
ATOM 8039 C CA . ALA B 2 39 ? -2.252 19.517 12.816 1.000 0.930 39 ALA B CA 1
ATOM 8040 C C . ALA B 2 39 ? -2.223 21.059 12.793 1.000 0.930 39 ALA B C 1
ATOM 8041 O O . ALA B 2 39 ? -1.938 21.646 11.745 1.000 0.930 39 ALA B O 1
ATOM 8048 N N . GLU B 2 40 ? -2.472 21.735 13.922 1.000 0.920 40 GLU B N 1
ATOM 8049 C CA . GLU B 2 40 ? -2.302 23.189 14.038 1.000 0.920 40 GLU B CA 1
ATOM 8050 C C . GLU B 2 40 ? -0.831 23.625 13.835 1.000 0.920 40 GLU B C 1
ATOM 8051 O O . GLU B 2 40 ? -0.614 24.796 13.515 1.000 0.920 40 GLU B O 1
ATOM 8063 N N . GLU B 2 41 ? 0.161 22.716 13.892 1.000 0.940 41 GLU B N 1
ATOM 8064 C CA . GLU B 2 41 ? 1.571 23.001 13.540 1.000 0.940 41 GLU B CA 1
ATOM 8065 C C . GLU B 2 41 ? 1.726 23.552 12.113 1.000 0.940 41 GLU B C 1
ATOM 8066 O O . GLU B 2 41 ? 2.623 24.342 11.817 1.000 0.940 41 GLU B O 1
ATOM 8078 N N . LEU B 2 42 ? 0.808 23.193 11.208 1.000 0.970 42 LEU B N 1
ATOM 8079 C CA . LEU B 2 42 ? 0.825 23.678 9.831 1.000 0.970 42 LEU B CA 1
ATOM 8080 C C . LEU B 2 42 ? 0.643 25.202 9.758 1.000 0.970 42 LEU B C 1
ATOM 8081 O O . LEU B 2 42 ? 1.040 25.818 8.766 1.000 0.970 42 LEU B O 1
ATOM 8097 N N . ASN B 2 43 ? 0.074 25.833 10.792 1.000 0.940 43 ASN B N 1
ATOM 8098 C CA . ASN B 2 43 ? -0.082 27.287 10.869 1.000 0.940 43 ASN B CA 1
ATOM 8099 C C . ASN B 2 43 ? 1.252 28.033 11.011 1.000 0.940 43 ASN B C 1
ATOM 8100 O O . ASN B 2 43 ? 1.307 29.216 10.679 1.000 0.940 43 ASN B O 1
ATOM 8111 N N . GLU B 2 44 ? 2.325 27.360 11.434 1.000 0.960 44 GLU B N 1
ATOM 8112 C CA . GLU B 2 44 ? 3.683 27.920 11.468 1.000 0.960 44 GLU B CA 1
ATOM 8113 C C . GLU B 2 44 ? 4.238 28.182 10.055 1.000 0.960 44 GLU B C 1
ATOM 8114 O O . GLU B 2 44 ? 5.128 29.014 9.867 1.000 0.960 44 GLU B O 1
ATOM 8126 N N . VAL B 2 45 ? 3.714 27.478 9.043 1.000 0.970 45 VAL B N 1
ATOM 8127 C CA . VAL B 2 45 ? 4.185 27.547 7.655 1.000 0.970 45 VAL B CA 1
ATOM 8128 C C . VAL B 2 45 ? 3.516 28.707 6.919 1.000 0.970 45 VAL B C 1
ATOM 8129 O O . VAL B 2 45 ? 2.289 28.745 6.798 1.000 0.970 45 VAL B O 1
ATOM 8142 N N . ASN B 2 46 ? 4.296 29.630 6.347 1.000 0.960 46 ASN B N 1
ATOM 8143 C CA . ASN B 2 46 ? 3.747 30.672 5.474 1.000 0.960 46 ASN B CA 1
ATOM 8144 C C . ASN B 2 46 ? 3.298 30.067 4.135 1.000 0.960 46 ASN B C 1
ATOM 8145 O O . ASN B 2 46 ? 4.095 29.486 3.400 1.000 0.960 46 ASN B O 1
ATOM 8156 N N . THR B 2 47 ? 2.016 30.234 3.810 1.000 0.960 47 THR B N 1
ATOM 8157 C CA . THR B 2 47 ? 1.392 29.664 2.608 1.000 0.960 47 THR B CA 1
ATOM 8158 C C . THR B 2 47 ? 0.606 30.690 1.786 1.000 0.960 47 THR B C 1
ATOM 8159 O O . THR B 2 47 ? -0.285 30.319 1.017 1.000 0.960 47 THR B O 1
ATOM 8170 N N . ASP B 2 48 ? 0.859 31.984 1.961 1.000 0.940 48 ASP B N 1
ATOM 8171 C CA . ASP B 2 48 ? 0.015 33.025 1.359 1.000 0.940 48 ASP B CA 1
ATOM 8172 C C . ASP B 2 48 ? 0.086 33.000 -0.172 1.000 0.940 48 ASP B C 1
ATOM 8173 O O . ASP B 2 48 ? -0.946 32.901 -0.833 1.000 0.940 48 ASP B O 1
ATOM 8182 N N . ASN B 2 49 ? 1.298 32.944 -0.730 1.000 0.950 49 ASN B N 1
ATOM 8183 C CA . ASN B 2 49 ? 1.552 32.863 -2.176 1.000 0.950 49 ASN B CA 1
ATOM 8184 C C . ASN B 2 49 ? 1.882 31.435 -2.641 1.000 0.950 49 ASN B C 1
ATOM 8185 O O . ASN B 2 49 ? 2.697 31.238 -3.542 1.000 0.950 49 ASN B O 1
ATOM 8196 N N . VAL B 2 50 ? 1.289 30.432 -1.990 1.000 0.970 50 VAL B N 1
ATOM 8197 C CA . VAL B 2 50 ? 1.476 29.020 -2.340 1.000 0.970 50 VAL B CA 1
ATOM 8198 C C . VAL B 2 50 ? 0.178 28.478 -2.921 1.000 0.970 50 VAL B C 1
ATOM 8199 O O . VAL B 2 50 ? -0.834 28.390 -2.223 1.000 0.970 50 VAL B O 1
ATOM 8212 N N . GLU B 2 51 ? 0.215 28.113 -4.200 1.000 0.950 51 GLU B N 1
ATOM 8213 C CA . GLU B 2 51 ? -0.889 27.402 -4.844 1.000 0.950 51 GLU B CA 1
ATOM 8214 C C . GLU B 2 51 ? -1.006 25.982 -4.263 1.000 0.950 51 GLU B C 1
ATOM 8215 O O . GLU B 2 51 ? 0.016 25.326 -4.034 1.000 0.950 51 GLU B O 1
ATOM 8227 N N . PRO B 2 52 ? -2.224 25.487 -3.991 1.000 0.960 52 PRO B N 1
ATOM 8228 C CA . PRO B 2 52 ? -2.431 24.160 -3.421 1.000 0.960 52 PRO B CA 1
ATOM 8229 C C . PRO B 2 52 ? -2.119 23.043 -4.431 1.000 0.960 52 PRO B C 1
ATOM 8230 O O . PRO B 2 52 ? -2.506 23.115 -5.595 1.000 0.960 52 PRO B O 1
ATOM 8241 N N . THR B 2 53 ? -1.479 21.962 -3.974 1.000 0.950 53 THR B N 1
ATOM 8242 C CA . THR B 2 53 ? -1.270 20.744 -4.775 1.000 0.950 53 THR B CA 1
ATOM 8243 C C . THR B 2 53 ? -2.418 19.766 -4.542 1.000 0.950 53 THR B C 1
ATOM 8244 O O . THR B 2 53 ? -2.436 19.024 -3.559 1.000 0.950 53 THR B O 1
ATOM 8255 N N . THR B 2 54 ? -3.375 19.744 -5.469 1.000 0.890 54 THR B N 1
ATOM 8256 C CA . THR B 2 54 ? -4.455 18.741 -5.508 1.000 0.890 54 THR B CA 1
ATOM 8257 C C . THR B 2 54 ? -3.981 17.436 -6.155 1.000 0.890 54 THR B C 1
ATOM 8258 O O . THR B 2 54 ? -4.286 16.345 -5.678 1.000 0.890 54 THR B O 1
ATOM 8269 N N . HIS B 2 55 ? -3.172 17.552 -7.211 1.000 0.860 55 HIS B N 1
ATOM 8270 C CA . HIS B 2 55 ? -2.527 16.445 -7.906 1.000 0.860 55 HIS B CA 1
ATOM 8271 C C . HIS B 2 55 ? -1.047 16.732 -8.141 1.000 0.860 55 HIS B C 1
ATOM 8272 O O . HIS B 2 55 ? -0.660 17.823 -8.554 1.000 0.860 55 HIS B O 1
ATOM 8286 N N . VAL B 2 56 ? -0.219 15.718 -7.887 1.000 0.900 56 VAL B N 1
ATOM 8287 C CA . VAL B 2 56 ? 1.244 15.779 -8.049 1.000 0.900 56 VAL B CA 1
ATOM 8288 C C . VAL B 2 56 ? 1.675 15.799 -9.513 1.000 0.900 56 VAL B C 1
ATOM 8289 O O . VAL B 2 56 ? 2.725 16.352 -9.833 1.000 0.900 56 VAL B O 1
ATOM 8302 N N . LEU B 2 57 ? 0.853 15.243 -10.406 1.000 0.820 57 LEU B N 1
ATOM 8303 C CA . LEU B 2 57 ? 1.057 15.294 -11.847 1.000 0.820 57 LEU B CA 1
ATOM 8304 C C . LEU B 2 57 ? 0.339 16.505 -12.441 1.000 0.820 57 LEU B C 1
ATOM 8305 O O . LEU B 2 57 ? -0.824 16.771 -12.131 1.000 0.820 57 LEU B O 1
ATOM 8321 N N . LYS B 2 58 ? 1.002 17.205 -13.367 1.000 0.780 58 LYS B N 1
ATOM 8322 C CA . LYS B 2 58 ? 0.357 18.239 -14.186 1.000 0.780 58 LYS B CA 1
ATOM 8323 C C . LYS B 2 58 ? -0.537 17.579 -15.228 1.000 0.780 58 LYS B C 1
ATOM 8324 O O . LYS B 2 58 ? -0.118 17.342 -16.358 1.000 0.780 58 LYS B O 1
ATOM 8343 N N . MET B 2 59 ? -1.765 17.275 -14.835 1.000 0.720 59 MET B N 1
ATOM 8344 C CA . MET B 2 59 ? -2.737 16.643 -15.716 1.000 0.720 59 MET B CA 1
ATOM 8345 C C . MET B 2 59 ? -3.647 17.679 -16.366 1.000 0.720 59 MET B C 1
ATOM 8346 O O . MET B 2 59 ? -4.000 18.701 -15.778 1.000 0.720 59 MET B O 1
ATOM 8360 N N . LYS B 2 60 ? -4.019 17.396 -17.612 1.000 0.740 60 LYS B N 1
ATOM 8361 C CA . LYS B 2 60 ? -5.133 18.056 -18.292 1.000 0.740 60 LYS B CA 1
ATOM 8362 C C . LYS B 2 60 ? -6.371 17.179 -18.130 1.000 0.740 60 LYS B C 1
ATOM 8363 O O . LYS B 2 60 ? -6.236 15.983 -17.887 1.000 0.740 60 LYS B O 1
ATOM 8382 N N . ASN B 2 61 ? -7.555 17.764 -18.284 1.000 0.770 61 ASN B N 1
ATOM 8383 C CA . ASN B 2 61 ? -8.814 17.023 -18.215 1.000 0.770 61 ASN B CA 1
ATOM 8384 C C . ASN B 2 61 ? -8.775 15.803 -19.142 1.000 0.770 61 ASN B C 1
ATOM 8385 O O . ASN B 2 61 ? -8.544 15.944 -20.344 1.000 0.770 61 ASN B O 1
ATOM 8396 N N . VAL B 2 62 ? -9.003 14.622 -18.570 1.000 0.810 62 VAL B N 1
ATOM 8397 C CA . VAL B 2 62 ? -9.108 13.371 -19.318 1.000 0.810 62 VAL B CA 1
ATOM 8398 C C . VAL B 2 62 ? -10.576 13.172 -19.670 1.000 0.810 62 VAL B C 1
ATOM 8399 O O . VAL B 2 62 ? -11.411 12.991 -18.787 1.000 0.810 62 VAL B O 1
ATOM 8412 N N . MET B 2 63 ? -10.887 13.263 -20.962 1.000 0.840 63 MET B N 1
ATOM 8413 C CA . MET B 2 63 ? -12.243 13.119 -21.493 1.000 0.840 63 MET B CA 1
ATOM 8414 C C . MET B 2 63 ? -12.418 11.730 -22.116 1.000 0.840 63 MET B C 1
ATOM 8415 O O . MET B 2 63 ? -11.461 11.144 -22.621 1.000 0.840 63 MET B O 1
ATOM 8429 N N . ARG B 2 64 ? -13.651 11.223 -22.101 1.000 0.840 64 ARG B N 1
ATOM 8430 C CA . ARG B 2 64 ? -14.063 10.003 -22.805 1.000 0.840 64 ARG B CA 1
ATOM 8431 C C . ARG B 2 64 ? -14.965 10.399 -23.972 1.000 0.840 64 ARG B C 1
ATOM 8432 O O . ARG B 2 64 ? -15.818 11.264 -23.783 1.000 0.840 64 ARG B O 1
ATOM 8453 N N . GLU B 2 65 ? -14.800 9.755 -25.128 1.000 0.870 65 GLU B N 1
ATOM 8454 C CA . GLU B 2 65 ? -15.757 9.866 -26.238 1.000 0.870 65 GLU B CA 1
ATOM 8455 C C . GLU B 2 65 ? -17.166 9.476 -25.764 1.000 0.870 65 GLU B C 1
ATOM 8456 O O . GLU B 2 65 ? -17.335 8.522 -24.991 1.000 0.870 65 GLU B O 1
ATOM 8468 N N . ASP B 2 66 ? -18.182 10.211 -26.217 1.000 0.910 66 ASP B N 1
ATOM 8469 C CA . ASP B 2 66 ? -19.582 9.978 -25.840 1.000 0.910 66 ASP B CA 1
ATOM 8470 C C . ASP B 2 66 ? -20.204 8.838 -26.664 1.000 0.910 66 ASP B C 1
ATOM 8471 O O . ASP B 2 66 ? -21.203 8.989 -27.364 1.000 0.910 66 ASP B O 1
ATOM 8480 N N . GLU B 2 67 ? -19.564 7.671 -26.609 1.000 0.930 67 GLU B N 1
ATOM 8481 C CA . GLU B 2 67 ? -20.055 6.434 -27.206 1.000 0.930 67 GLU B CA 1
ATOM 8482 C C . GLU B 2 67 ? -20.705 5.561 -26.129 1.000 0.930 67 GLU B C 1
ATOM 8483 O O . GLU B 2 67 ? -20.138 5.305 -25.053 1.000 0.930 67 GLU B O 1
ATOM 8495 N N . ALA B 2 68 ? -21.924 5.100 -26.410 1.000 0.910 68 ALA B N 1
ATOM 8496 C CA . ALA B 2 68 ? -22.659 4.219 -25.518 1.000 0.910 68 ALA B CA 1
ATOM 8497 C C . ALA B 2 68 ? -22.039 2.813 -25.518 1.000 0.910 68 ALA B C 1
ATOM 8498 O O . ALA B 2 68 ? -21.937 2.159 -26.554 1.000 0.910 68 ALA B O 1
ATOM 8505 N N . GLY B 2 69 ? -21.664 2.329 -24.334 1.000 0.880 69 GLY B N 1
ATOM 8506 C CA . GLY B 2 69 ? -21.247 0.944 -24.117 1.000 0.880 69 GLY B CA 1
ATOM 8507 C C . GLY B 2 69 ? -22.407 0.068 -23.649 1.000 0.880 69 GLY B C 1
ATOM 8508 O O . GLY B 2 69 ? -23.397 0.558 -23.101 1.000 0.880 69 GLY B O 1
ATOM 8512 N N . LYS B 2 70 ? -22.281 -1.253 -23.815 1.000 0.920 70 LYS B N 1
ATOM 8513 C CA . LYS B 2 70 ? -23.224 -2.201 -23.212 1.000 0.920 70 LYS B CA 1
ATOM 8514 C C . LYS B 2 70 ? -23.039 -2.192 -21.692 1.000 0.920 70 LYS B C 1
ATOM 8515 O O . LYS B 2 70 ? -21.932 -2.402 -21.205 1.000 0.920 70 LYS B O 1
ATOM 8534 N N . GLY B 2 71 ? -24.120 -1.943 -20.957 1.000 0.910 71 GLY B N 1
ATOM 8535 C CA . GLY B 2 71 ? -24.116 -2.019 -19.498 1.000 0.910 71 GLY B CA 1
ATOM 8536 C C . GLY B 2 71 ? -23.937 -3.448 -18.981 1.000 0.910 71 GLY B C 1
ATOM 8537 O O . GLY B 2 71 ? -24.017 -4.420 -19.738 1.000 0.910 71 GLY B O 1
ATOM 8541 N N . LEU B 2 72 ? -23.727 -3.564 -17.671 1.000 0.920 72 LEU B N 1
ATOM 8542 C CA . LEU B 2 72 ? -23.660 -4.855 -16.996 1.000 0.920 72 LEU B CA 1
ATOM 8543 C C . LEU B 2 72 ? -25.024 -5.566 -17.018 1.000 0.920 72 LEU B C 1
ATOM 8544 O O . LEU B 2 72 ? -26.064 -4.901 -16.945 1.000 0.920 72 LEU B O 1
ATOM 8560 N N . PRO B 2 73 ? -25.039 -6.908 -17.081 1.000 0.930 73 PRO B N 1
ATOM 8561 C CA . PRO B 2 73 ? -26.239 -7.685 -16.810 1.000 0.930 73 PRO B CA 1
ATOM 8562 C C . PRO B 2 73 ? -26.805 -7.350 -15.431 1.000 0.930 73 PRO B C 1
ATOM 8563 O O . PRO B 2 73 ? -26.057 -7.157 -14.474 1.000 0.930 73 PRO B O 1
ATOM 8574 N N . VAL B 2 74 ? -28.135 -7.336 -15.314 1.000 0.930 74 VAL B N 1
ATOM 8575 C CA . VAL B 2 74 ? -28.807 -7.085 -14.027 1.000 0.930 74 VAL B CA 1
ATOM 8576 C C . VAL B 2 74 ? -28.355 -8.093 -12.967 1.000 0.930 74 VAL B C 1
ATOM 8577 O O . VAL B 2 74 ? -28.183 -7.719 -11.814 1.000 0.930 74 VAL B O 1
ATOM 8590 N N . GLU B 2 75 ? -28.092 -9.340 -13.360 1.000 0.930 75 GLU B N 1
ATOM 8591 C CA . GLU B 2 75 ? -27.567 -10.383 -12.472 1.000 0.930 75 GLU B CA 1
ATOM 8592 C C . GLU B 2 75 ? -26.218 -9.991 -11.844 1.000 0.930 75 GLU B C 1
ATOM 8593 O O . GLU B 2 75 ? -26.071 -10.078 -10.628 1.000 0.930 75 GLU B O 1
ATOM 8605 N N . ASP B 2 76 ? -25.274 -9.455 -12.627 1.000 0.930 76 ASP B N 1
ATOM 8606 C CA . ASP B 2 76 ? -23.982 -8.975 -12.111 1.000 0.930 76 ASP B CA 1
ATOM 8607 C C . ASP B 2 76 ? -24.146 -7.726 -11.227 1.000 0.930 76 ASP B C 1
ATOM 8608 O O . ASP B 2 76 ? -23.457 -7.588 -10.215 1.000 0.930 76 ASP B O 1
ATOM 8617 N N . VAL B 2 77 ? -25.081 -6.826 -11.573 1.000 0.920 77 VAL B N 1
ATOM 8618 C CA . VAL B 2 77 ? -25.390 -5.619 -10.777 1.000 0.920 77 VAL B CA 1
ATOM 8619 C C . VAL B 2 77 ? -25.962 -5.990 -9.408 1.000 0.920 77 VAL B C 1
ATOM 8620 O O . VAL B 2 77 ? -25.654 -5.338 -8.412 1.000 0.920 77 VAL B O 1
ATOM 8633 N N . MET B 2 78 ? -26.790 -7.033 -9.360 1.000 0.940 78 MET B N 1
ATOM 8634 C CA . MET B 2 78 ? -27.477 -7.472 -8.146 1.000 0.940 78 MET B CA 1
ATOM 8635 C C . MET B 2 78 ? -26.671 -8.491 -7.340 1.000 0.940 78 MET B C 1
ATOM 8636 O O . MET B 2 78 ? -26.993 -8.699 -6.177 1.000 0.940 78 MET B O 1
ATOM 8650 N N . LYS B 2 79 ? -25.612 -9.088 -7.910 1.000 0.950 79 LYS B N 1
ATOM 8651 C CA . LYS B 2 79 ? -24.844 -10.193 -7.306 1.000 0.950 79 LYS B CA 1
ATOM 8652 C C . LYS B 2 79 ? -24.449 -9.950 -5.847 1.000 0.950 79 LYS B C 1
ATOM 8653 O O . LYS B 2 79 ? -24.493 -10.871 -5.042 1.000 0.950 79 LYS B O 1
ATOM 8672 N N . ASN B 2 80 ? -24.032 -8.726 -5.524 1.000 0.960 80 ASN B N 1
ATOM 8673 C CA . ASN B 2 80 ? -23.579 -8.367 -4.181 1.000 0.960 80 ASN B CA 1
ATOM 8674 C C . ASN B 2 80 ? -24.637 -7.621 -3.356 1.000 0.960 80 ASN B C 1
ATOM 8675 O O . ASN B 2 80 ? -24.383 -7.345 -2.187 1.000 0.960 80 ASN B O 1
ATOM 8686 N N . ALA B 2 81 ? -25.790 -7.272 -3.933 1.000 0.960 81 ALA B N 1
ATOM 8687 C CA . ALA B 2 81 ? -26.808 -6.495 -3.238 1.000 0.960 81 ALA B CA 1
ATOM 8688 C C . ALA B 2 81 ? -27.342 -7.294 -2.035 1.000 0.960 81 ALA B C 1
ATOM 8689 O O . ALA B 2 81 ? -27.887 -8.378 -2.240 1.000 0.960 81 ALA B O 1
ATOM 8696 N N . PRO B 2 82 ? -27.244 -6.772 -0.795 1.000 0.950 82 PRO B N 1
ATOM 8697 C CA . PRO B 2 82 ? -27.693 -7.513 0.387 1.000 0.950 82 PRO B CA 1
ATOM 8698 C C . PRO B 2 82 ? -29.196 -7.813 0.383 1.000 0.950 82 PRO B C 1
ATOM 8699 O O . PRO B 2 82 ? -29.638 -8.773 1.003 1.000 0.950 82 PRO B O 1
ATOM 8710 N N . ASP B 2 83 ? -29.986 -6.992 -0.315 1.000 0.940 83 ASP B N 1
ATOM 8711 C CA . ASP B 2 83 ? -31.417 -7.209 -0.507 1.000 0.940 83 ASP B CA 1
ATOM 8712 C C . ASP B 2 83 ? -31.861 -6.684 -1.875 1.000 0.940 83 ASP B C 1
ATOM 8713 O O . ASP B 2 83 ? -31.686 -5.504 -2.207 1.000 0.940 83 ASP B O 1
ATOM 8722 N N . HIS B 2 84 ? -32.464 -7.563 -2.669 1.000 0.940 84 HIS B N 1
ATOM 8723 C CA . HIS B 2 84 ? -32.999 -7.235 -3.979 1.000 0.940 84 HIS B CA 1
ATOM 8724 C C . HIS B 2 84 ? -34.281 -8.026 -4.256 1.000 0.940 84 HIS B C 1
ATOM 8725 O O . HIS B 2 84 ? -34.464 -9.155 -3.800 1.000 0.940 84 HIS B O 1
ATOM 8739 N N . LYS B 2 85 ? -35.184 -7.436 -5.040 1.000 0.930 85 LYS B N 1
ATOM 8740 C CA . LYS B 2 85 ? -36.427 -8.072 -5.486 1.000 0.930 85 LYS B CA 1
ATOM 8741 C C . LYS B 2 85 ? -36.730 -7.647 -6.916 1.000 0.930 85 LYS B C 1
ATOM 8742 O O . LYS B 2 85 ? -36.660 -6.465 -7.231 1.000 0.930 85 LYS B O 1
ATOM 8761 N N . ASP B 2 86 ? -37.052 -8.615 -7.771 1.000 0.930 86 ASP B N 1
ATOM 8762 C CA . ASP B 2 86 ? -37.478 -8.384 -9.160 1.000 0.930 86 ASP B CA 1
ATOM 8763 C C . ASP B 2 86 ? -36.502 -7.512 -9.979 1.000 0.930 86 ASP B C 1
ATOM 8764 O O . ASP B 2 86 ? -36.906 -6.701 -10.805 1.000 0.930 86 ASP B O 1
ATOM 8773 N N . GLY B 2 87 ? -35.196 -7.651 -9.729 1.000 0.930 87 GLY B N 1
ATOM 8774 C CA . GLY B 2 87 ? -34.164 -6.856 -10.405 1.000 0.930 87 GLY B CA 1
ATOM 8775 C C . GLY B 2 87 ? -34.012 -5.418 -9.892 1.000 0.930 87 GLY B C 1
ATOM 8776 O O . GLY B 2 87 ? -33.311 -4.632 -10.524 1.000 0.930 87 GLY B O 1
ATOM 8780 N N . TYR B 2 88 ? -34.624 -5.066 -8.758 1.000 0.940 88 TYR B N 1
ATOM 8781 C CA . TYR B 2 88 ? -34.435 -3.788 -8.066 1.000 0.940 88 TYR B CA 1
ATOM 8782 C C . TYR B 2 88 ? -33.760 -3.999 -6.702 1.000 0.940 88 TYR B C 1
ATOM 8783 O O . TYR B 2 88 ? -34.067 -4.960 -5.994 1.000 0.940 88 TYR B O 1
ATOM 8801 N N . ILE B 2 89 ? -32.867 -3.083 -6.305 1.000 0.940 89 ILE B N 1
ATOM 8802 C CA . ILE B 2 89 ? -32.274 -3.069 -4.956 1.000 0.940 89 ILE B CA 1
ATOM 8803 C C . ILE B 2 89 ? -33.323 -2.544 -3.979 1.000 0.940 89 ILE B C 1
ATOM 8804 O O . ILE B 2 89 ? -33.840 -1.439 -4.162 1.000 0.940 89 ILE B O 1
ATOM 8820 N N . ARG B 2 90 ? -33.627 -3.321 -2.937 1.000 0.910 90 ARG B N 1
ATOM 8821 C CA . ARG B 2 90 ? -34.617 -2.941 -1.929 1.000 0.910 90 ARG B CA 1
ATOM 8822 C C . ARG B 2 90 ? -33.927 -2.289 -0.732 1.000 0.910 90 ARG B C 1
ATOM 8823 O O . ARG B 2 90 ? -32.921 -2.778 -0.213 1.000 0.910 90 ARG B O 1
ATOM 8844 N N . VAL B 2 91 ? -34.487 -1.165 -0.308 1.000 0.900 91 VAL B N 1
ATOM 8845 C CA . VAL B 2 91 ? -34.060 -0.373 0.850 1.000 0.900 91 VAL B CA 1
ATOM 8846 C C . VAL B 2 91 ? -35.297 0.037 1.654 1.000 0.900 91 VAL B C 1
ATOM 8847 O O . VAL B 2 91 ? -36.396 0.032 1.088 1.000 0.900 91 VAL B O 1
ATOM 8860 N N . PRO B 2 92 ? -35.159 0.387 2.944 1.000 0.860 92 PRO B N 1
ATOM 8861 C CA . PRO B 2 92 ? -36.259 0.939 3.728 1.000 0.860 92 PRO B CA 1
ATOM 8862 C C . PRO B 2 92 ? -36.881 2.187 3.082 1.000 0.860 92 PRO B C 1
ATOM 8863 O O . PRO B 2 92 ? -36.212 2.929 2.356 1.000 0.860 92 PRO B O 1
ATOM 8874 N N . SER B 2 93 ? -38.167 2.416 3.369 1.000 0.760 93 SER B N 1
ATOM 8875 C CA . SER B 2 93 ? -38.887 3.637 2.986 1.000 0.760 93 SER B CA 1
ATOM 8876 C C . SER B 2 93 ? -38.169 4.882 3.533 1.000 0.760 93 SER B C 1
ATOM 8877 O O . SER B 2 93 ? -37.671 4.874 4.656 1.000 0.760 93 SER B O 1
ATOM 8885 N N . ILE B 2 94 ? -38.083 5.944 2.722 1.000 0.670 94 ILE B N 1
ATOM 8886 C CA . ILE B 2 94 ? -37.431 7.215 3.103 1.000 0.670 94 ILE B CA 1
ATOM 8887 C C . ILE B 2 94 ? -38.357 8.090 3.948 1.000 0.670 94 ILE B C 1
ATOM 8888 O O . ILE B 2 94 ? -37.891 8.846 4.796 1.000 0.670 94 ILE B O 1
ATOM 8904 N N . LEU B 2 95 ? -39.647 8.055 3.629 1.000 0.590 95 LEU B N 1
ATOM 8905 C CA . LEU B 2 95 ? -40.651 8.943 4.192 1.000 0.590 95 LEU B CA 1
ATOM 8906 C C . LEU B 2 95 ? -41.384 8.187 5.301 1.000 0.590 95 LEU B C 1
ATOM 8907 O O . LEU B 2 95 ? -42.147 7.272 4.993 1.000 0.590 95 LEU B O 1
ATOM 8923 N N . ASP B 2 96 ? -41.132 8.595 6.541 1.000 0.450 96 ASP B N 1
ATOM 8924 C CA . ASP B 2 96 ? -42.116 8.628 7.632 1.000 0.450 96 ASP B CA 1
ATOM 8925 C C . ASP B 2 96 ? -42.480 10.098 7.915 1.000 0.450 96 ASP B C 1
ATOM 8926 O O . ASP B 2 96 ? -41.632 10.980 7.617 1.000 0.450 96 ASP B O 1
#

B-factor: mean 0.95, std 0.06, range [0.45, 0.99]

Secondary structure (DSSP, 8-state):
--GGGS-HHHHHHHHHTTSS-HHHHHHHHHHHHHHHHHHH--EEEE-HHHHHHHHHHHHHHTTT-S---TTTT-EEEEETTB-BTTB---TT-GGGTT---SS--HHHHHHHHTT-EEEEEEP-SGGG--SSSTT-SS----BTTBTTB---SSSHHHHHHHHHTS-SEEEEEESSSTTHHHHHHHTSEEEE--TTTB--TTB--SSTTT-EEEEEESSHHHHHHHHHHHBS--TT-TTS-------TGGG-----TT-EEEEEGGGGSTTS-HHHHHHHHHHHHHHHHTT-EEEEE--GGGGGHHHHHHHHHHHHHHHHGGG-SSSSSS---S--SSHHHHHHHHHHHHS-HHHHHHHHHHHHHHSTTTTIIIIIHHHHHHHHHHHHHHHHHTT-SEEEEESSSSSPPBTTTTSS-HHHHHHTTTTTHHHHHHT--EEEEEEEEETTEEEEEEEE--TT-HHHHHHHHHHHHHTSSGGG-----/-----HHHHHHHHHHTT----HHHHHHHHHHHHHHHHHHGGGGGS--TT----S-SS-PPP-----PPPPPPPHHHHHTT-SSEETTEE----S--

Foldseek 3Di:
DQLLLDFQVVNVVCLLVVVDALLVQLVSLVVLCVVPCVLQVFADWFPNVQLNVLSVVLRVCSVVDPDAALQASFEEEEELLFADAQAQRQLLWQQRRPPHDNDGFLLVVLCVNSNYRYGHYTQFARNFQFFFSLNRNPDAGAALLDSQFGLTHGSSSQLRCQQSVSGQKYKDKWQQLRFQSSCQQNQWKGKFAFFLFFACGRRLDQQNLQIGMAMIGLALLNRLSSSLSRTADDPSHPRRDHDDRDNLNVLQPLQCAAAEEEEEVVLLDPLFDPVQNVLQVVLQVLLVVSHYDYDYDHLPLLVVLLLLSLQRSLLSRLVSCLPSQCPPHGDWDPPDPDSVCRRVVSCVVTHDDSSVVSNVSSCQCCDPPNVVVRNVVSLVSLVSLLVSVVVPVVPGFKYKHWSFSDHTDGPPPQPPDPVSRSSRSSNRRSCSSNSWMKMWHWRDDDPSTTTTMIITGGRVVVSSRSNSRSSSCVSDCSSVDGRDD/DDQQDLVNLVVVCVVVVHDDDPVRSVVCSVVVRVVVVVVCVCVVDDCPVPDDPPDPDPDDDDDDPPDDDDDDDLCVVCVPQPDDDPSGRDDDDPDD

Solvent-accessible surface area: 23768 Å² total; per-residue (Å²): 202,37,39,3,48,52,75,1,47,68,1,54,106,33,7,147,130,136,112,20,123,0,38,58,0,1,43,42,0,11,128,72,9,160,59,2,20,104,81,0,48,0,2,36,26,77,21,67,153,114,3,95,61,67,1,132,116,5,33,128,25,24,111,66,100,118,146,70,15,52,1,8,0,1,0,1,0,0,0,1,3,0,3,10,118,30,11,99,0,11,0,0,0,77,2,2,67,72,25,35,0,40,82,14,0,16,0,2,85,55,2,87,113,8,16,5,1,26,0,0,0,0,0,0,0,3,5,3,0,10,4,2,0,37,57,16,55,86,73,62,0,64,0,3,44,57,55,99,4,0,0,0,2,0,0,0,0,0,0,0,0,0,11,2,12,0,0,3,2,0,0,0,2,0,1,2,2,9,0,0,0,0,0,2,0,0,12,3,0,0,0,2,0,0,5,3,5,0,0,38,70,7,16,23,22,5,0,33,6,3,2,0,0,0,0,0,0,35,27,0,21,7,0,0,15,0,0,42,13,0,2,6,80,14,198,105,11,65,12,9,10,137,60,132,53,47,72,0,44,77,20,26,90,34,88,3,169,53,8,106,1,0,0,0,107,56,2,5,27,184,61,21,20,135,88,4,103,90,12,1,66,54,3,1,150,44,0,90,70,66,29,3,76,83,104,106,17,41,1,72,36,10,112,22,0,13,1,0,8,6,2,1,0,0,1,24,0,13,64,20,0,61,122,9,15,1,20,98,51,2,40,39,7,142,107,30,139,46,23,88,48,5,51,45,63,0,7,17,55,2,9,31,81,14,0,12,26,6,1,0,2,0,22,8,0,64,22,113,76,68,92,90,54,14,27,76,28,0,11,38,0,2,37,26,2,32,103,14,2,76,61,12,20,142,142,29,47,0,0,0,0,1,0,2,10,54,27,6,16,128,53,36,106,21,76,189,62,15,41,62,23,7,45,11,10,61,4,0,0,0,0,2,0,0,0,0,0,0,0,0,2,11,5,13,96,10,159,45,20,2,6,4,0,0,0,0,0,66,55,46,36,0,25,17,0,0,76,0,0,21,4,2,6,111,46,21,92,68,36,128,42,96,19,175,57,213,52,198,14,50,56,119,62,0,69,107,6,2,76,83,12,89,3,23,36,80,99,145,28,0,126,61,0,22,133,28,0,36,48,5,5,59,63,3,46,38,3,99,120,12,116,10,120,156,24,143,44,16,80,82,10,24,214,68,187,140,92,168,185,138,144,132,112,70,211,59,110,77,89,148,53,67,23,103,24,11,51,36,96,124,118,34,169,50,130,54,36,84,134,156,198

Nearest PDB structures (foldseek):
  2df4-assembly1_A  TM=9.895E-01  e=4.251E-66  Staphylococcus aureus
  3h0l-assembly1_A  TM=9.857E-01  e=9.018E-62  Aquifex aeolicus
  4wj3-assembly2_D  TM=9.864E-01  e=2.663E-58  Pseudomonas aeruginosa PAO1
  6c62-assembly1_A  TM=9.260E-01  e=9.547E-41  Pseudomonas sp. ADP
  6c6g-assembly1_B-2  TM=9.260E-01  e=5.023E-40  Pseudomonas sp. ADP

Sequence (581 aa):
MSLFDHKITELKQLIHKKEIKISDLVDESYKRIQAVDDKVQAFLALDEERARAYAKELDEAVDGRSEHGLLFGMPIGVKDNIVTKGLRTTCSSKILENFDPIYDATVVQRLQDAEAVTIGKLNMDEFAMGSSTENSAYKLTKNPWNLDTVPGGSSGGSAAAVAAGEVPFSLGSDTGGSIRQPASFCGVVGLKPTYGRVSRYGLVAFASSLDQIGPITRTVEDNAFLLQAISGVDKMDSTSANVDVPDFLSSLTGDIKGLKIAVPKEYLGEGVGKEARESVLAALKVLEGLGATWEEVSLPHSKYALATYYLLSSSEASANLARFDGIRYGYRTDNADNLIDLYKQTRAEGFGNEVKRRIMLGTFALSSGYYDAYYKKAQKVRTLIKKDFEDVFEKYDVIVGPTTPTPAFKIGENTKDPLTMYANDILTIPVNLAGVPGISVPCGLADGLPLGLQIIGKHFDESTVYRVAHAFEQATDHHKAKPELMSRISIEEVKHVAHLARLAITEEEAKMFTEQLDSIISFAEELNEVNTDNVEPTTHVLKMKNVMREDEAGKGLPVEDVMKNAPDHKDGYIRVPSILD